Protein AF-I7AR31-F1 (afdb_monomer)

Organism: Encephalitozoon romaleae (strain SJ-2008) (NCBI:txid1178016)

Mean predicted aligned error: 9.47 Å

Radius of gyration: 35.49 Å; Cα contacts (8 Å, |Δi|>4): 368; chains: 1; bounding box: 81×47×101 Å

Solvent-accessible surface area (backbone atoms only — not comparable to full-atom values): 23481 Å² total; per-residue (Å²): 132,86,80,76,82,47,57,69,54,58,48,51,55,59,75,46,66,86,68,77,58,74,67,53,52,61,53,50,51,56,58,43,71,70,64,47,68,69,57,38,45,53,48,47,68,73,40,46,90,73,43,74,87,61,82,64,59,64,34,51,51,57,49,62,72,38,61,56,48,46,52,52,50,47,29,70,72,65,31,78,90,62,81,72,78,81,76,85,68,83,70,91,68,69,79,84,78,65,58,49,66,39,42,47,51,37,49,54,50,53,58,60,48,30,79,80,38,88,54,58,58,75,58,42,50,72,60,52,51,52,45,55,70,58,45,55,70,69,56,53,42,63,71,46,71,85,52,79,88,40,72,52,49,52,55,55,55,72,75,46,63,71,87,73,45,61,69,70,60,32,44,51,50,61,56,56,54,34,76,82,44,54,73,67,58,23,42,50,49,49,58,74,67,63,54,55,62,68,59,51,48,49,52,17,70,67,39,92,44,70,78,49,32,57,47,40,63,58,50,41,72,68,40,41,36,51,79,51,70,42,92,64,86,59,94,63,44,66,58,28,66,76,36,67,83,64,59,59,102,40,52,79,51,46,65,15,42,55,58,22,32,50,52,49,50,25,70,75,35,69,89,47,53,78,51,76,57,56,57,56,50,56,52,49,54,53,48,51,58,42,62,76,63,74,60,54,64,63,46,38,43,63,28,51,26,47,52,32,72,79,38,60,68,50,45,58,51,48,67,73,70,54,72,68,64,91,43,40,58,58,47,54,74,36,16,78,69,50,66,74,38,44,68,61,34,46,56,51,25,72,75,40,55,85,40,66,60,36,51,53,42,40,50,44,43,42,74,74,51,73,41,71,70,53,46,52,58,49,59,77,49,49,89,64,51,54,68,72,60,50,66,77,46,37,78,62,58,66,73,76,109

Secondary structure (DSSP, 8-state):
------HHHHHHHHHTTTS--THHHHHHHHHHHT--HHHHHHHHHH-GGG-TTSPPPHHHHHHTT-HHHHHHHHHHHT-TT--PPPP-S-----GGG--HHHHHHHHHHHHHHHHH-TTGGGT-HHHHHHHHHTS-HHHHHHHHTTSPP-HHHHHHHHTS-GGG--THHHHHHHHHHGGGS-HHHHHHHHHHTT--HHHHHHHHHH-S-HHHHTHHHHHHHH-HHHHTT-SS--TTHHHHHHSTT---S-HHHHHHHHHHHHHHHHHH-GGGTT-THHHHHHHHHHHHHHHTT---HHHIIIIIHHHHHH-THHHHHHHHH---GGGHHHHHHH-GGGGGGHHHHHHHHHHSTT-HHHHHHHHHHHHH---HHHHHHHHHHGGGS-HHHHHHHHHHHTT--

Sequence (401 aa):
MTYKVDKKAIRRLYLMKNSGNPDICSSLSRLVEIGNPYLTFILQAMFQNMLSETSCPAPFAILMRSSKIVNYIVRRIIGKDIILEARDGPRKCDDSKWDENDYVEVMKFLLNLEKANRRISYIDNPFILYVVSKISEVEKARLIRFLEISPLCILIMKTMNTNSLSGIHLEVINFLKVKDMTYEEGFMYIHESCADFKALKREFLKSRFPQIQRYFHVLMDFYPEMMFGARKPYANRMKIFGDPLSIPIKPRLLCVYISACVYFIRRKYEALGQEKNLDVLMKAIYIERILSTCPKRRLLKEVIHQLILDTPILVKVIVMRRFPCNLVRKMVECVPSFHLAYELSLKILCKNPNDSFYEALVEELLKKYPTESNVRKFGACAHLFGKPLLERLRYLTDACS

pLDDT: mean 87.16, std 11.7, range [29.05, 97.56]

Nearest PDB structures (foldseek):
  7rqf-assembly1_A  TM=1.774E-01  e=1.618E-01  Pseudomonas aeruginosa PAO1
  6xte-assembly1_A  TM=1.628E-01  e=5.514E-01  Homo sapiens
  3pz1-assembly1_A  TM=1.891E-01  e=3.538E+00  Rattus norvegicus
  5lmg-assembly1_A  TM=1.896E-01  e=2.683E+00  Saccharomyces cerevisiae

Structure (mmCIF, N/CA/C/O backbone):
data_AF-I7AR31-F1
#
_entry.id   AF-I7AR31-F1
#
loop_
_atom_site.group_PDB
_atom_site.id
_atom_site.type_symbol
_atom_site.label_atom_id
_atom_site.label_alt_id
_atom_site.label_comp_id
_atom_site.label_asym_id
_atom_site.label_entity_id
_atom_site.label_seq_id
_atom_site.pdbx_PDB_ins_code
_atom_site.Cartn_x
_atom_site.Cartn_y
_atom_site.Cartn_z
_atom_site.occupancy
_atom_site.B_iso_or_equiv
_atom_site.auth_seq_id
_atom_site.auth_comp_id
_atom_site.auth_asym_id
_atom_site.auth_atom_id
_atom_site.pdbx_PDB_model_num
ATOM 1 N N . MET A 1 1 ? -3.478 -9.954 57.335 1.00 29.05 1 MET A N 1
ATOM 2 C CA . MET A 1 1 ? -3.347 -10.995 56.291 1.00 29.05 1 MET A CA 1
ATOM 3 C C . MET A 1 1 ? -4.110 -10.548 55.056 1.00 29.05 1 MET A C 1
ATOM 5 O O . MET A 1 1 ? -5.333 -10.525 55.077 1.00 29.05 1 MET A O 1
ATOM 9 N N . THR A 1 2 ? -3.410 -10.130 54.007 1.00 30.98 2 THR A N 1
ATOM 10 C CA . THR A 1 2 ? -4.008 -9.804 52.709 1.00 30.98 2 THR A CA 1
ATOM 11 C C . THR A 1 2 ? -4.503 -11.099 52.065 1.00 30.98 2 THR A C 1
ATOM 13 O O . THR A 1 2 ? -3.711 -11.890 51.556 1.00 30.98 2 THR A O 1
ATOM 16 N N . TYR A 1 3 ? -5.813 -11.350 52.135 1.00 40.50 3 TYR A N 1
ATOM 17 C CA . TYR A 1 3 ? -6.458 -12.459 51.433 1.00 40.50 3 TYR A CA 1
ATOM 18 C C . TYR A 1 3 ? -6.221 -12.286 49.927 1.00 40.50 3 TYR A C 1
ATOM 20 O O . TYR A 1 3 ? -6.918 -11.534 49.250 1.00 40.50 3 TYR A O 1
ATOM 28 N N . LYS A 1 4 ? -5.209 -12.969 49.381 1.00 46.72 4 LYS A N 1
ATOM 29 C CA . LYS A 1 4 ? -5.095 -13.167 47.935 1.00 46.72 4 LYS A CA 1
ATOM 30 C C . LYS A 1 4 ? -6.229 -14.100 47.534 1.00 46.72 4 LYS A C 1
ATOM 32 O O . LYS A 1 4 ? -6.139 -15.311 47.706 1.00 46.72 4 LYS A O 1
ATOM 37 N N . VAL A 1 5 ? -7.311 -13.519 47.035 1.00 61.53 5 VAL A N 1
ATOM 38 C CA . VAL A 1 5 ? -8.433 -14.278 46.491 1.00 61.53 5 VAL A CA 1
ATOM 39 C C . VAL A 1 5 ? -7.946 -15.026 45.246 1.00 61.53 5 VAL A C 1
ATOM 41 O O . VAL A 1 5 ? -7.666 -14.423 44.211 1.00 61.53 5 VAL A O 1
ATOM 44 N N . ASP A 1 6 ? -7.784 -16.345 45.365 1.00 71.69 6 ASP A N 1
ATOM 45 C CA . ASP A 1 6 ? -7.336 -17.217 44.277 1.00 71.69 6 ASP A CA 1
ATOM 46 C C . ASP A 1 6 ? -8.526 -17.601 43.382 1.00 71.69 6 ASP A C 1
ATOM 48 O O . ASP A 1 6 ? -9.544 -18.124 43.843 1.00 71.69 6 ASP A O 1
ATOM 52 N N . LYS A 1 7 ? -8.370 -17.410 42.069 1.00 78.19 7 LYS A N 1
ATOM 53 C CA . LYS A 1 7 ? -9.278 -17.895 41.020 1.00 78.19 7 LYS A CA 1
ATOM 54 C C . LYS A 1 7 ? -9.698 -19.356 41.234 1.00 78.19 7 LYS A C 1
ATOM 56 O O . LYS A 1 7 ? -10.853 -19.702 40.982 1.00 78.19 7 LYS A O 1
ATOM 61 N N . LYS A 1 8 ? -8.785 -20.224 41.696 1.00 80.12 8 LYS A N 1
ATOM 62 C CA . LYS A 1 8 ? -9.091 -21.638 41.984 1.00 80.12 8 LYS A CA 1
ATOM 63 C C . LYS A 1 8 ? -10.057 -21.808 43.156 1.00 80.12 8 LYS A C 1
ATOM 65 O O . LYS A 1 8 ? -10.800 -22.786 43.169 1.00 80.12 8 LYS A O 1
ATOM 70 N N . ALA A 1 9 ? -10.036 -20.907 44.137 1.00 78.12 9 ALA A N 1
ATOM 71 C CA . ALA A 1 9 ? -10.954 -20.934 45.272 1.00 78.12 9 ALA A CA 1
ATOM 72 C C . ALA A 1 9 ? -12.366 -20.517 44.836 1.00 78.12 9 ALA A C 1
ATOM 74 O O . ALA A 1 9 ? -13.312 -21.261 45.073 1.00 78.12 9 ALA A O 1
ATOM 75 N N . ILE A 1 10 ? -12.493 -19.417 44.079 1.00 79.00 10 ILE A N 1
ATOM 76 C CA . ILE A 1 10 ? -13.784 -18.976 43.511 1.00 79.00 10 ILE A CA 1
ATOM 77 C C . ILE A 1 10 ? -14.386 -20.067 42.617 1.00 79.00 10 ILE A C 1
ATOM 79 O O . ILE A 1 10 ? -15.573 -20.373 42.699 1.00 79.00 10 ILE A O 1
ATOM 83 N N . ARG A 1 11 ? -13.561 -20.703 41.777 1.00 79.81 11 ARG A N 1
ATOM 84 C CA . ARG A 1 11 ? -14.012 -21.799 40.913 1.00 79.81 11 ARG A CA 1
ATOM 85 C C . ARG A 1 11 ? -14.501 -23.011 41.712 1.00 79.81 11 ARG A C 1
ATOM 87 O O . ARG A 1 11 ? -15.498 -23.609 41.326 1.00 79.81 11 ARG A O 1
ATOM 94 N N . ARG A 1 12 ? -13.819 -23.376 42.804 1.00 79.75 12 ARG A N 1
ATOM 95 C CA . ARG A 1 12 ? -14.250 -24.470 43.692 1.00 79.75 12 ARG A CA 1
ATOM 96 C C . ARG A 1 12 ? -15.592 -24.160 44.352 1.00 79.75 12 ARG A C 1
ATOM 98 O O . ARG A 1 12 ? -16.486 -24.992 44.273 1.00 79.75 12 ARG A O 1
ATOM 105 N N . LEU A 1 13 ? -15.752 -22.948 44.889 1.00 79.88 13 LEU A N 1
ATOM 106 C CA . LEU A 1 13 ? -17.028 -22.480 45.443 1.00 79.88 13 LEU A CA 1
ATOM 107 C C . LEU A 1 13 ? -18.155 -22.568 44.408 1.00 79.88 13 LEU A C 1
ATOM 109 O O . LEU A 1 13 ? -19.251 -23.021 44.718 1.00 79.88 13 LEU A O 1
ATOM 113 N N . TYR A 1 14 ? -17.874 -22.207 43.155 1.00 79.50 14 TYR A N 1
ATOM 114 C CA . TYR A 1 14 ? -18.873 -22.250 42.091 1.00 79.50 14 TYR A CA 1
ATOM 115 C C . TYR A 1 14 ? -19.321 -23.667 41.743 1.00 79.50 14 TYR A C 1
ATOM 117 O O . TYR A 1 14 ? -20.508 -23.908 41.554 1.00 79.50 14 TYR A O 1
ATOM 125 N N . LEU A 1 15 ? -18.388 -24.618 41.688 1.00 78.88 15 LEU A N 1
ATOM 126 C CA . LEU A 1 15 ? -18.709 -26.027 41.443 1.00 78.88 15 LEU A CA 1
ATOM 127 C C . LEU A 1 15 ? -19.511 -26.653 42.596 1.00 78.88 15 LEU A C 1
ATOM 129 O O . LEU A 1 15 ? -20.252 -27.603 42.373 1.00 78.88 15 LEU A O 1
ATOM 133 N N . MET A 1 16 ? -19.398 -26.099 43.804 1.00 79.25 16 MET A N 1
ATOM 134 C CA . MET A 1 16 ? -20.140 -26.530 44.991 1.00 79.25 16 MET A CA 1
ATOM 135 C C . MET A 1 16 ? -21.499 -25.827 45.152 1.00 79.25 16 MET A C 1
ATOM 137 O O . MET A 1 16 ? -22.238 -26.164 46.068 1.00 79.25 16 MET A O 1
ATOM 141 N N . LYS A 1 17 ? -21.887 -24.891 44.268 1.00 75.12 17 LYS A N 1
ATOM 142 C CA . LYS A 1 17 ? -23.105 -24.072 44.456 1.00 75.12 17 LYS A CA 1
ATOM 143 C C . LYS A 1 17 ? -24.394 -24.894 44.631 1.00 75.12 17 LYS A C 1
ATOM 145 O O . LYS A 1 17 ? -25.302 -24.473 45.330 1.00 75.12 17 LYS A O 1
ATOM 150 N N . ASN A 1 18 ? -24.471 -26.080 44.029 1.00 70.88 18 ASN A N 1
ATOM 151 C CA . ASN A 1 18 ? -25.659 -26.936 44.097 1.00 70.88 18 ASN A CA 1
ATOM 152 C C . ASN A 1 18 ? -25.560 -28.025 45.180 1.00 70.88 18 ASN A C 1
ATOM 154 O O . ASN A 1 18 ? -26.455 -28.857 45.277 1.00 70.88 18 ASN A O 1
ATOM 158 N N . SER A 1 19 ? -24.492 -28.054 45.986 1.00 69.44 19 SER A N 1
ATOM 159 C CA . SER A 1 19 ? -24.293 -29.094 47.003 1.00 69.44 19 SER A CA 1
ATOM 160 C C . SER A 1 19 ? -25.004 -28.807 48.332 1.00 69.44 19 SER A C 1
ATOM 162 O O . SER A 1 19 ? -24.791 -29.544 49.288 1.00 69.44 19 SER A O 1
ATOM 164 N N . GLY A 1 20 ? -25.781 -27.719 48.433 1.00 62.25 20 GLY A N 1
ATOM 165 C CA . GLY A 1 20 ? -26.553 -27.367 49.635 1.00 62.25 20 GLY A CA 1
ATOM 166 C C . GLY A 1 20 ? -25.720 -26.974 50.863 1.00 62.25 20 GLY A C 1
ATOM 167 O O . GLY A 1 20 ? -26.246 -26.979 51.969 1.00 62.25 20 GLY A O 1
ATOM 168 N N . ASN A 1 21 ? -24.429 -26.658 50.698 1.00 68.88 21 ASN A N 1
ATOM 169 C CA . ASN A 1 21 ? -23.540 -26.352 51.820 1.00 68.88 21 ASN A CA 1
ATOM 170 C C . ASN A 1 21 ? -23.779 -24.912 52.350 1.00 68.88 21 ASN A C 1
ATOM 172 O O . ASN A 1 21 ? -23.538 -23.958 51.602 1.00 68.88 21 ASN A O 1
ATOM 176 N N . PRO A 1 22 ? -24.208 -24.731 53.618 1.00 64.88 22 PRO A N 1
ATOM 177 C CA . PRO A 1 22 ? -24.503 -23.415 54.198 1.00 64.88 22 PRO A CA 1
ATOM 178 C C . PRO A 1 22 ? -23.270 -22.502 54.338 1.00 64.88 22 PRO A C 1
ATOM 180 O O . PRO A 1 22 ? -23.413 -21.278 54.322 1.00 64.88 22 PRO A O 1
ATOM 183 N N . ASP A 1 23 ? -22.054 -23.060 54.371 1.00 71.44 23 ASP A N 1
ATOM 184 C CA . ASP A 1 23 ? -20.803 -22.290 54.482 1.00 71.44 23 ASP A CA 1
ATOM 185 C C . ASP A 1 23 ? -20.451 -21.504 53.206 1.00 71.44 23 ASP A C 1
ATOM 187 O O . ASP A 1 23 ? -19.550 -20.656 53.200 1.00 71.44 23 ASP A O 1
ATOM 191 N N . ILE A 1 24 ? -21.154 -21.766 52.098 1.00 75.38 24 ILE A N 1
ATOM 192 C CA . ILE A 1 24 ? -20.944 -21.059 50.830 1.00 75.38 24 ILE A CA 1
ATOM 193 C C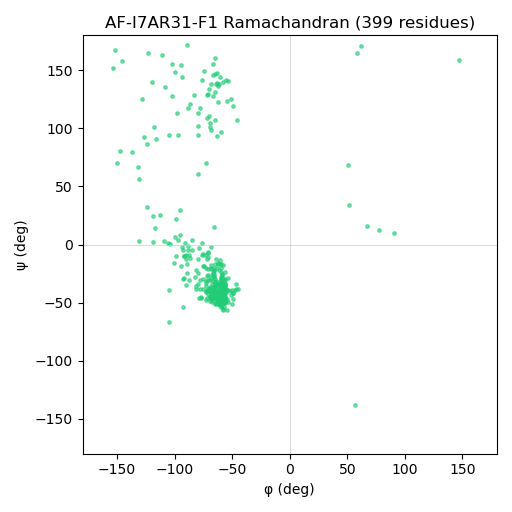 . ILE A 1 24 ? -21.399 -19.603 50.959 1.00 75.38 24 ILE A C 1
ATOM 195 O O . ILE A 1 24 ? -20.653 -18.706 50.571 1.00 75.38 24 ILE A O 1
ATOM 199 N N . CYS A 1 25 ? -22.577 -19.348 51.536 1.00 72.25 25 CYS A N 1
ATOM 200 C CA . CYS A 1 25 ? -23.107 -17.989 51.673 1.00 72.25 25 CYS A CA 1
ATOM 201 C C . CYS A 1 25 ? -22.233 -17.129 52.596 1.00 72.25 25 CYS A C 1
ATOM 203 O O . CYS A 1 25 ? -21.886 -16.009 52.228 1.00 72.25 25 CYS A O 1
ATOM 205 N N . SER A 1 26 ? -21.790 -17.666 53.740 1.00 75.00 26 SER A N 1
ATOM 206 C CA . SER A 1 26 ? -20.891 -16.951 54.662 1.00 75.00 26 SER A CA 1
ATOM 207 C C . SER A 1 26 ? -19.532 -16.644 54.018 1.00 75.00 26 SER A C 1
ATOM 209 O O . SER A 1 26 ? -19.005 -15.536 54.154 1.00 75.00 26 SER A O 1
ATOM 211 N N . SER A 1 27 ? -18.991 -17.585 53.237 1.00 77.94 27 SER A N 1
ATOM 212 C CA . SER A 1 27 ? -17.757 -17.388 52.469 1.00 77.94 27 SER A CA 1
ATOM 213 C C . SER A 1 27 ? -17.908 -16.331 51.372 1.00 77.94 27 SER A C 1
ATOM 215 O O . SER A 1 27 ? -16.995 -15.532 51.162 1.00 77.94 27 SER A O 1
ATOM 217 N N . LEU A 1 28 ? -19.048 -16.304 50.673 1.00 76.50 28 LEU A N 1
ATOM 218 C CA . LEU A 1 28 ? -19.339 -15.322 49.628 1.00 76.50 28 LEU A CA 1
ATOM 219 C C . LEU A 1 28 ? -19.521 -13.914 50.206 1.00 76.50 28 LEU A C 1
ATOM 221 O O . LEU A 1 28 ? -18.888 -12.989 49.698 1.00 76.50 28 LEU A O 1
ATOM 225 N N . SER A 1 29 ? -20.303 -13.752 51.279 1.00 74.75 29 SER A N 1
ATOM 226 C CA . SER A 1 29 ? -20.493 -12.457 51.950 1.00 74.75 29 SER A CA 1
ATOM 227 C C . SER A 1 29 ? -19.162 -11.882 52.426 1.00 74.75 29 SER A C 1
ATOM 229 O O . SER A 1 29 ? -18.829 -10.743 52.105 1.00 74.75 29 SER A O 1
ATOM 231 N N . ARG A 1 30 ? -18.319 -12.713 53.050 1.00 77.50 30 ARG A N 1
ATOM 232 C CA . ARG A 1 30 ? -16.979 -12.312 53.489 1.00 77.50 30 ARG A CA 1
ATOM 233 C C . ARG A 1 30 ? -16.061 -11.904 52.332 1.00 77.50 30 ARG A C 1
ATOM 235 O O . ARG A 1 30 ? -15.221 -11.027 52.500 1.00 77.50 30 ARG A O 1
ATOM 242 N N . LEU A 1 31 ? -16.188 -12.526 51.156 1.00 76.19 31 LEU A N 1
ATOM 243 C CA . LEU A 1 31 ? -15.428 -12.129 49.962 1.00 76.19 31 LEU A CA 1
ATOM 244 C C . LEU A 1 31 ? -15.932 -10.812 49.353 1.00 76.19 31 LEU A C 1
ATOM 246 O O . LEU A 1 31 ? -15.125 -10.056 48.813 1.00 76.19 31 LEU A O 1
ATOM 250 N N . VAL A 1 32 ? -17.235 -10.534 49.438 1.00 73.62 32 VAL A N 1
ATOM 251 C CA . VAL A 1 32 ? -17.832 -9.255 49.017 1.00 73.62 32 VAL A CA 1
ATOM 252 C C . VAL A 1 32 ? -17.415 -8.121 49.964 1.00 73.62 32 VAL A C 1
ATOM 254 O O . VAL A 1 32 ? -17.052 -7.043 49.494 1.00 73.62 32 VAL A O 1
ATOM 257 N N . GLU A 1 33 ? -17.359 -8.379 51.273 1.00 75.06 33 GLU A N 1
ATOM 258 C CA . GLU A 1 33 ? -16.918 -7.427 52.310 1.00 75.06 33 GLU A CA 1
ATOM 259 C C . GLU A 1 33 ? -15.461 -6.962 52.158 1.00 75.06 33 GLU A C 1
ATOM 261 O O . GLU A 1 33 ? -15.113 -5.876 52.615 1.00 75.06 33 GLU A O 1
ATOM 266 N N . ILE A 1 34 ? -14.606 -7.720 51.453 1.00 72.94 34 ILE A N 1
ATOM 267 C CA . ILE A 1 34 ? -13.236 -7.289 51.100 1.00 72.94 34 ILE A CA 1
ATOM 268 C C . ILE A 1 34 ? -13.255 -5.997 50.251 1.00 72.94 34 ILE A C 1
ATOM 270 O O . ILE A 1 34 ? -12.236 -5.316 50.134 1.00 72.94 34 ILE A O 1
ATOM 274 N N . GLY A 1 35 ? -14.403 -5.636 49.664 1.00 63.81 35 GLY A N 1
ATOM 275 C CA . GLY A 1 35 ? -14.638 -4.316 49.077 1.00 63.81 35 GLY A CA 1
ATOM 276 C C . GLY A 1 35 ? -13.986 -4.103 47.712 1.00 63.81 35 GLY A C 1
ATOM 277 O O . GLY A 1 35 ? -13.927 -2.976 47.230 1.00 63.81 35 GLY A O 1
ATOM 278 N N . ASN A 1 36 ? -13.492 -5.163 47.059 1.00 78.19 36 ASN A N 1
ATOM 279 C CA . ASN A 1 36 ? -12.978 -5.054 45.696 1.00 78.19 36 ASN A CA 1
ATOM 280 C C . ASN A 1 36 ? -14.150 -5.055 44.692 1.00 78.19 36 ASN A C 1
ATOM 282 O O . ASN A 1 36 ? -14.777 -6.101 44.508 1.00 78.19 36 ASN A O 1
ATOM 286 N N . PRO A 1 37 ? -14.408 -3.949 43.969 1.00 74.06 37 PRO A N 1
ATOM 287 C CA . PRO A 1 37 ? -15.595 -3.824 43.125 1.00 74.06 37 PRO A CA 1
ATOM 288 C C . PRO A 1 37 ? -15.636 -4.856 41.980 1.00 74.06 37 PRO A C 1
ATOM 290 O O . PRO A 1 37 ? -16.695 -5.383 41.643 1.00 74.06 37 PRO A O 1
ATOM 293 N N . TYR A 1 38 ? -14.476 -5.219 41.422 1.00 76.94 38 TYR A N 1
ATOM 294 C CA . TYR A 1 38 ? -14.369 -6.223 40.357 1.00 76.94 38 TYR A CA 1
ATOM 295 C C . TYR A 1 38 ? -14.604 -7.646 40.860 1.00 76.94 38 TYR A C 1
ATOM 297 O O . TYR A 1 38 ? -15.177 -8.469 40.145 1.00 76.94 38 TYR A O 1
ATOM 305 N N . LEU A 1 39 ? -14.160 -7.943 42.084 1.00 78.44 39 LEU A N 1
ATOM 306 C CA . LEU A 1 39 ? -14.446 -9.222 42.725 1.00 78.44 39 LEU A CA 1
ATOM 307 C C . LEU A 1 39 ? -15.943 -9.338 43.012 1.00 78.44 39 LEU A C 1
ATOM 309 O O . LEU A 1 39 ? -16.539 -10.351 42.655 1.00 78.44 39 LEU A O 1
ATOM 313 N N . THR A 1 40 ? -16.555 -8.288 43.563 1.00 78.38 40 THR A N 1
ATOM 314 C CA . THR A 1 40 ? -18.002 -8.228 43.802 1.00 78.38 40 THR A CA 1
ATOM 315 C C . THR A 1 40 ? -18.787 -8.442 42.511 1.00 78.38 40 THR A C 1
ATOM 317 O O . THR A 1 40 ? -19.707 -9.255 42.492 1.00 78.38 40 THR A O 1
ATOM 320 N N . PHE A 1 41 ? -18.380 -7.815 41.403 1.00 81.69 41 PHE A N 1
ATOM 321 C CA . PHE A 1 41 ? -18.968 -8.069 40.086 1.00 81.69 41 PHE A CA 1
ATOM 322 C C . PHE A 1 41 ? -18.894 -9.545 39.673 1.00 81.69 41 PHE A C 1
ATOM 324 O O . PHE A 1 41 ? -19.907 -10.123 39.286 1.00 81.69 41 PHE A O 1
ATOM 331 N N . ILE A 1 42 ? -17.715 -10.170 39.762 1.00 82.25 42 ILE A N 1
ATOM 332 C CA . ILE A 1 42 ? -17.532 -11.579 39.379 1.00 82.25 42 ILE A CA 1
ATOM 333 C C . ILE A 1 42 ? -18.386 -12.497 40.258 1.00 82.25 42 ILE A C 1
ATOM 335 O O . ILE A 1 42 ? -19.036 -13.406 39.744 1.00 82.25 42 ILE A O 1
ATOM 339 N N . LEU A 1 43 ? -18.398 -12.261 41.571 1.00 81.81 43 LEU A N 1
ATOM 340 C CA . LEU A 1 43 ? -19.172 -13.061 42.515 1.00 81.81 43 LEU A CA 1
ATOM 341 C C . LEU A 1 43 ? -20.670 -12.904 42.267 1.00 81.81 43 LEU A C 1
ATOM 343 O O . LEU A 1 43 ? -21.367 -13.906 42.174 1.00 81.81 43 LEU A O 1
ATOM 347 N N . GLN A 1 44 ? -21.167 -11.687 42.055 1.00 79.69 44 GLN A N 1
ATOM 348 C CA . GLN A 1 44 ? -22.576 -11.483 41.725 1.00 79.69 44 GLN A CA 1
ATOM 349 C C . GLN A 1 44 ? -22.957 -12.042 40.353 1.00 79.69 44 GLN A C 1
ATOM 351 O O . GLN A 1 44 ? -24.062 -12.552 40.195 1.00 79.69 44 GLN A O 1
ATOM 356 N N . ALA A 1 45 ? -22.058 -11.998 39.368 1.00 81.19 45 ALA A N 1
ATOM 357 C CA . ALA A 1 45 ? -22.277 -12.640 38.074 1.00 81.19 45 ALA A CA 1
ATOM 358 C C . ALA A 1 45 ? -22.410 -14.161 38.199 1.00 81.19 45 ALA A C 1
ATOM 360 O O . ALA A 1 45 ? -23.188 -14.771 37.473 1.00 81.19 45 ALA A O 1
ATOM 361 N N . MET A 1 46 ? -21.658 -14.772 39.116 1.00 80.81 46 MET A N 1
ATOM 362 C CA . MET A 1 46 ? -21.606 -16.221 39.300 1.00 80.81 46 MET A CA 1
ATOM 363 C C . MET A 1 46 ? -22.646 -16.761 40.295 1.00 80.81 46 MET A C 1
ATOM 365 O O . MET A 1 46 ? -23.165 -17.855 40.091 1.00 80.81 46 MET A O 1
ATOM 369 N N . PHE A 1 47 ? -22.967 -16.014 41.350 1.00 79.69 47 PHE A N 1
ATOM 370 C CA . PHE A 1 47 ? -23.757 -16.466 42.503 1.00 79.69 47 PHE A CA 1
ATOM 371 C C . PHE A 1 47 ? -24.987 -15.585 42.756 1.00 79.69 47 PHE A C 1
ATOM 373 O O . PHE A 1 47 ? -25.401 -15.407 43.897 1.00 79.69 47 PHE A O 1
ATOM 380 N N . GLN A 1 48 ? -25.581 -15.021 41.701 1.00 74.06 48 GLN A N 1
ATOM 381 C CA . GLN A 1 48 ? -26.672 -14.045 41.802 1.00 74.06 48 GLN A CA 1
ATOM 382 C C . GLN A 1 48 ? -27.820 -14.487 42.732 1.00 74.06 48 GLN A C 1
ATOM 384 O O . GLN A 1 48 ? -28.303 -13.682 43.523 1.00 74.06 48 GLN A O 1
ATOM 389 N N . ASN A 1 49 ? -28.219 -15.763 42.676 1.00 70.50 49 ASN A N 1
ATOM 390 C CA . ASN A 1 49 ? -29.324 -16.310 43.476 1.00 70.50 49 ASN A CA 1
ATOM 391 C C . ASN A 1 49 ? -28.990 -16.425 44.975 1.00 70.50 49 ASN A C 1
ATOM 393 O O . ASN A 1 49 ? -29.894 -16.483 45.795 1.00 70.50 49 ASN A O 1
ATOM 397 N N . MET A 1 50 ? -27.702 -16.461 45.328 1.00 72.44 50 MET A N 1
ATOM 398 C CA . MET A 1 50 ? -27.214 -16.598 46.707 1.00 72.44 50 MET A CA 1
ATOM 399 C C . MET A 1 50 ? -26.801 -15.258 47.330 1.00 72.44 50 MET A C 1
ATOM 401 O O . MET A 1 50 ? -26.517 -15.196 48.519 1.00 72.44 50 MET A O 1
ATOM 405 N N . LEU A 1 51 ? -26.737 -14.193 46.526 1.00 72.62 51 LEU A N 1
ATOM 406 C CA . LEU A 1 51 ? -26.265 -12.862 46.917 1.00 72.62 51 LEU A CA 1
ATOM 407 C C . LEU A 1 51 ? -27.358 -11.788 46.773 1.00 72.62 51 LEU A C 1
ATOM 409 O O . LEU A 1 51 ? -27.044 -10.608 46.611 1.00 72.62 51 LEU A O 1
ATOM 413 N N . SER A 1 52 ? -28.636 -12.182 46.831 1.00 63.03 52 SER A N 1
ATOM 414 C CA . SER A 1 52 ? -29.804 -11.325 46.561 1.00 63.03 52 SER A CA 1
ATOM 415 C C . SER A 1 52 ? -29.892 -10.061 47.423 1.00 63.03 52 SER A C 1
ATOM 417 O O . SER A 1 52 ? -30.507 -9.088 46.995 1.00 63.03 52 SER A O 1
ATOM 419 N N . GLU A 1 53 ? -29.269 -10.059 48.602 1.00 63.75 53 GLU A N 1
ATOM 420 C CA . GLU A 1 53 ? -29.276 -8.936 49.550 1.00 63.75 53 GLU A CA 1
ATOM 421 C C . GLU A 1 53 ? -28.127 -7.937 49.330 1.00 63.75 53 GLU A C 1
ATOM 423 O O . GLU A 1 53 ? -28.194 -6.800 49.792 1.00 63.75 53 GLU A O 1
ATOM 428 N N . THR A 1 54 ? -27.079 -8.314 48.587 1.00 64.75 54 THR A N 1
ATOM 429 C CA . THR A 1 54 ? -25.955 -7.405 48.303 1.00 64.75 54 THR A CA 1
ATOM 430 C C . THR A 1 54 ? -26.236 -6.557 47.066 1.00 64.75 54 THR A C 1
ATOM 432 O O . THR A 1 54 ? -26.429 -7.072 45.962 1.00 64.75 54 THR A O 1
ATOM 435 N N . SER A 1 55 ? -26.232 -5.232 47.215 1.00 64.50 55 SER A N 1
ATOM 436 C CA . SER A 1 55 ? -26.400 -4.328 46.077 1.00 64.50 55 SER A CA 1
ATOM 437 C C . SER A 1 55 ? -25.154 -4.347 45.183 1.00 64.50 55 SER A C 1
ATOM 439 O O . SER A 1 55 ? -24.015 -4.237 45.635 1.00 64.50 55 SER A O 1
ATOM 441 N N . CYS A 1 56 ? -25.365 -4.532 43.879 1.00 67.94 56 CYS A N 1
ATOM 442 C CA . CYS A 1 56 ? -24.302 -4.380 42.890 1.00 67.94 56 CYS A CA 1
ATOM 443 C C . CYS A 1 56 ? -23.934 -2.894 42.781 1.00 67.94 56 CYS A C 1
ATOM 445 O O . CYS A 1 56 ? -24.856 -2.083 42.626 1.00 67.94 56 CYS A O 1
ATOM 447 N N . PRO A 1 57 ? -22.644 -2.510 42.779 1.00 72.69 57 PRO A N 1
ATOM 448 C CA . PRO A 1 57 ? -22.261 -1.150 42.413 1.00 72.69 57 PRO A CA 1
ATOM 449 C C . PRO A 1 57 ? -22.843 -0.782 41.041 1.00 72.69 57 PRO A C 1
ATOM 451 O O . PRO A 1 57 ? -22.870 -1.620 40.133 1.00 72.69 57 PRO A O 1
ATOM 454 N N . ALA A 1 58 ? -23.307 0.459 40.882 1.00 75.38 58 ALA A N 1
ATOM 455 C CA . ALA A 1 58 ? -24.079 0.889 39.714 1.00 75.38 58 ALA A CA 1
ATOM 456 C C . ALA A 1 58 ? -23.430 0.553 38.348 1.00 75.38 58 ALA A C 1
ATOM 458 O O . ALA A 1 58 ? -24.127 -0.042 37.517 1.00 75.38 58 ALA A O 1
ATOM 459 N N . PRO A 1 59 ? -22.110 0.748 38.124 1.00 77.62 59 PRO A N 1
ATOM 460 C CA . PRO A 1 59 ? -21.463 0.361 36.865 1.00 77.62 59 PRO A CA 1
ATOM 461 C C . PRO A 1 59 ? -21.596 -1.137 36.550 1.00 77.62 59 PRO A C 1
ATOM 463 O O . PRO A 1 59 ? -21.826 -1.555 35.415 1.00 77.62 59 PRO A O 1
ATOM 466 N N . PHE A 1 60 ? -21.511 -1.993 37.564 1.00 81.44 60 PHE A N 1
ATOM 467 C CA . PHE A 1 60 ? -21.649 -3.431 37.368 1.00 81.44 60 PHE A CA 1
ATOM 468 C C . PHE A 1 60 ? -23.106 -3.848 37.206 1.00 81.44 60 PHE A C 1
ATOM 470 O O . PHE A 1 60 ? -23.379 -4.759 36.428 1.00 81.44 60 PHE A O 1
ATOM 477 N N . ALA A 1 61 ? -24.054 -3.145 37.831 1.00 81.06 61 ALA A N 1
ATOM 478 C CA . ALA A 1 61 ? -25.476 -3.352 37.576 1.00 81.06 61 ALA A CA 1
ATOM 479 C C . ALA A 1 61 ? -25.833 -3.078 36.101 1.00 81.06 61 ALA A C 1
ATOM 481 O O . ALA A 1 61 ? -26.554 -3.873 35.490 1.00 81.06 61 ALA A O 1
ATOM 482 N N . ILE A 1 62 ? -25.269 -2.014 35.509 1.00 87.06 62 ILE A N 1
ATOM 483 C CA . ILE A 1 62 ? -25.400 -1.706 34.076 1.00 87.06 62 ILE A CA 1
ATOM 484 C C . ILE A 1 62 ? -24.792 -2.832 33.235 1.00 87.06 62 ILE A C 1
ATOM 486 O O . ILE A 1 62 ? -25.459 -3.369 32.349 1.00 87.06 62 ILE A O 1
ATOM 490 N N . LEU A 1 63 ? -23.550 -3.233 33.530 1.00 87.12 63 LEU A N 1
ATOM 491 C CA . LEU A 1 63 ? -22.845 -4.290 32.796 1.00 87.12 63 LEU A CA 1
ATOM 492 C C . LEU A 1 63 ? -23.598 -5.626 32.823 1.00 87.12 63 LEU A C 1
ATOM 494 O O . LEU A 1 63 ? -23.650 -6.346 31.825 1.00 87.12 63 LEU A O 1
ATOM 498 N N . MET A 1 64 ? -24.237 -5.925 33.952 1.00 83.75 64 MET A N 1
ATOM 499 C CA . MET A 1 64 ? -25.028 -7.132 34.161 1.00 83.75 64 MET A CA 1
ATOM 500 C C . MET A 1 64 ? -26.270 -7.219 33.256 1.00 83.75 64 MET A C 1
ATOM 502 O O . MET A 1 64 ? -26.854 -8.297 33.128 1.00 83.75 64 MET A O 1
ATOM 506 N N . ARG A 1 65 ? -26.664 -6.136 32.568 1.00 84.38 65 ARG A N 1
ATOM 507 C CA . ARG A 1 65 ? -27.698 -6.180 31.515 1.00 84.38 65 ARG A CA 1
ATOM 508 C C . ARG A 1 65 ? -27.247 -6.964 30.277 1.00 84.38 65 ARG A C 1
ATOM 510 O O . ARG A 1 65 ? -28.098 -7.511 29.582 1.00 84.38 65 ARG A O 1
ATOM 517 N N . SER A 1 66 ? -25.942 -7.060 30.008 1.00 89.00 66 SER A N 1
ATOM 518 C CA . SER A 1 66 ? -25.411 -7.879 28.914 1.00 89.00 66 SER A CA 1
ATOM 519 C C . SER A 1 66 ? -24.945 -9.237 29.427 1.00 89.00 66 SER A C 1
ATOM 521 O O . SER A 1 66 ? -23.792 -9.418 29.827 1.00 89.00 66 SER A O 1
ATOM 523 N N . SER A 1 67 ? -25.823 -10.239 29.345 1.00 86.56 67 SER A N 1
ATOM 524 C CA . SER A 1 67 ? -25.454 -11.628 29.654 1.00 86.56 67 SER A CA 1
ATOM 525 C C . SER A 1 67 ? -24.278 -12.106 28.795 1.00 86.56 67 SER A C 1
ATOM 527 O O . SER A 1 67 ? -23.409 -12.825 29.278 1.00 86.56 67 SER A O 1
ATOM 529 N N . LYS A 1 68 ? -24.182 -11.651 27.540 1.00 90.25 68 LYS A N 1
ATOM 530 C CA . LYS A 1 68 ? -23.085 -11.995 26.624 1.00 90.25 68 LYS A CA 1
ATOM 531 C C . LYS A 1 68 ? -21.734 -11.485 27.120 1.00 90.25 68 LYS A C 1
ATOM 533 O O . LYS A 1 68 ? -20.783 -12.269 27.184 1.00 90.25 68 LYS A O 1
ATOM 538 N N . ILE A 1 69 ? -21.634 -10.200 27.478 1.00 89.31 69 ILE A N 1
ATOM 539 C CA . ILE A 1 69 ? -20.379 -9.624 27.977 1.00 89.31 69 ILE A CA 1
ATOM 540 C C . ILE A 1 69 ? -20.022 -10.240 29.323 1.00 89.31 69 ILE A C 1
ATOM 542 O O . ILE A 1 69 ? -18.892 -10.692 29.486 1.00 89.31 69 ILE A O 1
ATOM 546 N N . VAL A 1 70 ? -20.971 -10.349 30.253 1.00 88.69 70 VAL A N 1
ATOM 547 C CA . VAL A 1 70 ? -20.732 -10.976 31.562 1.00 88.69 70 VAL A CA 1
ATOM 548 C C . VAL A 1 70 ? -20.206 -12.403 31.401 1.00 88.69 70 VAL A C 1
ATOM 550 O O . VAL A 1 70 ? -19.144 -12.728 31.935 1.00 88.69 70 VAL A O 1
ATOM 553 N N . ASN A 1 71 ? -20.872 -13.226 30.584 1.00 87.75 71 ASN A N 1
ATOM 554 C CA . ASN A 1 71 ? -20.442 -14.593 30.286 1.00 87.75 71 ASN A CA 1
ATOM 555 C C . ASN A 1 71 ? -19.030 -14.629 29.708 1.00 87.75 71 ASN A C 1
ATOM 557 O O . ASN A 1 71 ? -18.215 -15.467 30.101 1.00 87.75 71 ASN A O 1
ATOM 561 N N . TYR A 1 72 ? -18.715 -13.717 28.789 1.00 88.31 72 TYR A N 1
ATOM 562 C CA . TYR A 1 72 ? -17.382 -13.622 28.211 1.00 88.31 72 TYR A CA 1
ATOM 563 C C . TYR A 1 72 ? -16.321 -13.277 29.265 1.00 88.31 72 TYR A C 1
ATOM 565 O O . TYR A 1 72 ? -15.286 -13.945 29.329 1.00 88.31 72 TYR A O 1
ATOM 573 N N . ILE A 1 73 ? -16.579 -12.279 30.114 1.00 86.88 73 ILE A N 1
ATOM 574 C CA . ILE A 1 73 ? -15.646 -11.833 31.154 1.00 86.88 73 ILE A CA 1
ATOM 575 C C . ILE A 1 73 ? -15.418 -12.941 32.182 1.00 86.88 73 ILE A C 1
ATOM 577 O O . ILE A 1 73 ? -14.271 -13.308 32.442 1.00 86.88 73 ILE A O 1
ATOM 581 N N . VAL A 1 74 ? -16.487 -13.536 32.712 1.00 86.19 74 VAL A N 1
ATOM 582 C CA . VAL A 1 74 ? -16.396 -14.604 33.717 1.00 86.19 74 VAL A CA 1
ATOM 583 C C . VAL A 1 74 ? -15.667 -15.823 33.155 1.00 86.19 74 VAL A C 1
ATOM 585 O O . VAL A 1 74 ? -14.757 -16.346 33.801 1.00 86.19 74 VAL A O 1
ATOM 588 N N . ARG A 1 75 ? -15.960 -16.242 31.916 1.00 86.19 75 ARG A N 1
ATOM 589 C CA . ARG A 1 75 ? -15.256 -17.374 31.287 1.00 86.19 75 ARG A CA 1
ATOM 590 C C . ARG A 1 75 ? -13.772 -17.103 31.062 1.00 86.19 75 ARG A C 1
ATOM 592 O O . ARG A 1 75 ? -12.960 -18.025 31.157 1.00 86.19 75 ARG A O 1
ATOM 599 N N . ARG A 1 76 ? -13.401 -15.855 30.764 1.00 84.12 76 ARG A N 1
ATOM 600 C CA . ARG A 1 76 ? -11.999 -15.442 30.610 1.00 84.12 76 ARG A CA 1
ATOM 601 C C . ARG A 1 76 ? -11.267 -15.400 31.945 1.00 84.12 76 ARG A C 1
ATOM 603 O O . ARG A 1 76 ? -10.156 -15.922 32.039 1.00 84.12 76 ARG A O 1
ATOM 610 N N . ILE A 1 77 ? -11.884 -14.812 32.965 1.00 80.56 77 ILE A N 1
ATOM 611 C CA . ILE A 1 77 ? -11.246 -14.616 34.266 1.00 80.56 77 ILE A CA 1
ATOM 612 C C . ILE A 1 77 ? -11.229 -15.916 35.065 1.00 80.56 77 ILE A C 1
ATOM 614 O O . ILE A 1 77 ? -10.171 -16.275 35.569 1.00 80.56 77 ILE A O 1
ATOM 618 N N . ILE A 1 78 ? -12.332 -16.665 35.131 1.00 81.81 78 ILE A N 1
ATOM 619 C CA . ILE A 1 78 ? -12.487 -17.817 36.034 1.00 81.81 78 ILE A CA 1
ATOM 620 C C . ILE A 1 78 ? -12.394 -19.171 35.306 1.00 81.81 78 ILE A C 1
ATOM 622 O O . ILE A 1 78 ? -11.721 -20.083 35.791 1.00 81.81 78 ILE A O 1
ATOM 626 N N . GLY A 1 79 ? -12.948 -19.300 34.101 1.00 79.88 79 GLY A N 1
ATOM 627 C CA . GLY A 1 79 ? -12.765 -20.496 33.267 1.00 79.88 79 GLY A CA 1
ATOM 628 C C . GLY A 1 79 ? -13.974 -20.847 32.405 1.00 79.88 79 GLY A C 1
ATOM 629 O O . GLY A 1 79 ? -15.095 -20.444 32.694 1.00 79.88 79 GLY A O 1
ATOM 630 N N . LYS A 1 80 ? -13.739 -21.619 31.337 1.00 74.56 80 LYS A N 1
ATOM 631 C CA . LYS A 1 80 ? -14.770 -21.989 30.349 1.00 74.56 80 LYS A CA 1
ATOM 632 C C . LYS A 1 80 ? -15.877 -22.879 30.916 1.00 74.56 80 LYS A C 1
ATOM 634 O O . LYS A 1 80 ? -16.988 -22.827 30.405 1.00 74.56 80 LYS A O 1
ATOM 639 N N . ASP A 1 81 ? -15.572 -23.625 31.970 1.00 72.44 81 ASP A N 1
ATOM 640 C CA . ASP A 1 81 ? -16.468 -24.615 32.582 1.00 72.44 81 ASP A CA 1
ATOM 641 C C . ASP A 1 81 ? -17.573 -23.977 33.443 1.00 72.44 81 ASP A C 1
ATOM 643 O O . ASP A 1 81 ? -18.379 -24.670 34.052 1.00 72.44 81 ASP A O 1
ATOM 647 N N . ILE A 1 82 ? -17.613 -22.644 33.507 1.00 74.75 82 ILE A N 1
ATOM 648 C CA . ILE A 1 82 ? -18.650 -21.892 34.211 1.00 74.75 82 ILE A CA 1
ATOM 649 C C . ILE A 1 82 ? -19.820 -21.636 33.261 1.00 74.75 82 ILE A C 1
ATOM 651 O O . ILE A 1 82 ? -19.688 -20.947 32.239 1.00 74.75 82 ILE A O 1
ATOM 655 N N . ILE A 1 83 ? -20.973 -22.194 33.627 1.00 72.94 83 ILE A N 1
ATOM 656 C CA . ILE A 1 83 ? -22.240 -22.059 32.911 1.00 72.94 83 ILE A CA 1
ATOM 657 C C . ILE A 1 83 ? -23.124 -21.097 33.698 1.00 72.94 83 ILE A C 1
ATOM 659 O O . ILE A 1 83 ? -23.817 -21.484 34.633 1.00 72.94 83 ILE A O 1
ATOM 663 N N . LEU A 1 84 ? -23.083 -19.823 33.323 1.00 73.31 84 LEU A N 1
ATOM 664 C CA . LEU A 1 84 ? -23.997 -18.837 33.884 1.00 73.31 84 LEU A CA 1
ATOM 665 C C . LEU A 1 84 ? -25.405 -19.083 33.335 1.00 73.31 84 LEU A C 1
ATOM 667 O O . LEU A 1 84 ? -25.585 -19.216 32.122 1.00 73.31 84 LEU A O 1
ATOM 671 N N . GLU A 1 85 ? -26.376 -19.173 34.239 1.00 64.56 85 GLU A N 1
ATOM 672 C CA . GLU A 1 85 ? -27.789 -19.324 33.897 1.00 64.56 85 GLU A CA 1
ATOM 673 C C . GLU A 1 85 ? -28.268 -18.089 33.122 1.00 64.56 85 GLU A C 1
ATOM 675 O O . GLU A 1 85 ? -27.872 -16.953 33.406 1.00 64.56 85 GLU A O 1
ATOM 680 N N . ALA A 1 86 ? -29.083 -18.316 32.090 1.00 54.62 86 ALA A N 1
ATOM 681 C CA . ALA A 1 86 ? -29.676 -17.231 31.327 1.00 54.62 86 ALA A CA 1
ATOM 682 C C . ALA A 1 86 ? -30.656 -16.477 32.232 1.00 54.62 86 ALA A C 1
ATOM 684 O O . ALA A 1 86 ? -31.523 -17.081 32.852 1.00 54.62 86 ALA A O 1
ATOM 685 N N . ARG A 1 87 ? -30.511 -15.152 32.319 1.00 60.28 87 ARG A N 1
ATOM 686 C CA . ARG A 1 87 ? -31.486 -14.317 33.024 1.00 60.28 87 ARG A CA 1
ATOM 687 C C . ARG A 1 87 ? -32.823 -14.372 32.288 1.00 60.28 87 ARG A C 1
ATOM 689 O O . ARG A 1 87 ? -32.853 -14.117 31.083 1.00 60.28 87 ARG A O 1
ATOM 696 N N . ASP A 1 88 ? -33.902 -14.617 33.025 1.00 43.69 88 ASP A N 1
ATOM 697 C CA . ASP A 1 88 ? -35.273 -14.456 32.542 1.00 43.69 88 ASP A CA 1
ATOM 698 C C . ASP A 1 88 ? -35.546 -12.989 32.201 1.00 43.69 88 ASP A C 1
ATOM 700 O O . ASP A 1 88 ? -35.909 -12.198 33.068 1.00 43.69 88 ASP A O 1
ATOM 704 N N . GLY A 1 89 ? -35.338 -12.637 30.929 1.00 42.88 89 GLY A N 1
ATOM 705 C CA . GLY A 1 89 ? -35.780 -11.396 30.291 1.00 42.88 89 GLY A CA 1
ATOM 706 C C . GLY A 1 89 ? -35.278 -10.078 30.909 1.00 42.88 89 GLY A C 1
ATOM 707 O O . GLY A 1 89 ? -34.763 -10.011 32.026 1.00 42.88 89 GLY A O 1
ATOM 708 N N . PRO A 1 90 ? -35.406 -8.955 30.188 1.00 40.75 90 PRO A N 1
ATOM 709 C CA . PRO A 1 90 ? -35.174 -7.657 30.794 1.00 40.75 90 PRO A CA 1
ATOM 710 C C . PRO A 1 90 ? -36.316 -7.391 31.784 1.00 40.75 90 PRO A C 1
ATOM 712 O O . PRO A 1 90 ? -37.421 -7.035 31.376 1.00 40.75 90 PRO A O 1
ATOM 715 N N . ARG A 1 91 ? -36.064 -7.523 33.096 1.00 45.00 91 ARG A N 1
ATOM 716 C CA . ARG A 1 91 ? -36.873 -6.798 34.091 1.00 45.00 91 ARG A CA 1
ATOM 717 C C . ARG A 1 91 ? -36.909 -5.345 33.616 1.00 45.00 91 ARG A C 1
ATOM 719 O O . ARG A 1 91 ? -35.833 -4.771 33.442 1.00 45.00 91 ARG A O 1
ATOM 726 N N . LYS A 1 92 ? -38.102 -4.798 33.329 1.00 41.44 92 LYS A N 1
ATOM 727 C CA . LYS A 1 92 ? -38.292 -3.389 32.938 1.00 41.44 92 LYS A CA 1
ATOM 728 C C . LYS A 1 92 ? -37.473 -2.541 33.909 1.00 41.44 92 LYS A C 1
ATOM 730 O O . LYS A 1 92 ? -37.771 -2.501 35.098 1.00 41.44 92 LYS A O 1
ATOM 735 N N . CYS A 1 93 ? -36.368 -2.002 33.415 1.00 52.00 93 CYS A N 1
ATOM 736 C CA . CYS A 1 93 ? -35.400 -1.287 34.222 1.00 52.00 93 CYS A CA 1
ATOM 737 C C . CYS A 1 93 ? -35.643 0.186 33.958 1.00 52.00 93 CYS A C 1
ATOM 739 O O . CYS A 1 93 ? -35.739 0.590 32.800 1.00 52.00 93 CYS A O 1
ATOM 741 N N . ASP A 1 94 ? -35.810 0.942 35.032 1.00 56.72 94 ASP A N 1
ATOM 742 C CA . ASP A 1 94 ? -36.070 2.366 34.962 1.00 56.72 94 ASP A CA 1
ATOM 743 C C . ASP A 1 94 ? -34.779 3.069 34.517 1.00 56.72 94 ASP A C 1
ATOM 745 O O . ASP A 1 94 ? -33.788 3.098 35.251 1.00 56.72 94 ASP A O 1
ATOM 749 N N . ASP A 1 95 ? -34.760 3.574 33.281 1.00 57.78 95 ASP A N 1
ATOM 750 C CA . ASP A 1 95 ? -33.603 4.257 32.681 1.00 57.78 95 ASP A CA 1
ATOM 751 C C . ASP A 1 95 ? -33.196 5.517 33.482 1.00 57.78 95 ASP A C 1
ATOM 753 O O . ASP A 1 95 ? -32.094 6.029 33.298 1.00 57.78 95 ASP A O 1
ATOM 757 N N . SER A 1 96 ? -34.058 5.978 34.397 1.00 62.62 96 SER A N 1
ATOM 758 C CA . SER A 1 96 ? -33.852 7.096 35.326 1.00 62.62 96 SER A CA 1
ATOM 759 C C . SER A 1 96 ? -32.895 6.803 36.493 1.00 62.62 96 SER A C 1
ATOM 761 O O . SER A 1 96 ? -32.535 7.720 37.228 1.00 62.62 96 SER A O 1
ATOM 763 N N . LYS A 1 97 ? -32.472 5.545 36.690 1.00 80.50 97 LYS A N 1
ATOM 764 C CA . LYS A 1 97 ? -31.714 5.132 37.884 1.00 80.50 97 LYS A CA 1
ATOM 765 C C . LYS A 1 97 ? -30.217 5.477 37.866 1.00 80.50 97 LYS A C 1
ATOM 767 O O . LYS A 1 97 ? -29.613 5.535 38.934 1.00 80.50 97 LYS A O 1
ATOM 772 N N . TRP A 1 98 ? -29.609 5.636 36.692 1.00 86.69 98 TRP A N 1
ATOM 773 C CA . TRP A 1 98 ? -28.153 5.771 36.548 1.00 86.69 98 TRP A CA 1
ATOM 774 C C . TRP A 1 98 ? -27.773 7.100 35.916 1.00 86.69 98 TRP A C 1
ATOM 776 O O . TRP A 1 98 ? -28.418 7.535 34.960 1.00 86.69 98 TRP A O 1
ATOM 786 N N . ASP A 1 99 ? -26.701 7.703 36.422 1.00 90.88 99 ASP A N 1
ATOM 787 C CA . ASP A 1 99 ? -26.154 8.936 35.869 1.00 90.88 99 ASP A CA 1
ATOM 788 C C . ASP A 1 99 ? -25.118 8.659 34.763 1.00 90.88 99 ASP A C 1
ATOM 790 O O . ASP A 1 99 ? -24.730 7.519 34.503 1.00 90.88 99 ASP A O 1
ATOM 794 N N . GLU A 1 100 ? -24.674 9.710 34.071 1.00 93.75 100 GLU A N 1
ATOM 795 C CA . GLU A 1 100 ? -23.648 9.606 33.026 1.00 93.75 100 GLU A CA 1
ATOM 796 C C . GLU A 1 100 ? -22.336 8.997 33.552 1.00 93.75 100 GLU A C 1
ATOM 798 O O . GLU A 1 100 ? -21.687 8.217 32.849 1.00 93.75 100 GLU A O 1
ATOM 803 N N . ASN A 1 101 ? -21.949 9.325 34.788 1.00 93.12 101 ASN A N 1
ATOM 804 C CA . ASN A 1 101 ? -20.696 8.877 35.382 1.00 93.12 101 ASN A CA 1
ATOM 805 C C . ASN A 1 101 ? -20.679 7.352 35.570 1.00 93.12 101 ASN A C 1
ATOM 807 O O . ASN A 1 101 ? -19.655 6.715 35.312 1.00 93.12 101 ASN A O 1
ATOM 811 N N . ASP A 1 102 ? -21.817 6.741 35.901 1.00 92.19 102 ASP A N 1
ATOM 812 C CA . ASP A 1 102 ? -21.954 5.285 35.943 1.00 92.19 102 ASP A CA 1
ATOM 813 C C . ASP A 1 102 ? -21.651 4.641 34.576 1.00 92.19 102 ASP A C 1
ATOM 815 O O . ASP A 1 102 ? -20.905 3.658 34.494 1.00 92.19 102 ASP A O 1
ATOM 819 N N . TYR A 1 103 ? -22.171 5.208 33.479 1.00 93.69 103 TYR A N 1
ATOM 820 C CA . TYR A 1 103 ? -21.887 4.728 32.117 1.00 93.69 103 TYR A CA 1
ATOM 821 C C . TYR A 1 103 ? -20.422 4.959 31.715 1.00 93.69 103 TYR A C 1
ATOM 823 O O . TYR A 1 103 ? -19.810 4.101 31.067 1.00 93.69 103 TYR A O 1
ATOM 831 N N . VAL A 1 104 ? -19.831 6.082 32.130 1.00 94.56 104 VAL A N 1
ATOM 832 C CA . VAL A 1 104 ? -18.404 6.377 31.939 1.00 94.56 104 VAL A CA 1
ATOM 833 C C . VAL A 1 104 ? -17.534 5.323 32.632 1.00 94.56 104 VAL A C 1
ATOM 835 O O . VAL A 1 104 ? -16.607 4.799 32.009 1.00 94.56 104 VAL A O 1
ATOM 838 N N . GLU A 1 105 ? -17.843 4.946 33.874 1.00 91.88 105 GLU A N 1
ATOM 839 C CA . GLU A 1 105 ? -17.112 3.906 34.611 1.00 91.88 105 GLU A CA 1
ATOM 840 C C . GLU A 1 105 ? -17.250 2.517 33.966 1.00 91.88 105 GLU A C 1
ATOM 842 O O . GLU A 1 105 ? -16.258 1.786 33.853 1.00 91.88 105 GLU A O 1
ATOM 847 N N . VAL A 1 106 ? -18.433 2.172 33.435 1.00 92.50 106 VAL A N 1
ATOM 848 C CA . VAL A 1 106 ? -18.614 0.955 32.616 1.00 92.50 106 VAL A CA 1
ATOM 849 C C . VAL A 1 106 ? -17.650 0.964 31.432 1.00 92.50 106 VAL A C 1
ATOM 851 O O . VAL A 1 106 ? -16.942 -0.019 31.195 1.00 92.50 106 VAL A O 1
ATOM 854 N N . MET A 1 107 ? -17.584 2.071 30.689 1.00 94.12 107 MET A N 1
ATOM 855 C CA . MET A 1 107 ? -16.713 2.159 29.517 1.00 94.12 107 MET A CA 1
ATOM 856 C C . MET A 1 107 ? -15.230 2.150 29.878 1.00 94.12 107 MET A C 1
ATOM 858 O O . MET A 1 107 ? -14.463 1.459 29.203 1.00 94.12 107 MET A O 1
ATOM 862 N N . LYS A 1 108 ? -14.811 2.826 30.958 1.00 92.12 108 LYS A N 1
ATOM 863 C CA . LYS A 1 108 ? -13.433 2.733 31.478 1.00 92.12 108 LYS A CA 1
ATOM 864 C C . LYS A 1 108 ? -13.063 1.288 31.788 1.00 92.12 108 LYS A C 1
ATOM 866 O O . LYS A 1 108 ? -11.981 0.831 31.406 1.00 92.12 108 LYS A O 1
ATOM 871 N N . PHE A 1 109 ? -13.962 0.552 32.441 1.00 89.75 109 PHE A N 1
ATOM 872 C CA . PHE A 1 109 ? -13.748 -0.858 32.738 1.00 89.75 109 PHE A CA 1
ATOM 873 C C . PHE A 1 109 ? -13.599 -1.695 31.463 1.00 89.75 109 PHE A C 1
ATOM 875 O O . PHE A 1 109 ? -12.620 -2.434 31.328 1.00 89.75 109 PHE A O 1
ATOM 882 N N . LEU A 1 110 ? -14.512 -1.548 30.498 1.00 92.12 110 LEU A N 1
ATOM 883 C CA . LEU A 1 110 ? -14.468 -2.292 29.235 1.00 92.12 110 LEU A CA 1
ATOM 884 C C . LEU A 1 110 ? -13.201 -1.986 28.418 1.00 92.12 110 LEU A C 1
ATOM 886 O O . LEU A 1 110 ? -12.567 -2.914 27.910 1.00 92.12 110 LEU A O 1
ATOM 890 N N . LEU A 1 111 ? -12.788 -0.717 28.342 1.00 92.00 111 LEU A N 1
ATOM 891 C CA . LEU A 1 111 ? -11.559 -0.284 27.663 1.00 92.00 111 LEU A CA 1
ATOM 892 C C . LEU A 1 111 ? -10.306 -0.881 28.315 1.00 92.00 111 LEU A C 1
ATOM 894 O O . LEU A 1 111 ? -9.416 -1.384 27.626 1.00 92.00 111 LEU A O 1
ATOM 898 N N . ASN A 1 112 ? -10.238 -0.879 29.648 1.00 88.75 112 ASN A N 1
ATOM 899 C CA . ASN A 1 112 ? -9.129 -1.502 30.368 1.00 88.75 112 ASN A CA 1
ATOM 900 C C . ASN A 1 112 ? -9.100 -3.017 30.171 1.00 88.75 112 ASN A C 1
ATOM 902 O O . ASN A 1 112 ? -8.029 -3.597 29.976 1.00 88.75 112 ASN A O 1
ATOM 906 N N . LEU A 1 113 ? -10.265 -3.660 30.162 1.00 87.56 113 LEU A N 1
ATOM 907 C CA . LEU A 1 113 ? -10.357 -5.096 29.964 1.00 87.56 113 LEU A CA 1
ATOM 908 C C . LEU A 1 113 ? -9.986 -5.510 28.531 1.00 87.56 113 LEU A C 1
ATOM 910 O O . LEU A 1 113 ? -9.422 -6.592 28.343 1.00 87.56 113 LEU A O 1
ATOM 914 N N . GLU A 1 114 ? -10.236 -4.664 27.523 1.00 90.31 114 GLU A N 1
ATOM 915 C CA . GLU A 1 114 ? -9.917 -4.960 26.118 1.00 90.31 114 GLU A CA 1
ATOM 916 C C . GLU A 1 114 ? -8.404 -5.074 25.877 1.00 90.31 114 GLU A C 1
ATOM 918 O O . GLU A 1 114 ? -7.977 -5.890 25.055 1.00 90.31 114 GLU A O 1
ATOM 923 N N . LYS A 1 115 ? -7.582 -4.375 26.677 1.00 86.69 115 LYS A N 1
ATOM 924 C CA . LYS A 1 115 ? -6.112 -4.506 26.660 1.00 86.69 115 LYS A CA 1
ATOM 925 C C . LYS A 1 115 ? -5.656 -5.953 26.894 1.00 86.69 115 LYS A C 1
ATOM 927 O O . LYS A 1 115 ? -4.696 -6.405 26.271 1.00 86.69 115 LYS A O 1
ATOM 932 N N . ALA A 1 116 ? -6.360 -6.691 27.755 1.00 84.06 116 ALA A N 1
ATOM 933 C CA . ALA A 1 116 ? -6.113 -8.112 28.011 1.00 84.06 116 ALA A CA 1
ATOM 934 C C . ALA A 1 116 ? -6.971 -9.034 27.123 1.00 84.06 116 ALA A C 1
ATOM 936 O O . ALA A 1 116 ? -6.560 -10.142 26.775 1.00 84.06 116 ALA A O 1
ATOM 937 N N . ASN A 1 117 ? -8.164 -8.583 26.727 1.00 84.12 117 ASN A N 1
ATOM 938 C CA . ASN A 1 117 ? -9.159 -9.368 26.005 1.00 84.12 117 ASN A CA 1
ATOM 939 C C . ASN A 1 117 ? -9.561 -8.685 24.691 1.00 84.12 117 ASN A C 1
ATOM 941 O O . ASN A 1 117 ? -10.591 -8.024 24.604 1.00 84.12 117 ASN A O 1
ATOM 945 N N . ARG A 1 118 ? -8.800 -8.946 23.625 1.00 83.38 118 ARG A N 1
ATOM 946 C CA . ARG A 1 118 ? -8.862 -8.260 22.313 1.00 83.38 118 ARG A CA 1
ATOM 947 C C . ARG A 1 118 ? -10.152 -8.430 21.482 1.00 83.38 118 ARG A C 1
ATOM 949 O O . ARG A 1 118 ? -10.120 -8.241 20.267 1.00 83.38 118 ARG A O 1
ATOM 956 N N . ARG A 1 119 ? -11.253 -8.902 22.072 1.00 86.00 119 ARG A N 1
ATOM 957 C CA . ARG A 1 119 ? -12.519 -9.187 21.370 1.00 86.00 119 ARG A CA 1
ATOM 958 C C . ARG A 1 119 ? -13.762 -8.594 22.036 1.00 86.00 119 ARG A C 1
ATOM 960 O O . ARG A 1 119 ? -14.843 -8.860 21.532 1.00 86.00 119 ARG A O 1
ATOM 967 N N . ILE A 1 120 ? -13.630 -7.835 23.130 1.00 88.19 120 ILE A N 1
ATOM 968 C CA . ILE A 1 120 ? -14.781 -7.330 23.910 1.00 88.19 120 ILE A CA 1
ATOM 969 C C . ILE A 1 120 ? -15.767 -6.561 23.038 1.00 88.19 120 ILE A C 1
ATOM 971 O O . ILE A 1 120 ? -16.959 -6.852 23.081 1.00 88.19 120 ILE A O 1
ATOM 975 N N . SER A 1 121 ? -15.254 -5.652 22.211 1.00 87.19 121 SER A N 1
ATOM 976 C CA . SER A 1 121 ? -16.025 -4.905 21.210 1.00 87.19 121 SER A CA 1
ATOM 977 C C . SER A 1 121 ? -16.966 -5.778 20.378 1.00 87.19 121 SER A C 1
ATOM 979 O O . SER A 1 121 ? -18.056 -5.344 20.061 1.00 87.19 121 SER A O 1
ATOM 981 N N . TYR A 1 122 ? -16.612 -7.026 20.068 1.00 88.12 122 TYR A N 1
ATOM 982 C CA . TYR A 1 122 ? -17.412 -7.900 19.204 1.00 88.12 122 TYR A CA 1
ATOM 983 C C . TYR A 1 122 ? -18.394 -8.812 19.953 1.00 88.12 122 TYR A C 1
ATOM 985 O O . TYR A 1 122 ? -19.095 -9.592 19.313 1.00 88.12 122 TYR A O 1
ATOM 993 N N . ILE A 1 123 ? -18.428 -8.777 21.289 1.00 91.31 123 ILE A N 1
ATOM 994 C CA . ILE A 1 123 ? -19.246 -9.709 22.081 1.00 91.31 123 ILE A CA 1
ATOM 995 C C . ILE A 1 123 ? -20.719 -9.296 22.100 1.00 91.31 123 ILE A C 1
ATOM 997 O O . ILE A 1 123 ? -21.594 -10.141 21.909 1.00 91.31 123 ILE A O 1
ATOM 1001 N N . ASP A 1 124 ? -20.995 -8.010 22.332 1.00 92.31 124 ASP A N 1
ATOM 1002 C CA . ASP A 1 124 ? -22.360 -7.479 22.388 1.00 92.31 124 ASP A CA 1
ATOM 1003 C C . ASP A 1 124 ? -22.414 -6.014 21.935 1.00 92.31 124 ASP A C 1
ATOM 1005 O O . ASP A 1 124 ? -22.598 -5.089 22.726 1.00 92.31 124 ASP A O 1
ATOM 1009 N N . ASN A 1 125 ? -22.213 -5.808 20.630 1.00 91.00 125 ASN A N 1
ATOM 1010 C CA . ASN A 1 125 ? -22.233 -4.485 19.999 1.00 91.00 125 ASN A CA 1
ATOM 1011 C C . ASN A 1 125 ? -23.465 -3.634 20.374 1.00 91.00 125 ASN A C 1
ATOM 1013 O O . ASN A 1 125 ? -23.261 -2.474 20.731 1.00 91.00 125 ASN A O 1
ATOM 1017 N N . PRO A 1 126 ? -24.714 -4.153 20.343 1.00 93.75 126 PRO A N 1
ATOM 1018 C CA . PRO A 1 126 ? -25.893 -3.361 20.699 1.00 93.75 126 PRO A CA 1
ATOM 1019 C C . PRO A 1 126 ? -25.834 -2.799 22.122 1.00 93.75 126 PRO A C 1
ATOM 1021 O O . PRO A 1 126 ? -26.135 -1.627 22.334 1.00 93.75 126 PRO A O 1
ATOM 1024 N N . PHE A 1 127 ? -25.393 -3.606 23.091 1.00 94.06 127 PHE A N 1
ATOM 1025 C CA . PHE A 1 127 ? -25.241 -3.148 24.469 1.00 94.06 127 PHE A CA 1
ATOM 1026 C C . PHE A 1 127 ? -24.142 -2.089 24.603 1.00 94.06 127 PHE A C 1
ATOM 1028 O O . PHE A 1 127 ? -24.344 -1.075 25.264 1.00 94.06 127 PHE A O 1
ATOM 1035 N N . ILE A 1 128 ? -22.988 -2.298 23.964 1.00 94.69 128 ILE A N 1
ATOM 1036 C CA . ILE A 1 128 ? -21.879 -1.337 24.028 1.00 94.69 128 ILE A CA 1
ATOM 1037 C C . ILE A 1 128 ? -22.309 0.001 23.418 1.00 94.69 128 ILE A C 1
ATOM 1039 O O . ILE A 1 128 ? -22.067 1.045 24.014 1.00 94.69 128 ILE A O 1
ATOM 1043 N N . LEU A 1 129 ? -22.991 -0.019 22.269 1.00 94.38 129 LEU A N 1
ATOM 1044 C CA . LEU A 1 129 ? -23.527 1.191 21.641 1.00 94.38 129 LEU A CA 1
ATOM 1045 C C . LEU A 1 129 ? -24.559 1.889 22.530 1.00 94.38 129 LEU A C 1
ATOM 1047 O O . LEU A 1 129 ? -24.525 3.111 22.635 1.00 94.38 129 LEU A O 1
ATOM 1051 N N . TYR A 1 130 ? -25.421 1.130 23.212 1.00 93.88 130 TYR A N 1
ATOM 1052 C CA . TYR A 1 130 ? -26.338 1.684 24.205 1.00 93.88 130 TYR A CA 1
ATOM 1053 C C . TYR A 1 130 ? -25.580 2.412 25.326 1.00 93.88 130 TYR A C 1
ATOM 1055 O O . TYR A 1 130 ? -25.876 3.573 25.593 1.00 93.88 130 TYR A O 1
ATOM 1063 N N . VAL A 1 131 ? -24.561 1.790 25.929 1.00 94.50 131 VAL A N 1
ATOM 1064 C CA . VAL A 1 131 ? -23.745 2.434 26.976 1.00 94.50 131 VAL A CA 1
ATOM 1065 C C . VAL A 1 131 ? -23.077 3.705 26.446 1.00 94.50 131 VAL A C 1
ATOM 1067 O O . VAL A 1 131 ? -23.170 4.752 27.076 1.00 94.50 131 VAL A O 1
ATOM 1070 N N . VAL A 1 132 ? -22.457 3.644 25.264 1.00 95.62 132 VAL A N 1
ATOM 1071 C CA . VAL A 1 132 ? -21.804 4.805 24.635 1.00 95.62 132 VAL A CA 1
ATOM 1072 C C . VAL A 1 132 ? -22.804 5.927 24.336 1.00 95.62 132 VAL A C 1
ATOM 1074 O O . VAL A 1 132 ? -22.453 7.096 24.467 1.00 95.62 132 VAL A O 1
ATOM 1077 N N . SER A 1 133 ? -24.049 5.602 23.970 1.00 94.94 133 SER A N 1
ATOM 1078 C CA . SER A 1 133 ? -25.092 6.597 23.675 1.00 94.94 133 SER A CA 1
ATOM 1079 C C . SER A 1 133 ? -25.527 7.426 24.888 1.00 94.94 133 SER A C 1
ATOM 1081 O O . SER A 1 133 ? -26.074 8.510 24.713 1.00 94.94 133 SER A O 1
ATOM 1083 N N . LYS A 1 134 ? -25.270 6.935 26.108 1.00 95.25 134 LYS A N 1
ATOM 1084 C CA . LYS A 1 134 ? -25.590 7.616 27.373 1.00 95.25 134 LYS A CA 1
ATOM 1085 C C . LYS A 1 134 ? -24.445 8.504 27.887 1.00 95.25 134 LYS A C 1
ATOM 1087 O O . LYS A 1 134 ? -24.585 9.104 28.945 1.00 95.25 134 LYS A O 1
ATOM 1092 N N . ILE A 1 135 ? -23.329 8.583 27.156 1.00 96.38 135 ILE A N 1
ATOM 1093 C CA . ILE A 1 135 ? -22.145 9.381 27.503 1.00 96.38 135 ILE A CA 1
ATOM 1094 C C . ILE A 1 135 ? -22.064 10.586 26.562 1.00 96.38 135 ILE A C 1
ATOM 1096 O O . ILE A 1 135 ? -22.229 10.445 25.348 1.00 96.38 135 ILE A O 1
ATOM 1100 N N . SER A 1 136 ? -21.785 11.769 27.100 1.00 95.38 136 SER A N 1
ATOM 1101 C CA . SER A 1 136 ? -21.591 12.997 26.333 1.00 95.38 136 SER A CA 1
ATOM 1102 C C . SER A 1 136 ? -20.337 12.937 25.453 1.00 95.38 136 SER A C 1
ATOM 1104 O O . SER A 1 136 ? -19.364 12.236 25.734 1.00 95.38 136 SER A O 1
ATOM 1106 N N . GLU A 1 137 ? -20.320 13.721 24.375 1.00 93.69 137 GLU A N 1
ATOM 1107 C CA . GLU A 1 137 ? -19.164 13.818 23.469 1.00 93.69 137 GLU A CA 1
ATOM 1108 C C . GLU A 1 137 ? -17.870 14.227 24.187 1.00 93.69 137 GLU A C 1
ATOM 1110 O O . GLU A 1 137 ? -16.794 13.710 23.878 1.00 93.69 137 GLU A O 1
ATOM 1115 N N . VAL A 1 138 ? -17.975 15.127 25.171 1.00 94.00 138 VAL A N 1
ATOM 1116 C CA . VAL A 1 138 ? -16.831 15.614 25.954 1.00 94.00 138 VAL A CA 1
ATOM 1117 C C . VAL A 1 138 ? -16.209 14.474 26.757 1.00 94.00 138 VAL A C 1
ATOM 1119 O O . VAL A 1 138 ? -14.988 14.298 26.734 1.00 94.00 138 VAL A O 1
ATOM 1122 N N . GLU A 1 139 ? -17.032 13.662 27.420 1.00 95.56 139 GLU A N 1
ATOM 1123 C CA . GLU A 1 139 ? -16.548 12.515 28.186 1.00 95.56 139 GLU A CA 1
ATOM 1124 C C . GLU A 1 139 ? -16.032 11.391 27.284 1.00 95.56 139 GLU A C 1
ATOM 1126 O O . GLU A 1 139 ? -14.971 10.827 27.560 1.00 95.56 139 GLU A O 1
ATOM 1131 N N . LYS A 1 140 ? -16.673 11.123 26.138 1.00 95.81 140 LYS A N 1
ATOM 1132 C CA . LYS A 1 140 ? -16.125 10.189 25.136 1.00 95.81 140 LYS A CA 1
ATOM 1133 C C . LYS A 1 140 ? -14.722 10.603 24.686 1.00 95.81 140 LYS A C 1
ATOM 1135 O O . LYS A 1 140 ? -13.824 9.761 24.646 1.00 95.81 140 LYS A O 1
ATOM 1140 N N . ALA A 1 141 ? -14.508 11.890 24.398 1.00 92.81 141 ALA A N 1
ATOM 1141 C CA . ALA A 1 141 ? -13.199 12.415 24.014 1.00 92.81 141 ALA A CA 1
ATOM 1142 C C . ALA A 1 141 ? -12.162 12.239 25.136 1.00 92.81 141 ALA A C 1
ATOM 1144 O O . ALA A 1 141 ? -11.030 11.823 24.875 1.00 92.81 141 ALA A O 1
ATOM 1145 N N . ARG A 1 142 ? -12.548 12.503 26.394 1.00 93.12 142 ARG A N 1
ATOM 1146 C CA . ARG A 1 142 ? -11.691 12.293 27.575 1.00 93.12 142 ARG A CA 1
ATOM 1147 C C . ARG A 1 142 ? -11.310 10.826 27.758 1.00 93.12 142 ARG A C 1
ATOM 1149 O O . ARG A 1 142 ? -10.140 10.547 28.018 1.00 93.12 142 ARG A O 1
ATOM 1156 N N . LEU A 1 143 ? -12.256 9.903 27.572 1.00 93.81 143 LEU A N 1
ATOM 1157 C CA . LEU A 1 143 ? -12.041 8.459 27.704 1.00 93.81 143 LEU A CA 1
ATOM 1158 C C . LEU A 1 143 ? -10.955 7.934 26.760 1.00 93.81 143 LEU A C 1
ATOM 1160 O O . LEU A 1 143 ? -10.145 7.104 27.169 1.00 93.81 143 LEU A O 1
ATOM 1164 N N . ILE A 1 144 ? -10.926 8.411 25.513 1.00 93.19 144 ILE A N 1
ATOM 1165 C CA . ILE A 1 144 ? -10.021 7.878 24.482 1.00 93.19 144 ILE A CA 1
ATOM 1166 C C . ILE A 1 144 ? -8.699 8.643 24.351 1.00 93.19 144 ILE A C 1
ATOM 1168 O O . ILE A 1 144 ? -7.737 8.085 23.836 1.00 93.19 144 ILE A O 1
ATOM 1172 N N . ARG A 1 145 ? -8.609 9.888 24.846 1.00 84.50 145 ARG A N 1
ATOM 1173 C CA . ARG A 1 145 ? -7.502 10.832 24.576 1.00 84.50 145 ARG A CA 1
ATOM 1174 C C . ARG A 1 145 ? -6.088 10.253 24.717 1.00 84.50 145 ARG A C 1
ATOM 1176 O O . ARG A 1 145 ? -5.210 10.630 23.946 1.00 84.50 145 ARG A O 1
ATOM 1183 N N . PHE A 1 146 ? -5.864 9.383 25.699 1.00 82.31 146 PHE A N 1
ATOM 1184 C CA . PHE A 1 146 ? -4.544 8.821 26.022 1.00 82.31 146 PHE A CA 1
ATOM 1185 C C . PHE A 1 146 ? -4.463 7.303 25.833 1.00 82.31 146 PHE A C 1
ATOM 1187 O O . PHE A 1 146 ? -3.546 6.657 26.344 1.00 82.31 146 PHE A O 1
ATOM 1194 N N . LEU A 1 147 ? -5.437 6.715 25.140 1.00 84.31 147 LEU A N 1
ATOM 1195 C CA . LEU A 1 147 ? -5.467 5.285 24.880 1.00 84.31 147 LEU A CA 1
ATOM 1196 C C . LEU A 1 147 ? -4.820 4.968 23.530 1.00 84.31 147 LEU A C 1
ATOM 1198 O O . LEU A 1 147 ? -4.965 5.707 22.562 1.00 84.31 147 LEU A O 1
ATOM 1202 N N . GLU A 1 148 ? -4.122 3.832 23.469 1.00 89.69 148 GLU A N 1
ATOM 1203 C CA . GLU A 1 148 ? -3.803 3.182 22.193 1.00 89.69 148 GLU A CA 1
ATOM 1204 C C . GLU A 1 148 ? -5.114 2.931 21.438 1.00 89.69 148 GLU A C 1
ATOM 1206 O O . GLU A 1 148 ? -6.120 2.559 22.059 1.00 89.69 148 GLU A O 1
ATOM 1211 N N . ILE A 1 149 ? -5.113 3.098 20.113 1.00 93.38 149 ILE A N 1
ATOM 1212 C CA . ILE A 1 149 ? -6.310 2.812 19.332 1.00 93.38 149 ILE A CA 1
ATOM 1213 C C . ILE A 1 149 ? -6.633 1.326 19.490 1.00 93.38 149 ILE A C 1
ATOM 1215 O O . ILE A 1 149 ? -5.825 0.442 19.201 1.00 93.38 149 ILE A O 1
ATOM 1219 N N . SER A 1 150 ? -7.844 1.061 19.969 1.00 93.44 150 SER A N 1
ATOM 1220 C CA . SER A 1 150 ? -8.410 -0.269 20.155 1.00 93.44 150 SER A CA 1
ATOM 1221 C C . SER A 1 150 ? -9.733 -0.401 19.391 1.00 93.44 150 SER A C 1
ATOM 1223 O O . SER A 1 150 ? -10.320 0.604 18.977 1.00 93.44 150 SER A O 1
ATOM 1225 N N . PRO A 1 151 ? -10.244 -1.623 19.182 1.00 93.88 151 PRO A N 1
ATOM 1226 C CA . PRO A 1 151 ? -11.553 -1.806 18.569 1.00 93.88 151 PRO A CA 1
ATOM 1227 C C . PRO A 1 151 ? -12.705 -1.097 19.313 1.00 93.88 151 PRO A C 1
ATOM 1229 O O . PRO A 1 151 ? -13.563 -0.516 18.651 1.00 93.88 151 PRO A O 1
ATOM 1232 N N . LEU A 1 152 ? -12.718 -1.073 20.656 1.00 94.31 152 LEU A N 1
ATOM 1233 C CA . LEU A 1 152 ? -13.681 -0.262 21.419 1.00 94.31 152 LEU A CA 1
ATOM 1234 C C . LEU A 1 152 ? -13.456 1.236 21.224 1.00 94.31 152 LEU A C 1
ATOM 1236 O O . LEU A 1 152 ? -14.433 1.960 21.062 1.00 94.31 152 LEU A O 1
ATOM 1240 N N . CYS A 1 153 ? -12.203 1.703 21.201 1.00 94.44 153 CYS A N 1
ATOM 1241 C CA . CYS A 1 153 ? -11.895 3.105 20.906 1.00 94.44 153 CYS A CA 1
ATOM 1242 C C . CYS A 1 153 ? -12.491 3.513 19.549 1.00 94.44 153 CYS A C 1
ATOM 1244 O O . CYS A 1 153 ? -13.197 4.510 19.459 1.00 94.44 153 CYS A O 1
ATOM 1246 N N . ILE A 1 154 ? -12.314 2.683 18.514 1.00 94.62 154 ILE A N 1
ATOM 1247 C CA . ILE A 1 154 ? -12.919 2.898 17.192 1.00 94.62 154 ILE A CA 1
ATOM 1248 C C . ILE A 1 154 ? -14.447 2.941 17.265 1.00 94.62 154 ILE A C 1
ATOM 1250 O O . ILE A 1 154 ? -15.057 3.788 16.619 1.00 94.62 154 ILE A O 1
ATOM 1254 N N . LEU A 1 155 ? -15.071 2.052 18.039 1.00 94.00 155 LEU A N 1
ATOM 1255 C CA . LEU A 1 155 ? -16.524 2.040 18.202 1.00 94.00 155 LEU A CA 1
ATOM 1256 C C . LEU A 1 155 ? -17.029 3.321 18.881 1.00 94.00 155 LEU A C 1
ATOM 1258 O O . LEU A 1 155 ? -17.993 3.900 18.394 1.00 94.00 155 LEU A O 1
ATOM 1262 N N . ILE A 1 156 ? -16.348 3.804 19.926 1.00 95.44 156 ILE A N 1
ATOM 1263 C CA . ILE A 1 156 ? -16.654 5.091 20.572 1.00 95.44 156 ILE A CA 1
ATOM 1264 C C . ILE A 1 156 ? -16.513 6.227 19.558 1.00 95.44 156 ILE A C 1
ATOM 1266 O O . ILE A 1 156 ? -17.471 6.964 19.334 1.00 95.44 156 ILE A O 1
ATOM 1270 N N . MET A 1 157 ? -15.357 6.320 18.896 1.00 95.25 157 MET A N 1
ATOM 1271 C CA . MET A 1 157 ? -15.053 7.369 17.923 1.00 95.25 157 MET A CA 1
ATOM 1272 C C . MET A 1 157 ? -16.066 7.426 16.767 1.00 95.25 157 MET A C 1
ATOM 1274 O O . MET A 1 157 ? -16.390 8.509 16.294 1.00 95.25 157 MET A O 1
ATOM 1278 N N . LYS A 1 158 ? -16.609 6.283 16.326 1.00 93.56 158 LYS A N 1
ATOM 1279 C CA . LYS A 1 158 ? -17.656 6.228 15.288 1.00 93.56 158 LYS A CA 1
ATOM 1280 C C . LYS A 1 158 ? -18.985 6.858 15.710 1.00 93.56 158 LYS A C 1
ATOM 1282 O O . LYS A 1 158 ? -19.764 7.231 14.842 1.00 93.56 158 LYS A O 1
ATOM 1287 N N . THR A 1 159 ? -19.255 6.953 17.010 1.00 93.81 159 THR A N 1
ATOM 1288 C CA . THR A 1 159 ? -20.455 7.628 17.536 1.00 93.81 159 THR A CA 1
ATOM 1289 C C . THR A 1 159 ? -20.247 9.121 17.770 1.00 93.81 159 THR A C 1
ATOM 1291 O O . THR A 1 159 ? -21.190 9.794 18.177 1.00 93.81 159 THR A O 1
ATOM 1294 N N . MET A 1 160 ? -19.021 9.615 17.572 1.00 94.25 160 MET A N 1
ATOM 1295 C CA . MET A 1 160 ? -18.641 10.992 17.860 1.00 94.25 160 MET A CA 1
ATOM 1296 C C . MET A 1 160 ? -18.748 11.889 16.635 1.00 94.25 160 MET A C 1
ATOM 1298 O O . MET A 1 160 ? -18.590 11.444 15.495 1.00 94.25 160 MET A O 1
ATOM 1302 N N . ASN A 1 161 ? -18.948 13.186 16.873 1.00 91.44 161 ASN A N 1
ATOM 1303 C CA . ASN A 1 161 ? -18.765 14.169 15.812 1.00 91.44 161 ASN A CA 1
ATOM 1304 C C . ASN A 1 161 ? -17.272 14.246 15.450 1.00 91.44 161 ASN A C 1
ATOM 1306 O O . ASN A 1 161 ? -16.403 14.263 16.320 1.00 91.44 161 ASN A O 1
ATOM 1310 N N . THR A 1 162 ? -16.969 14.332 14.154 1.00 88.06 162 THR A N 1
ATOM 1311 C CA . THR A 1 162 ? -15.591 14.443 13.646 1.00 88.06 162 THR A CA 1
ATOM 1312 C C . THR A 1 162 ? -14.863 15.651 14.255 1.00 88.06 162 THR A C 1
ATOM 1314 O O . THR A 1 162 ? -13.678 15.552 14.559 1.00 88.06 162 THR A O 1
ATOM 1317 N N . ASN A 1 163 ? -15.580 16.751 14.519 1.00 87.88 163 ASN A N 1
ATOM 1318 C CA . ASN A 1 163 ? -15.028 17.964 15.136 1.00 87.88 163 ASN A CA 1
ATOM 1319 C C . ASN A 1 163 ? -14.609 17.770 16.606 1.00 87.88 163 ASN A C 1
ATOM 1321 O O . ASN A 1 163 ? -13.813 18.549 17.122 1.00 87.88 163 ASN A O 1
ATOM 1325 N N . SER A 1 164 ? -15.126 16.738 17.280 1.00 89.19 164 SER A N 1
ATOM 1326 C CA . SER A 1 164 ? -14.747 16.372 18.652 1.00 89.19 164 SER A CA 1
ATOM 1327 C C . SER A 1 164 ? -13.422 15.595 18.707 1.00 89.19 164 SER A C 1
ATOM 1329 O O . SER A 1 164 ? -12.871 15.379 19.787 1.00 89.19 164 SER A O 1
ATOM 1331 N N . LEU A 1 165 ? -12.920 15.124 17.559 1.00 90.94 165 LEU A N 1
ATOM 1332 C CA . LEU A 1 165 ? -11.719 14.301 17.454 1.00 90.94 165 LEU A CA 1
ATOM 1333 C C . LEU A 1 165 ? -10.511 15.148 17.052 1.00 90.94 165 LEU A C 1
ATOM 1335 O O . LEU A 1 165 ? -10.611 16.114 16.303 1.00 90.94 165 LEU A O 1
ATOM 1339 N N . SER A 1 166 ? -9.331 14.757 17.529 1.00 89.31 166 SER A N 1
ATOM 1340 C CA . SER A 1 166 ? -8.074 15.439 17.211 1.00 89.31 166 SER A CA 1
ATOM 1341 C C . SER A 1 166 ? -6.906 14.462 17.121 1.00 89.31 166 SER A C 1
ATOM 1343 O O . SER A 1 166 ? -6.951 13.352 17.667 1.00 89.31 166 SER A O 1
ATOM 1345 N N . GLY A 1 167 ? -5.849 14.877 16.416 1.00 90.31 167 GLY A N 1
ATOM 1346 C CA . GLY A 1 167 ? -4.641 14.076 16.227 1.00 90.31 167 GLY A CA 1
ATOM 1347 C C . GLY A 1 167 ? -4.947 12.712 15.606 1.00 90.31 167 GLY A C 1
ATOM 1348 O O . GLY A 1 167 ? -5.787 12.601 14.718 1.00 90.31 167 GLY A O 1
ATOM 1349 N N . ILE A 1 168 ? -4.302 11.655 16.110 1.00 92.75 168 ILE A N 1
ATOM 1350 C CA . ILE A 1 168 ? -4.414 10.300 15.546 1.00 92.75 168 ILE A CA 1
ATOM 1351 C C . ILE A 1 168 ? -5.852 9.750 15.527 1.00 92.75 168 ILE A C 1
ATOM 1353 O O . ILE A 1 168 ? -6.194 8.986 14.631 1.00 92.75 168 ILE A O 1
ATOM 1357 N N . HIS A 1 169 ? -6.717 10.157 16.461 1.00 92.75 169 HIS A N 1
ATOM 1358 C CA . HIS A 1 169 ? -8.120 9.725 16.487 1.00 92.75 169 HIS A CA 1
ATOM 1359 C C . HIS A 1 169 ? -8.890 10.214 15.254 1.00 92.75 169 HIS A C 1
ATOM 1361 O O . HIS A 1 169 ? -9.621 9.446 14.625 1.00 92.75 169 HIS A O 1
ATOM 1367 N N . LEU A 1 170 ? -8.680 11.482 14.888 1.00 91.69 170 LEU A N 1
ATOM 1368 C CA . LEU A 1 170 ? -9.275 12.086 13.700 1.00 91.69 170 LEU A CA 1
ATOM 1369 C C . LEU A 1 170 ? -8.748 11.414 12.428 1.00 91.69 170 LEU A C 1
ATOM 1371 O O . LEU A 1 170 ? -9.538 11.030 11.568 1.00 91.69 170 LEU A O 1
ATOM 1375 N N . GLU A 1 171 ? -7.432 11.202 12.352 1.00 93.19 171 GLU A N 1
ATOM 1376 C CA . GLU A 1 171 ? -6.780 10.503 11.238 1.00 93.19 171 GLU A CA 1
ATOM 1377 C C . GLU A 1 171 ? -7.377 9.108 11.021 1.00 93.19 171 GLU A C 1
ATOM 1379 O O . GLU A 1 171 ? -7.743 8.742 9.904 1.00 93.19 171 GLU A O 1
ATOM 1384 N N . VAL A 1 172 ? -7.516 8.324 12.097 1.00 94.69 172 VAL A N 1
ATOM 1385 C CA . VAL A 1 172 ? -8.064 6.965 12.029 1.00 94.69 172 VAL A CA 1
ATOM 1386 C C . VAL A 1 172 ? -9.526 6.983 11.600 1.00 94.69 172 VAL A C 1
ATOM 1388 O O . VAL A 1 172 ? -9.910 6.161 10.774 1.00 94.69 172 VAL A O 1
ATOM 1391 N N . ILE A 1 173 ? -10.354 7.895 12.114 1.00 92.88 173 ILE A N 1
ATOM 1392 C CA . ILE A 1 173 ? -11.764 7.959 11.711 1.00 92.88 173 ILE A CA 1
ATOM 1393 C C . ILE A 1 173 ? -11.933 8.418 10.271 1.00 92.88 173 ILE A C 1
ATOM 1395 O O . ILE A 1 173 ? -12.703 7.793 9.542 1.00 92.88 173 ILE A O 1
ATOM 1399 N N . ASN A 1 174 ? -11.200 9.441 9.834 1.00 91.62 174 ASN A N 1
ATOM 1400 C CA . ASN A 1 174 ? -11.210 9.852 8.432 1.00 91.62 174 ASN A CA 1
ATOM 1401 C C . ASN A 1 174 ? -10.760 8.700 7.532 1.00 91.62 174 ASN A C 1
ATOM 1403 O O . ASN A 1 174 ? -11.408 8.416 6.528 1.00 91.62 174 ASN A O 1
ATOM 1407 N N . PHE A 1 175 ? -9.736 7.953 7.948 1.00 94.38 175 PHE A N 1
ATOM 1408 C CA . PHE A 1 175 ? -9.333 6.750 7.240 1.00 94.38 175 PHE A CA 1
ATOM 1409 C C . PHE A 1 175 ? -10.418 5.669 7.225 1.00 94.38 175 PHE A C 1
ATOM 1411 O O . PHE A 1 175 ? -10.645 5.043 6.202 1.00 94.38 175 PHE A O 1
ATOM 1418 N N . LEU A 1 176 ? -11.121 5.422 8.329 1.00 92.38 176 LEU A N 1
ATOM 1419 C CA . LEU A 1 176 ? -12.134 4.367 8.372 1.00 92.38 176 LEU A CA 1
ATOM 1420 C C . LEU A 1 176 ? -13.388 4.693 7.558 1.00 92.38 176 LEU A C 1
ATOM 1422 O O . LEU A 1 176 ? -14.026 3.750 7.094 1.00 92.38 176 LEU A O 1
ATOM 1426 N N . LYS A 1 177 ? -13.714 5.976 7.353 1.00 91.38 177 LYS A N 1
ATOM 1427 C CA . LYS A 1 177 ? -14.836 6.405 6.496 1.00 91.38 177 LYS A CA 1
ATOM 1428 C C . LYS A 1 177 ? -14.687 5.918 5.057 1.00 91.38 177 LYS A C 1
ATOM 1430 O O . LYS A 1 177 ? -15.679 5.582 4.423 1.00 91.38 177 LYS A O 1
ATOM 1435 N N . VAL A 1 178 ? -13.459 5.805 4.551 1.00 91.50 178 VAL A N 1
ATOM 1436 C CA . VAL A 1 178 ? -13.238 5.428 3.142 1.00 91.50 178 VAL A CA 1
ATOM 1437 C C . VAL A 1 178 ? -13.546 3.968 2.850 1.00 91.50 178 VAL A C 1
ATOM 1439 O O . VAL A 1 178 ? -13.647 3.578 1.694 1.00 91.50 178 VAL A O 1
ATOM 1442 N N . LYS A 1 179 ? -13.715 3.147 3.893 1.00 86.38 179 LYS A N 1
ATOM 1443 C CA . LYS A 1 179 ? -14.147 1.753 3.748 1.00 86.38 179 LYS A CA 1
ATOM 1444 C C . LYS A 1 179 ? -15.592 1.628 3.278 1.00 86.38 179 LYS A C 1
ATOM 1446 O O . LYS A 1 179 ? -15.952 0.567 2.780 1.00 86.38 179 LYS A O 1
ATOM 1451 N N . ASP A 1 180 ? -16.379 2.680 3.469 1.00 88.94 180 ASP A N 1
ATOM 1452 C CA . ASP A 1 180 ? -17.786 2.740 3.087 1.00 88.94 180 ASP A CA 1
ATOM 1453 C C . ASP A 1 180 ? -17.971 3.494 1.747 1.00 88.94 180 ASP A C 1
ATOM 1455 O O . ASP A 1 180 ? -19.098 3.741 1.330 1.00 88.94 180 ASP A O 1
ATOM 1459 N N . MET A 1 181 ? -16.871 3.857 1.068 1.00 93.44 181 MET A N 1
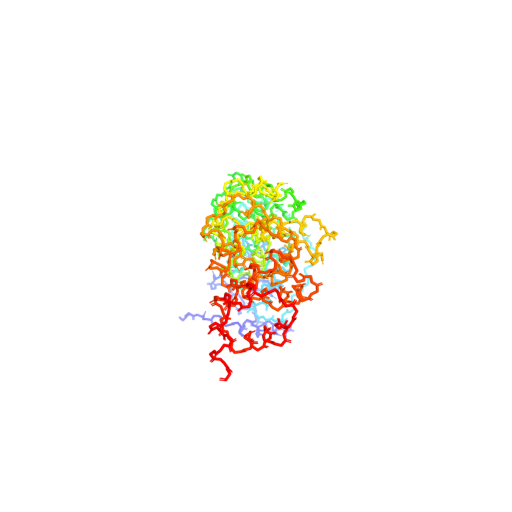ATOM 1460 C CA . MET A 1 181 ? -16.841 4.591 -0.207 1.00 93.44 181 MET A CA 1
ATOM 1461 C C . MET A 1 181 ? -16.354 3.698 -1.357 1.00 93.44 181 MET A C 1
ATOM 1463 O O . MET A 1 181 ? -15.701 2.674 -1.132 1.00 93.44 181 MET A O 1
ATOM 1467 N N . THR A 1 182 ? -16.603 4.108 -2.606 1.00 91.81 182 THR A N 1
ATOM 1468 C CA . THR A 1 182 ? -15.917 3.497 -3.757 1.00 91.81 182 THR A CA 1
ATOM 1469 C C . THR A 1 182 ? -14.410 3.783 -3.703 1.00 91.81 182 THR A C 1
ATOM 1471 O O . THR A 1 182 ? -13.964 4.714 -3.029 1.00 91.81 182 THR A O 1
ATOM 1474 N N . TYR A 1 183 ? -13.588 2.994 -4.412 1.00 91.19 183 TYR A N 1
ATOM 1475 C CA . TYR A 1 183 ? -12.128 3.177 -4.370 1.00 91.19 183 TYR A CA 1
ATOM 1476 C C . TYR A 1 183 ? -11.702 4.587 -4.802 1.00 91.19 183 TYR A C 1
ATOM 1478 O O . TYR A 1 183 ? -10.840 5.184 -4.164 1.00 91.19 183 TYR A O 1
ATOM 1486 N N . GLU A 1 184 ? -12.322 5.135 -5.849 1.00 90.75 184 GLU A N 1
ATOM 1487 C CA . GLU A 1 184 ? -12.000 6.471 -6.356 1.00 90.75 184 GLU A CA 1
ATOM 1488 C C . GLU A 1 184 ? -12.382 7.575 -5.372 1.00 90.75 184 GLU A C 1
ATOM 1490 O O . GLU A 1 184 ? -11.550 8.423 -5.049 1.00 90.75 184 GLU A O 1
ATOM 1495 N N . GLU A 1 185 ? -13.611 7.536 -4.856 1.00 93.06 185 GLU A N 1
ATOM 1496 C CA . GLU A 1 185 ? -14.093 8.494 -3.858 1.00 93.06 185 GLU A CA 1
ATOM 1497 C C . GLU A 1 185 ? -13.244 8.437 -2.591 1.00 93.06 185 GLU A C 1
ATOM 1499 O O . GLU A 1 185 ? -12.785 9.468 -2.106 1.00 93.06 185 GLU A O 1
ATOM 1504 N N . GLY A 1 186 ? -12.954 7.231 -2.097 1.00 94.00 186 GLY A N 1
ATOM 1505 C CA . GLY A 1 186 ? -12.091 7.035 -0.938 1.00 94.00 186 GLY A CA 1
ATOM 1506 C C . GLY A 1 186 ? -10.674 7.561 -1.173 1.00 94.00 186 GLY A C 1
ATOM 1507 O O . GLY A 1 186 ? -10.082 8.178 -0.287 1.00 94.00 186 GLY A O 1
ATOM 1508 N N . PHE A 1 187 ? -10.131 7.372 -2.377 1.00 93.12 187 PHE A N 1
ATOM 1509 C CA . PHE A 1 187 ? -8.808 7.870 -2.744 1.00 93.12 187 PHE A CA 1
ATOM 1510 C C . PHE A 1 187 ? -8.745 9.399 -2.769 1.00 93.12 187 PHE A C 1
ATOM 1512 O O . PHE A 1 187 ? -7.790 9.975 -2.238 1.00 93.12 187 PHE A O 1
ATOM 1519 N N . MET A 1 188 ? -9.767 10.053 -3.327 1.00 92.81 188 MET A N 1
ATOM 1520 C CA . MET A 1 188 ? -9.903 11.512 -3.287 1.00 92.81 188 MET A CA 1
ATOM 1521 C C . MET A 1 188 ? -10.063 12.010 -1.848 1.00 92.81 188 MET A C 1
ATOM 1523 O O . MET A 1 188 ? -9.304 12.876 -1.416 1.00 92.81 188 MET A O 1
ATOM 1527 N N . TYR A 1 189 ? -10.957 11.392 -1.075 1.00 93.81 189 TYR A N 1
ATOM 1528 C CA . TYR A 1 189 ? -11.249 11.790 0.299 1.00 93.81 189 TYR A CA 1
ATOM 1529 C C . TYR A 1 189 ? -10.010 11.755 1.202 1.00 93.81 189 TYR A C 1
ATOM 1531 O O . TYR A 1 189 ? -9.729 12.728 1.895 1.00 93.81 189 TYR A O 1
ATOM 1539 N N . ILE A 1 190 ? -9.223 10.669 1.168 1.00 92.00 190 ILE A N 1
ATOM 1540 C CA . ILE A 1 190 ? -7.971 10.560 1.942 1.00 92.00 190 ILE A CA 1
ATOM 1541 C C . ILE A 1 190 ? -6.971 11.660 1.573 1.00 92.00 190 ILE A C 1
ATOM 1543 O O . ILE A 1 190 ? -6.231 12.159 2.427 1.00 92.00 190 ILE A O 1
ATOM 1547 N N . HIS A 1 191 ? -6.892 11.999 0.286 1.00 90.12 191 HIS A N 1
ATOM 1548 C CA . HIS A 1 191 ? -5.991 13.044 -0.172 1.00 90.12 191 HIS A CA 1
ATOM 1549 C C . HIS A 1 191 ? -6.428 14.420 0.338 1.00 90.12 191 HIS A C 1
ATOM 1551 O O . HIS A 1 191 ? -5.601 15.150 0.884 1.00 90.12 191 HIS A O 1
ATOM 1557 N N . GLU A 1 192 ? -7.711 14.745 0.194 1.00 90.38 192 GLU A N 1
ATOM 1558 C CA . GLU A 1 192 ? -8.299 16.019 0.616 1.00 90.38 192 GLU A CA 1
ATOM 1559 C C . GLU A 1 192 ? -8.288 16.186 2.135 1.00 90.38 192 GLU A C 1
ATOM 1561 O O . GLU A 1 192 ? -7.985 17.268 2.638 1.00 90.38 192 GLU A O 1
ATOM 1566 N N . SER A 1 193 ? -8.504 15.099 2.883 1.00 86.94 193 SER A N 1
ATOM 1567 C CA . SER A 1 193 ? -8.429 15.104 4.345 1.00 86.94 193 SER A CA 1
ATOM 1568 C C . SER A 1 193 ? -7.007 15.313 4.879 1.00 86.94 193 SER A C 1
ATOM 1570 O O . SER A 1 193 ? -6.823 15.328 6.092 1.00 86.94 193 SER A O 1
ATOM 1572 N N . CYS A 1 194 ? -6.001 15.427 4.000 1.00 83.31 194 CYS A N 1
ATOM 1573 C CA . CYS A 1 194 ? -4.587 15.591 4.338 1.00 83.31 194 CYS A CA 1
ATOM 1574 C C . CYS A 1 194 ? -4.070 14.549 5.341 1.00 83.31 194 CYS A C 1
ATOM 1576 O O . CYS A 1 194 ? -3.205 14.864 6.160 1.00 83.31 194 CYS A O 1
ATOM 1578 N N . ALA A 1 195 ? -4.582 13.314 5.272 1.00 85.88 195 ALA A N 1
ATOM 1579 C CA . ALA A 1 195 ? -4.324 12.344 6.325 1.00 85.88 195 ALA A CA 1
ATOM 1580 C C . ALA A 1 195 ? -2.824 12.008 6.454 1.00 85.88 195 ALA A C 1
ATOM 1582 O O . ALA A 1 195 ? -2.121 11.788 5.454 1.00 85.88 195 ALA A O 1
ATOM 1583 N N . ASP A 1 196 ? -2.314 11.948 7.688 1.00 89.25 196 ASP A N 1
ATOM 1584 C CA . ASP A 1 196 ? -0.900 11.663 7.945 1.00 89.25 196 ASP A CA 1
ATOM 1585 C C . ASP A 1 196 ? -0.624 10.160 7.837 1.00 89.25 196 ASP A C 1
ATOM 1587 O O . ASP A 1 196 ? -0.697 9.389 8.802 1.00 89.25 196 ASP A O 1
ATOM 1591 N N . PHE A 1 197 ? -0.198 9.754 6.640 1.00 90.06 197 PHE A N 1
ATOM 1592 C CA . PHE A 1 197 ? 0.234 8.390 6.357 1.00 90.06 197 PHE A CA 1
ATOM 1593 C C . PHE A 1 197 ? 1.254 7.851 7.372 1.00 90.06 197 PHE A C 1
ATOM 1595 O O . PHE A 1 197 ? 1.193 6.676 7.727 1.00 90.06 197 PHE A O 1
ATOM 1602 N N . LYS A 1 198 ? 2.220 8.654 7.845 1.00 91.06 198 LYS A N 1
ATOM 1603 C CA . LYS A 1 198 ? 3.251 8.162 8.777 1.00 91.06 198 LYS A CA 1
ATOM 1604 C C . LYS A 1 198 ? 2.668 7.892 10.156 1.00 91.06 198 LYS A C 1
ATOM 1606 O O . LYS A 1 198 ? 3.078 6.913 10.788 1.00 91.06 198 LYS A O 1
ATOM 1611 N N . ALA A 1 199 ? 1.756 8.746 10.612 1.00 92.12 199 ALA A N 1
ATOM 1612 C CA . ALA A 1 199 ? 1.047 8.558 11.868 1.00 92.12 199 ALA A CA 1
ATOM 1613 C C . ALA A 1 199 ? 0.167 7.300 11.800 1.00 92.12 199 ALA A C 1
ATOM 1615 O O . ALA A 1 199 ? 0.353 6.389 12.606 1.00 92.12 199 ALA A O 1
ATOM 1616 N N . LEU A 1 200 ? -0.668 7.180 10.761 1.00 94.31 200 LEU A N 1
ATOM 1617 C CA . LEU A 1 200 ? -1.523 6.011 10.522 1.00 94.31 200 LEU A CA 1
ATOM 1618 C C . LEU A 1 200 ? -0.718 4.716 10.376 1.00 94.31 200 LEU A C 1
ATOM 1620 O O . LEU A 1 200 ? -1.018 3.712 11.019 1.00 94.31 200 LEU A O 1
ATOM 1624 N N . LYS A 1 201 ? 0.366 4.736 9.591 1.00 93.81 201 LYS A N 1
ATOM 1625 C CA . LYS A 1 201 ? 1.266 3.587 9.427 1.00 93.81 201 LYS A CA 1
ATOM 1626 C C . LYS A 1 201 ? 1.844 3.137 10.764 1.00 93.81 201 LYS A C 1
ATOM 1628 O O . LYS A 1 201 ? 1.926 1.937 11.015 1.00 93.81 201 LYS A O 1
ATOM 1633 N N . ARG A 1 202 ? 2.287 4.079 11.604 1.00 93.31 202 ARG A N 1
ATOM 1634 C CA . ARG A 1 202 ? 2.838 3.765 12.928 1.00 93.31 202 ARG A CA 1
ATOM 1635 C C . ARG A 1 202 ? 1.776 3.123 13.811 1.00 93.31 202 ARG A C 1
ATOM 1637 O O . ARG A 1 202 ? 2.081 2.101 14.419 1.00 93.31 202 ARG A O 1
ATOM 1644 N N . GLU A 1 203 ? 0.583 3.704 13.851 1.00 94.94 203 GLU A N 1
ATOM 1645 C CA . GLU A 1 203 ? -0.526 3.217 14.667 1.00 94.94 203 GLU A CA 1
ATOM 1646 C C . GLU A 1 203 ? -0.940 1.805 14.244 1.00 94.94 203 GLU A C 1
ATOM 1648 O O . GLU A 1 203 ? -0.942 0.881 15.054 1.00 94.94 203 GLU A O 1
ATOM 1653 N N . PHE A 1 204 ? -1.177 1.589 12.948 1.00 95.56 204 PHE A N 1
ATOM 1654 C CA . PHE A 1 204 ? -1.625 0.293 12.444 1.00 95.56 204 PHE A CA 1
ATOM 1655 C C . PHE A 1 204 ? -0.555 -0.790 12.579 1.00 95.56 204 PHE A C 1
ATOM 1657 O O . PHE A 1 204 ? -0.865 -1.880 13.047 1.00 95.56 204 PHE A O 1
ATOM 1664 N N . LEU A 1 205 ? 0.709 -0.511 12.239 1.00 92.75 205 LEU A N 1
ATOM 1665 C CA . LEU A 1 205 ? 1.770 -1.522 12.331 1.00 92.75 205 LEU A CA 1
ATOM 1666 C C . LEU A 1 205 ? 2.133 -1.889 13.772 1.00 92.75 205 LEU A C 1
ATOM 1668 O O . LEU A 1 205 ? 2.457 -3.044 14.037 1.00 92.75 205 LEU A O 1
ATOM 1672 N N . LYS A 1 206 ? 2.132 -0.918 14.694 1.00 92.12 206 LYS A N 1
ATOM 1673 C CA . LYS A 1 206 ? 2.553 -1.148 16.086 1.00 92.12 206 LYS A CA 1
ATOM 1674 C C . LYS A 1 206 ? 1.413 -1.577 17.006 1.00 92.12 206 LYS A C 1
ATOM 1676 O O . LYS A 1 206 ? 1.697 -1.960 18.140 1.00 92.12 206 LYS A O 1
ATOM 1681 N N . SER A 1 207 ? 0.166 -1.532 16.535 1.00 92.81 207 SER A N 1
A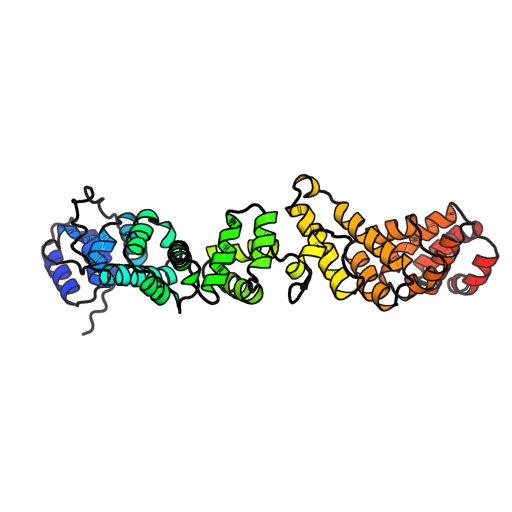TOM 1682 C CA . SER A 1 207 ? -0.993 -1.897 17.344 1.00 92.81 207 SER A CA 1
ATOM 1683 C C . SER A 1 207 ? -0.885 -3.327 17.864 1.00 92.81 207 SER A C 1
ATOM 1685 O O . SER A 1 207 ? -0.511 -4.254 17.141 1.00 92.81 207 SER A O 1
ATOM 1687 N N . ARG A 1 208 ? -1.283 -3.531 19.119 1.00 90.50 208 ARG A N 1
ATOM 1688 C CA . ARG A 1 208 ? -1.399 -4.863 19.732 1.00 90.50 208 ARG A CA 1
ATOM 1689 C C . ARG A 1 208 ? -2.649 -5.618 19.272 1.00 90.50 208 ARG A C 1
ATOM 1691 O O . ARG A 1 208 ? -2.793 -6.806 19.580 1.00 90.50 208 ARG A O 1
ATOM 1698 N N . PHE A 1 209 ? -3.554 -4.958 18.551 1.00 91.62 209 PHE A N 1
ATOM 1699 C CA . PHE A 1 209 ? -4.813 -5.521 18.075 1.00 91.62 209 PHE A CA 1
ATOM 1700 C C . PHE A 1 209 ? -4.685 -5.978 16.615 1.00 91.62 209 PHE A C 1
ATOM 1702 O O . PHE A 1 209 ? -4.586 -5.139 15.718 1.00 91.62 209 PHE A O 1
ATOM 1709 N N . PRO A 1 210 ? -4.759 -7.295 16.328 1.00 90.19 210 PRO A N 1
ATOM 1710 C CA . PRO A 1 210 ? -4.668 -7.801 14.956 1.00 90.19 210 PRO A CA 1
ATOM 1711 C C . PRO A 1 210 ? -5.716 -7.198 14.013 1.00 90.19 210 PRO A C 1
ATOM 1713 O O . PRO A 1 210 ? -5.476 -7.049 12.821 1.00 90.19 210 PRO A O 1
ATOM 1716 N N . GLN A 1 211 ? -6.886 -6.833 14.542 1.00 89.50 211 GLN A N 1
ATOM 1717 C CA . GLN A 1 211 ? -7.951 -6.184 13.779 1.00 89.50 211 GLN A CA 1
ATOM 1718 C C . GLN A 1 211 ? -7.533 -4.805 13.257 1.00 89.50 211 GLN A C 1
ATOM 1720 O O . GLN A 1 211 ? -7.932 -4.434 12.160 1.00 89.50 211 GLN A O 1
ATOM 1725 N N . ILE A 1 212 ? -6.712 -4.079 14.017 1.00 93.44 212 ILE A N 1
ATOM 1726 C CA . ILE A 1 212 ? -6.205 -2.756 13.644 1.00 93.44 212 ILE A CA 1
ATOM 1727 C C . ILE A 1 212 ? -5.010 -2.890 12.706 1.00 93.44 212 ILE A C 1
ATOM 1729 O O . ILE A 1 212 ? -4.932 -2.171 11.716 1.00 93.44 212 ILE A O 1
ATOM 1733 N N . GLN A 1 213 ? -4.137 -3.876 12.935 1.00 92.88 213 GLN A N 1
ATOM 1734 C CA . GLN A 1 213 ? -3.028 -4.175 12.023 1.00 92.88 213 GLN A CA 1
ATOM 1735 C C . GLN A 1 213 ? -3.499 -4.448 10.590 1.00 92.88 213 GLN A C 1
ATOM 1737 O O . GLN A 1 213 ? -2.847 -4.032 9.636 1.00 92.88 213 GLN A O 1
ATOM 1742 N N . ARG A 1 214 ? -4.671 -5.077 10.418 1.00 91.56 214 ARG A N 1
ATOM 1743 C CA . ARG A 1 214 ? -5.271 -5.314 9.092 1.00 91.56 214 ARG A CA 1
ATOM 1744 C C . ARG A 1 214 ? -5.531 -4.028 8.303 1.00 91.56 214 ARG A C 1
ATOM 1746 O O . ARG A 1 214 ? -5.508 -4.073 7.076 1.00 91.56 214 ARG A O 1
ATOM 1753 N N . TYR A 1 215 ? -5.727 -2.889 8.970 1.00 93.69 215 TYR A N 1
ATOM 1754 C CA . TYR A 1 215 ? -5.899 -1.601 8.296 1.00 93.69 215 TYR A CA 1
ATOM 1755 C C . TYR A 1 215 ? -4.627 -1.104 7.612 1.00 93.69 215 TYR A C 1
ATOM 1757 O O . TYR A 1 215 ? -4.724 -0.287 6.704 1.00 93.69 215 TYR A O 1
ATOM 1765 N N . PHE A 1 216 ? -3.449 -1.634 7.958 1.00 92.56 216 PHE A N 1
ATOM 1766 C CA . PHE A 1 216 ? -2.212 -1.288 7.263 1.00 92.56 216 PHE A CA 1
ATOM 1767 C C . PHE A 1 216 ? -2.265 -1.640 5.771 1.00 92.56 216 PHE A C 1
ATOM 1769 O O . PHE A 1 216 ? -1.868 -0.825 4.945 1.00 92.56 216 PHE A O 1
ATOM 1776 N N . HIS A 1 217 ? -2.793 -2.812 5.407 1.00 87.75 217 HIS A N 1
ATOM 1777 C CA . HIS A 1 217 ? -2.904 -3.204 3.997 1.00 87.75 217 HIS A CA 1
ATOM 1778 C C . HIS A 1 217 ? -3.833 -2.266 3.224 1.00 87.75 217 HIS A C 1
ATOM 1780 O O . HIS A 1 217 ? -3.484 -1.811 2.142 1.00 87.75 217 HIS A O 1
ATOM 1786 N N . VAL A 1 218 ? -4.963 -1.902 3.835 1.00 91.06 218 VAL A N 1
ATOM 1787 C CA . VAL A 1 218 ? -5.911 -0.941 3.259 1.00 91.06 218 VAL A CA 1
ATOM 1788 C C . VAL A 1 218 ? -5.272 0.448 3.140 1.00 91.06 218 VAL A C 1
ATOM 1790 O O . VAL A 1 218 ? -5.468 1.132 2.146 1.00 91.06 218 VAL A O 1
ATOM 1793 N N . LEU A 1 219 ? -4.450 0.866 4.107 1.00 92.62 219 LEU A N 1
ATOM 1794 C CA . LEU A 1 219 ? -3.738 2.144 4.042 1.00 92.62 219 LEU A CA 1
ATOM 1795 C C . LEU A 1 219 ? -2.790 2.205 2.840 1.00 92.62 219 LEU A C 1
ATOM 1797 O O . LEU A 1 219 ? -2.716 3.234 2.171 1.00 92.62 219 LEU A O 1
ATOM 1801 N N . MET A 1 220 ? -2.081 1.113 2.545 1.00 89.56 220 MET A N 1
ATOM 1802 C CA . MET A 1 220 ? -1.187 1.061 1.386 1.00 89.56 220 MET A CA 1
ATOM 1803 C C . MET A 1 220 ? -1.949 1.184 0.057 1.00 89.56 220 MET A C 1
ATOM 1805 O O . MET A 1 220 ? -1.409 1.777 -0.872 1.00 89.56 220 MET A O 1
ATOM 1809 N N . ASP A 1 221 ? -3.206 0.731 -0.016 1.00 90.94 221 ASP A N 1
ATOM 1810 C CA . ASP A 1 221 ? -4.044 0.874 -1.219 1.00 90.94 221 ASP A CA 1
ATOM 1811 C C . ASP A 1 221 ? -4.357 2.334 -1.571 1.00 90.94 221 ASP A C 1
ATOM 1813 O O . ASP A 1 221 ? -4.479 2.672 -2.750 1.00 90.94 221 ASP A O 1
ATOM 1817 N N . PHE A 1 222 ? -4.461 3.206 -0.564 1.00 93.12 222 PHE A N 1
ATOM 1818 C CA . PHE A 1 222 ? -4.713 4.642 -0.740 1.00 93.12 222 PHE A CA 1
ATOM 1819 C C . PHE A 1 222 ? -3.426 5.480 -0.831 1.00 93.12 222 PHE A C 1
ATOM 1821 O O . PHE A 1 222 ? -3.453 6.655 -1.212 1.00 93.12 222 PHE A O 1
ATOM 1828 N N . TYR A 1 223 ? -2.274 4.868 -0.549 1.00 93.44 223 TYR A N 1
ATOM 1829 C CA . TYR A 1 223 ? -0.942 5.458 -0.698 1.00 93.44 223 TYR A CA 1
ATOM 1830 C C . TYR A 1 223 ? 0.018 4.522 -1.452 1.00 93.44 223 TYR A C 1
ATOM 1832 O O . TYR A 1 223 ? 1.091 4.193 -0.928 1.00 93.44 223 TYR A O 1
ATOM 1840 N N . PRO A 1 224 ? -0.325 4.093 -2.683 1.00 93.69 224 PRO A N 1
ATOM 1841 C CA . PRO A 1 224 ? 0.430 3.066 -3.395 1.00 93.69 224 PRO A CA 1
ATOM 1842 C C . PRO A 1 224 ? 1.882 3.477 -3.652 1.00 93.69 224 PRO A C 1
ATOM 1844 O O . PRO A 1 224 ? 2.782 2.645 -3.589 1.00 93.69 224 PRO A O 1
ATOM 1847 N N . GLU A 1 225 ? 2.173 4.768 -3.831 1.00 94.75 225 GLU A N 1
ATOM 1848 C CA . GLU A 1 225 ? 3.546 5.256 -3.999 1.00 94.75 225 GLU A CA 1
ATOM 1849 C C . GLU A 1 225 ? 4.462 4.948 -2.797 1.00 94.75 225 GLU A C 1
ATOM 1851 O O . GLU A 1 225 ? 5.682 4.858 -2.950 1.00 94.75 225 GLU A O 1
ATOM 1856 N N . MET A 1 226 ? 3.901 4.748 -1.599 1.00 92.56 226 MET A N 1
ATOM 1857 C CA . MET A 1 226 ? 4.667 4.385 -0.404 1.00 92.56 226 MET A CA 1
ATOM 1858 C C . MET A 1 226 ? 5.177 2.947 -0.473 1.00 92.56 226 MET A C 1
ATOM 1860 O O . MET A 1 226 ? 6.210 2.648 0.125 1.00 92.56 2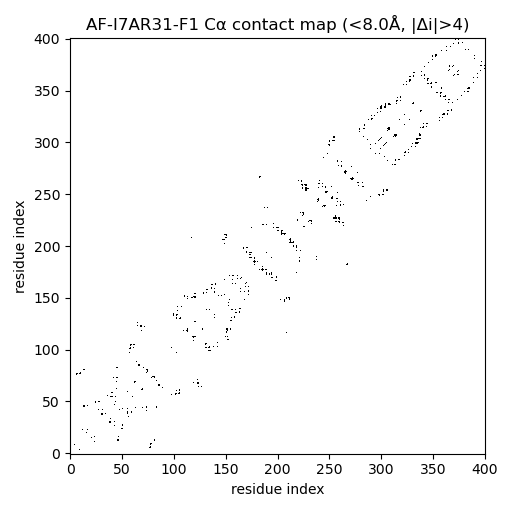26 MET A O 1
ATOM 1864 N N . MET A 1 227 ? 4.488 2.068 -1.213 1.00 90.44 227 MET A N 1
ATOM 1865 C CA . MET A 1 227 ? 4.951 0.700 -1.486 1.00 90.44 227 MET A CA 1
ATOM 1866 C C . MET A 1 227 ? 6.231 0.717 -2.323 1.00 90.44 227 MET A C 1
ATOM 1868 O O . MET A 1 227 ? 7.105 -0.122 -2.137 1.00 90.44 227 MET A O 1
ATOM 1872 N N . PHE A 1 228 ? 6.362 1.716 -3.197 1.00 90.12 228 PHE A N 1
ATOM 1873 C CA . PHE A 1 228 ? 7.457 1.850 -4.157 1.00 90.12 228 PHE A CA 1
ATOM 1874 C C . PHE A 1 228 ? 8.554 2.818 -3.688 1.00 90.12 228 PHE A C 1
ATOM 1876 O O . PHE A 1 228 ? 9.316 3.347 -4.490 1.00 90.12 228 PHE A O 1
ATOM 1883 N N . GLY A 1 229 ? 8.659 3.058 -2.376 1.00 86.56 229 GLY A N 1
ATOM 1884 C CA . GLY A 1 229 ? 9.789 3.777 -1.779 1.00 86.56 229 GLY A CA 1
ATOM 1885 C C . GLY A 1 229 ? 9.627 5.296 -1.667 1.00 86.56 229 GLY A C 1
ATOM 1886 O O . GLY A 1 229 ? 10.584 5.986 -1.293 1.00 86.56 229 GLY A O 1
ATOM 1887 N N . ALA A 1 230 ? 8.435 5.849 -1.924 1.00 90.31 230 ALA A N 1
ATOM 1888 C CA . ALA A 1 230 ? 8.160 7.233 -1.549 1.00 90.31 230 ALA A CA 1
ATOM 1889 C C . ALA A 1 230 ? 8.264 7.413 -0.024 1.00 90.31 230 ALA A C 1
ATOM 1891 O O . ALA A 1 230 ? 7.783 6.598 0.758 1.00 90.31 230 ALA A O 1
ATOM 1892 N N . ARG A 1 231 ? 8.876 8.517 0.422 1.00 86.75 231 ARG A N 1
ATOM 1893 C CA . ARG A 1 231 ? 8.907 8.891 1.854 1.00 86.75 231 ARG A CA 1
ATOM 1894 C C . ARG A 1 231 ? 7.714 9.746 2.279 1.00 86.75 231 ARG A C 1
ATOM 1896 O O . ARG A 1 231 ? 7.425 9.845 3.471 1.00 86.75 231 ARG A O 1
ATOM 1903 N N . LYS A 1 232 ? 7.122 10.451 1.317 1.00 87.81 232 LYS A N 1
ATOM 1904 C CA . LYS A 1 232 ? 5.948 11.309 1.469 1.00 87.81 232 LYS A CA 1
ATOM 1905 C C . LYS A 1 232 ? 5.210 11.399 0.132 1.00 87.81 232 LYS A C 1
ATOM 1907 O O . LYS A 1 232 ? 5.881 11.274 -0.902 1.00 87.81 232 LYS A O 1
ATOM 1912 N N . PRO A 1 233 ? 3.886 11.618 0.139 1.00 89.62 233 PRO A N 1
ATOM 1913 C CA . PRO A 1 233 ? 3.136 11.764 -1.096 1.00 89.62 233 PRO A CA 1
ATOM 1914 C C . PRO A 1 233 ? 3.628 12.999 -1.848 1.00 89.62 233 PRO A C 1
ATOM 1916 O O . PRO A 1 233 ? 4.087 13.978 -1.249 1.00 89.62 233 PRO A O 1
ATOM 1919 N N . TYR A 1 234 ? 3.581 12.948 -3.173 1.00 91.62 234 TYR A N 1
ATOM 1920 C CA . TYR A 1 234 ? 3.853 14.121 -3.989 1.00 91.62 234 TYR A CA 1
ATOM 1921 C C . TYR A 1 234 ? 2.637 15.048 -3.937 1.00 91.62 234 TYR A C 1
ATOM 1923 O O . TYR A 1 234 ? 1.507 14.571 -3.952 1.00 91.62 234 TYR A O 1
ATOM 1931 N N . ALA A 1 235 ? 2.862 16.364 -3.897 1.00 90.06 235 ALA A N 1
ATOM 1932 C CA . ALA A 1 235 ? 1.775 17.338 -3.773 1.00 90.06 235 ALA A CA 1
ATOM 1933 C C . ALA A 1 235 ? 0.721 17.168 -4.883 1.00 90.06 235 ALA A C 1
ATOM 1935 O O . ALA A 1 235 ? -0.467 17.126 -4.604 1.00 90.06 235 ALA A O 1
ATOM 1936 N N . ASN A 1 236 ? 1.165 16.936 -6.123 1.00 91.50 236 ASN A N 1
ATOM 1937 C CA . ASN A 1 236 ? 0.278 16.762 -7.276 1.00 91.50 236 ASN A CA 1
ATOM 1938 C C . ASN A 1 236 ? -0.017 15.285 -7.579 1.00 91.50 236 ASN A C 1
ATOM 1940 O O . ASN A 1 236 ? -0.191 14.925 -8.744 1.00 91.50 236 ASN A O 1
ATOM 1944 N N . ARG A 1 237 ? -0.024 14.407 -6.564 1.00 93.56 237 ARG A N 1
ATOM 1945 C CA . ARG A 1 237 ? -0.283 12.972 -6.769 1.00 93.56 237 ARG A CA 1
ATOM 1946 C C . ARG A 1 237 ? -1.608 12.730 -7.493 1.00 93.56 237 ARG A C 1
ATOM 1948 O O . ARG A 1 237 ? -1.639 11.904 -8.392 1.00 93.56 237 ARG A O 1
ATOM 1955 N N . MET A 1 238 ? -2.656 13.497 -7.184 1.00 94.25 238 MET A N 1
ATOM 1956 C CA . MET A 1 238 ? -3.969 13.340 -7.823 1.00 94.25 238 MET A CA 1
ATOM 1957 C C . MET A 1 238 ? -3.910 13.574 -9.328 1.00 94.25 238 MET A C 1
ATOM 1959 O O . MET A 1 238 ? -4.475 12.796 -10.086 1.00 94.25 238 MET A O 1
ATOM 1963 N N . LYS A 1 239 ? -3.146 14.578 -9.776 1.00 94.56 239 LYS A N 1
ATOM 1964 C CA . LYS A 1 239 ? -2.919 14.820 -11.205 1.00 94.56 239 LYS A CA 1
ATOM 1965 C C . LYS A 1 239 ? -2.210 13.638 -11.869 1.00 94.56 239 LYS A C 1
ATOM 1967 O O . LYS A 1 239 ? -2.576 13.254 -12.970 1.00 94.56 239 LYS A O 1
ATOM 1972 N N . ILE A 1 240 ? -1.231 13.049 -11.182 1.00 95.94 240 ILE A N 1
ATOM 1973 C CA . ILE A 1 240 ? -0.505 11.868 -11.666 1.00 95.94 240 ILE A CA 1
ATOM 1974 C C . ILE A 1 240 ? -1.415 10.634 -11.741 1.00 95.94 240 ILE A C 1
ATOM 1976 O O . ILE A 1 240 ? -1.328 9.877 -12.697 1.00 95.94 240 ILE A O 1
ATOM 1980 N N . PHE A 1 241 ? -2.281 10.402 -10.757 1.00 95.69 241 PHE A N 1
ATOM 1981 C CA . PHE A 1 241 ? -3.190 9.251 -10.789 1.00 95.69 241 PHE A CA 1
ATOM 1982 C C . PHE A 1 241 ? -4.365 9.448 -11.757 1.00 95.69 241 PHE A C 1
ATOM 1984 O O . PHE A 1 241 ? -4.833 8.469 -12.334 1.00 95.69 241 PHE A O 1
ATOM 1991 N N . GLY A 1 242 ? -4.804 10.692 -11.974 1.00 93.62 242 GLY A N 1
ATOM 1992 C CA . GLY A 1 242 ? -5.810 11.044 -12.980 1.00 93.62 242 GLY A CA 1
ATOM 1993 C C . GLY A 1 242 ? -5.281 10.965 -14.414 1.00 93.62 242 GLY A C 1
ATOM 1994 O O . GLY A 1 242 ? -5.971 10.458 -15.291 1.00 93.62 242 GLY A O 1
ATOM 1995 N N . ASP A 1 243 ? -4.040 11.400 -14.640 1.00 95.56 243 ASP A N 1
ATOM 1996 C CA . ASP A 1 243 ? -3.309 11.214 -15.894 1.00 95.56 243 ASP A CA 1
ATOM 1997 C C . ASP A 1 243 ? -1.941 10.567 -15.607 1.00 95.56 243 ASP A C 1
ATOM 1999 O O . ASP A 1 243 ? -0.955 11.275 -15.352 1.00 95.56 243 ASP A O 1
ATOM 2003 N N . PRO A 1 244 ? -1.855 9.224 -15.669 1.00 94.56 244 PRO A N 1
ATOM 2004 C CA . PRO A 1 244 ? -0.625 8.466 -15.462 1.00 94.56 244 PRO A CA 1
ATOM 2005 C C . PRO A 1 244 ? 0.518 8.821 -16.401 1.00 94.56 244 PRO A C 1
ATOM 2007 O O . PRO A 1 244 ? 1.650 8.478 -16.080 1.00 94.56 244 PRO A O 1
ATOM 2010 N N . LEU A 1 245 ? 0.257 9.482 -17.535 1.00 94.12 245 LEU A N 1
ATOM 2011 C CA . LEU A 1 245 ? 1.288 9.954 -18.460 1.00 94.12 245 LEU A CA 1
ATOM 2012 C C . LEU A 1 245 ? 1.800 11.350 -18.082 1.00 94.12 245 LEU A C 1
ATOM 2014 O O . LEU A 1 245 ? 2.832 11.796 -18.587 1.00 94.12 245 LEU A O 1
ATOM 2018 N N . SER A 1 246 ? 1.172 12.030 -17.125 1.00 94.50 246 SER A N 1
ATOM 2019 C CA . SER A 1 246 ? 1.590 13.355 -16.659 1.00 94.50 246 SER A CA 1
ATOM 2020 C C . SER A 1 246 ? 2.780 13.349 -15.688 1.00 94.50 246 SER A C 1
ATOM 2022 O O . SER A 1 246 ? 3.250 14.430 -15.317 1.00 94.50 246 SER A O 1
ATOM 2024 N N . ILE A 1 247 ? 3.319 12.179 -15.289 1.00 95.81 247 ILE A N 1
ATOM 2025 C CA . ILE A 1 247 ? 4.460 12.109 -14.350 1.00 95.81 247 ILE A CA 1
ATOM 2026 C C . ILE A 1 247 ? 5.625 12.956 -14.894 1.00 95.81 247 ILE A C 1
ATOM 2028 O O . ILE A 1 247 ? 6.093 12.715 -16.014 1.00 95.81 247 ILE A O 1
ATOM 2032 N N . PRO A 1 248 ? 6.133 13.936 -14.120 1.00 94.12 248 PRO A N 1
ATOM 2033 C CA . PRO A 1 248 ? 7.272 14.741 -14.538 1.00 94.12 248 PRO A CA 1
ATOM 2034 C C . PRO A 1 248 ? 8.515 13.879 -14.765 1.00 94.12 248 PRO A C 1
ATOM 2036 O O . PRO A 1 248 ? 8.780 12.960 -13.987 1.00 94.12 248 PRO A O 1
ATOM 2039 N N . ILE A 1 249 ? 9.338 14.233 -15.760 1.00 93.06 249 ILE A N 1
ATOM 2040 C CA . ILE A 1 249 ? 10.594 13.530 -16.076 1.00 93.06 249 ILE A CA 1
ATOM 2041 C C . ILE A 1 249 ? 11.664 13.840 -15.009 1.00 93.06 249 ILE A C 1
ATOM 2043 O O . ILE A 1 249 ? 12.627 14.577 -15.220 1.00 93.06 249 ILE A O 1
ATOM 2047 N N . LYS A 1 250 ? 11.462 13.303 -13.804 1.00 92.88 250 LYS A N 1
ATOM 2048 C CA . LYS A 1 250 ? 12.343 13.406 -12.638 1.00 92.88 250 LYS A CA 1
ATOM 2049 C C . LYS A 1 250 ? 12.593 11.990 -12.113 1.00 92.88 250 LYS A C 1
ATOM 2051 O O . LYS A 1 250 ? 11.614 11.326 -11.778 1.00 92.88 250 LYS A O 1
ATOM 2056 N N . PRO A 1 251 ? 13.855 11.538 -11.958 1.00 92.75 251 PRO A N 1
ATOM 2057 C CA . PRO A 1 251 ? 14.158 10.142 -11.635 1.00 92.75 251 PRO A CA 1
ATOM 2058 C C . PRO A 1 251 ? 13.378 9.585 -10.442 1.00 92.75 251 PRO A C 1
ATOM 2060 O O . PRO A 1 251 ? 12.674 8.591 -10.570 1.00 92.75 251 PRO A O 1
ATOM 2063 N N . ARG A 1 252 ? 13.400 10.301 -9.310 1.00 91.94 252 ARG A N 1
ATOM 2064 C CA . ARG A 1 252 ? 12.682 9.897 -8.089 1.00 91.94 252 ARG A CA 1
ATOM 2065 C C . ARG A 1 252 ? 11.173 9.753 -8.279 1.00 91.94 252 ARG A C 1
ATOM 2067 O O . ARG A 1 252 ? 10.576 8.933 -7.600 1.00 91.94 252 ARG A O 1
ATOM 2074 N N . LEU A 1 253 ? 10.557 10.575 -9.131 1.00 94.94 253 LEU A N 1
ATOM 2075 C CA . LEU A 1 253 ? 9.120 10.474 -9.382 1.00 94.94 253 LEU A CA 1
ATOM 2076 C C . LEU A 1 253 ? 8.830 9.302 -10.311 1.00 94.94 253 LEU A C 1
ATOM 2078 O O . LEU A 1 253 ? 7.957 8.511 -9.998 1.00 94.94 253 LEU A O 1
ATOM 2082 N N . LEU A 1 254 ? 9.594 9.144 -11.392 1.00 95.38 254 LEU A N 1
ATOM 2083 C CA . LEU A 1 254 ? 9.396 8.064 -12.359 1.00 95.38 254 LEU A CA 1
ATOM 2084 C C . LEU A 1 254 ? 9.550 6.675 -11.722 1.00 95.38 254 LEU A C 1
ATOM 2086 O O . LEU A 1 254 ? 8.652 5.853 -11.862 1.00 95.38 254 LEU A O 1
ATOM 2090 N N . CYS A 1 255 ? 10.625 6.431 -10.961 1.00 92.62 255 CYS A N 1
ATOM 2091 C CA . CYS A 1 255 ? 10.866 5.129 -10.318 1.00 92.62 255 CYS A CA 1
ATOM 2092 C C . CYS A 1 255 ? 9.745 4.708 -9.354 1.00 92.62 255 CYS A C 1
ATOM 2094 O O . CYS A 1 255 ? 9.521 3.524 -9.146 1.00 92.62 255 CYS A O 1
ATOM 2096 N N . VAL A 1 256 ? 9.058 5.678 -8.751 1.00 95.00 256 VAL A N 1
ATOM 2097 C CA . VAL A 1 256 ? 8.004 5.435 -7.763 1.00 95.00 256 VAL A CA 1
ATOM 2098 C C . VAL A 1 256 ? 6.634 5.377 -8.438 1.00 95.00 256 VAL A C 1
ATOM 2100 O O . VAL A 1 256 ? 5.867 4.435 -8.249 1.00 95.00 256 VAL A O 1
ATOM 2103 N N . TYR A 1 257 ? 6.301 6.421 -9.197 1.00 96.94 257 TYR A N 1
ATOM 2104 C CA . TYR A 1 257 ? 4.938 6.670 -9.647 1.00 96.94 257 TYR A CA 1
ATOM 2105 C C . TYR A 1 257 ? 4.550 5.860 -10.875 1.00 96.94 257 TYR A C 1
ATOM 2107 O O . TYR A 1 257 ? 3.363 5.625 -11.039 1.00 96.94 257 TYR A O 1
ATOM 2115 N N . ILE A 1 258 ? 5.490 5.371 -11.693 1.00 96.12 258 ILE A N 1
ATOM 2116 C CA . ILE A 1 258 ? 5.130 4.472 -12.803 1.00 96.12 258 ILE A CA 1
ATOM 2117 C C . ILE A 1 258 ? 4.444 3.219 -12.241 1.00 96.12 258 ILE A C 1
ATOM 2119 O O . ILE A 1 258 ? 3.306 2.920 -12.599 1.00 96.12 258 ILE A O 1
ATOM 2123 N N . SER A 1 259 ? 5.089 2.546 -11.285 1.00 94.56 259 SER A N 1
ATOM 2124 C CA . SER A 1 259 ? 4.539 1.354 -10.632 1.00 94.56 259 SER A CA 1
ATOM 2125 C C . SER A 1 259 ? 3.311 1.675 -9.775 1.00 94.56 259 SER A C 1
ATOM 2127 O O . SER A 1 259 ? 2.340 0.919 -9.785 1.00 94.56 259 SER A O 1
ATOM 2129 N N .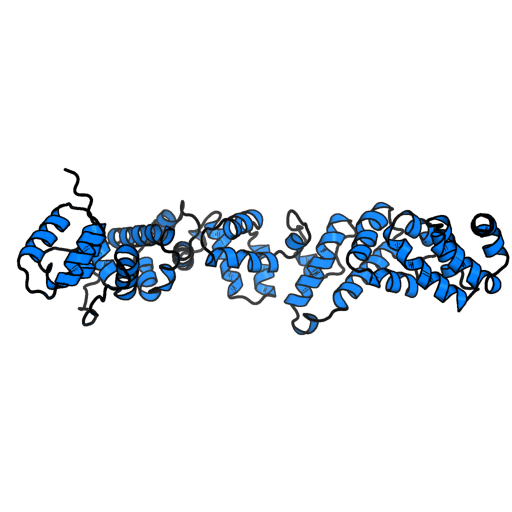 ALA A 1 260 ? 3.306 2.820 -9.080 1.00 95.94 260 ALA A N 1
ATOM 2130 C CA . ALA A 1 260 ? 2.144 3.251 -8.302 1.00 95.94 260 ALA A CA 1
ATOM 2131 C C . ALA A 1 260 ? 0.909 3.492 -9.184 1.00 95.94 260 ALA A C 1
ATOM 2133 O O . ALA A 1 260 ? -0.189 3.088 -8.812 1.00 95.94 260 ALA A O 1
ATOM 2134 N N . CYS A 1 261 ? 1.074 4.112 -10.355 1.00 96.25 261 CYS A N 1
ATOM 2135 C CA . CYS A 1 261 ? -0.007 4.319 -11.314 1.00 96.25 261 CYS A CA 1
ATOM 2136 C C . CYS A 1 261 ? -0.530 2.991 -11.858 1.00 96.25 261 CYS A C 1
ATOM 2138 O O . CYS A 1 261 ? -1.740 2.802 -11.900 1.00 96.25 261 CYS A O 1
ATOM 2140 N N . VAL A 1 262 ? 0.348 2.048 -12.219 1.00 95.06 262 VAL A N 1
ATOM 2141 C CA . VAL A 1 262 ? -0.077 0.703 -12.649 1.00 95.06 262 VAL A CA 1
ATOM 2142 C C . VAL A 1 262 ? -0.899 0.020 -11.552 1.00 95.06 262 VAL A C 1
ATOM 2144 O O . VAL A 1 262 ? -1.958 -0.538 -11.838 1.00 95.06 262 VAL A O 1
ATOM 2147 N N . TYR A 1 263 ? -0.453 0.102 -10.294 1.00 94.12 263 TYR A N 1
ATOM 2148 C CA . TYR A 1 263 ? -1.201 -0.418 -9.149 1.00 94.12 263 TYR A CA 1
ATOM 2149 C C . TYR A 1 263 ? -2.584 0.232 -9.027 1.00 94.12 263 TYR A C 1
ATOM 2151 O O . TYR A 1 263 ? -3.593 -0.468 -8.955 1.00 94.12 263 TYR A O 1
ATOM 2159 N N . PHE A 1 264 ? -2.634 1.564 -9.058 1.00 94.06 264 PHE A N 1
ATOM 2160 C CA . PHE A 1 264 ? -3.871 2.334 -8.972 1.00 94.06 264 PHE A CA 1
ATOM 2161 C C . PHE A 1 264 ? -4.855 1.970 -10.092 1.00 94.06 264 PHE A C 1
ATOM 2163 O O . PHE A 1 264 ? -6.012 1.679 -9.809 1.00 94.06 264 PHE A O 1
ATOM 2170 N N . ILE A 1 265 ? -4.395 1.901 -11.347 1.00 93.50 265 ILE A N 1
ATOM 2171 C CA . ILE A 1 265 ? -5.220 1.527 -12.508 1.00 93.50 265 ILE A CA 1
ATOM 2172 C C . ILE A 1 265 ? -5.816 0.129 -12.319 1.00 93.50 265 ILE A C 1
ATOM 2174 O O . ILE A 1 265 ? -7.007 -0.055 -12.548 1.00 93.50 265 ILE A O 1
ATOM 2178 N N . ARG A 1 266 ? -5.022 -0.847 -11.859 1.00 92.88 266 ARG A N 1
ATOM 2179 C CA . ARG A 1 266 ? -5.494 -2.220 -11.6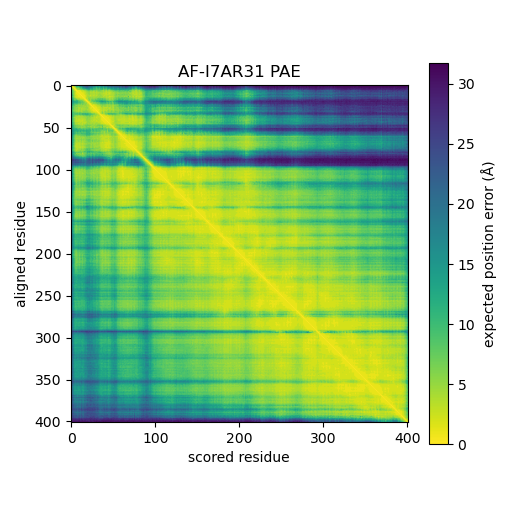04 1.00 92.88 266 ARG A CA 1
ATOM 2180 C C . ARG A 1 266 ? -6.542 -2.305 -10.498 1.00 92.88 266 ARG A C 1
ATOM 2182 O O . ARG A 1 266 ? -7.405 -3.173 -10.555 1.00 92.88 266 ARG A O 1
ATOM 2189 N N . ARG A 1 267 ? -6.446 -1.449 -9.476 1.00 91.31 267 ARG A N 1
ATOM 2190 C CA . ARG A 1 267 ? -7.430 -1.388 -8.382 1.00 91.31 267 ARG A CA 1
ATOM 2191 C C . ARG A 1 267 ? -8.695 -0.645 -8.795 1.00 91.31 267 ARG A C 1
ATOM 2193 O O . ARG A 1 267 ? -9.778 -1.063 -8.411 1.00 91.31 267 ARG A O 1
ATOM 2200 N N . LYS A 1 268 ? -8.549 0.423 -9.580 1.00 90.88 268 LYS A N 1
ATOM 2201 C CA . LYS A 1 268 ? -9.650 1.237 -10.101 1.00 90.88 268 LYS A CA 1
ATOM 2202 C C . LYS A 1 268 ? -10.473 0.493 -11.158 1.00 90.88 268 LYS A C 1
ATOM 2204 O O . LYS A 1 268 ? -11.693 0.580 -11.143 1.00 90.88 268 LYS A O 1
ATOM 2209 N N . TYR A 1 269 ? -9.822 -0.259 -12.045 1.00 90.31 269 TYR A N 1
ATOM 2210 C CA . TYR A 1 269 ? -10.474 -0.970 -13.144 1.00 90.31 269 TYR A CA 1
ATOM 2211 C C . TYR A 1 269 ? -10.282 -2.483 -13.013 1.00 90.31 269 TYR A C 1
ATOM 2213 O O . TYR A 1 269 ? -9.243 -3.019 -13.404 1.00 90.31 269 TYR A O 1
ATOM 2221 N N . GLU A 1 270 ? -11.306 -3.185 -12.519 1.00 86.12 270 GLU A N 1
ATOM 2222 C CA . GLU A 1 270 ? -11.251 -4.637 -12.275 1.00 86.12 270 GLU A CA 1
ATOM 2223 C C . GLU A 1 270 ? -10.849 -5.445 -13.518 1.00 86.12 270 GLU A C 1
ATOM 2225 O O . GLU A 1 270 ? -10.037 -6.365 -13.417 1.00 86.12 270 GLU A O 1
ATOM 2230 N N . ALA A 1 271 ? -11.326 -5.048 -14.706 1.00 88.31 271 ALA A N 1
ATOM 2231 C CA . ALA A 1 271 ? -10.985 -5.689 -15.980 1.00 88.31 271 ALA A CA 1
ATOM 2232 C C . ALA A 1 271 ? -9.473 -5.685 -16.281 1.00 88.31 271 ALA A C 1
ATOM 2234 O O . ALA A 1 271 ? -8.967 -6.588 -16.942 1.00 88.31 271 ALA A O 1
ATOM 2235 N N . LEU A 1 272 ? -8.735 -4.692 -15.773 1.00 89.38 272 LEU A N 1
ATOM 2236 C CA . LEU A 1 272 ? -7.285 -4.576 -15.945 1.00 89.38 272 LEU A CA 1
ATOM 2237 C C . LEU A 1 272 ? -6.494 -5.215 -14.798 1.00 89.38 272 LEU A C 1
ATOM 2239 O O . LEU A 1 272 ? -5.266 -5.290 -14.878 1.00 89.38 272 LEU A O 1
ATOM 2243 N N . GLY A 1 273 ? -7.163 -5.702 -13.747 1.00 85.50 273 GLY A N 1
ATOM 2244 C CA . GLY A 1 273 ? -6.527 -6.230 -12.539 1.00 85.50 273 GLY A CA 1
ATOM 2245 C C . GLY A 1 273 ? -5.530 -7.364 -12.808 1.00 85.50 273 GLY A C 1
ATOM 2246 O O . GLY A 1 273 ? -4.498 -7.443 -12.143 1.00 85.50 273 GLY A O 1
ATOM 2247 N N . GLN A 1 274 ? -5.801 -8.193 -13.823 1.00 85.06 274 GLN A N 1
ATOM 2248 C CA . GLN A 1 274 ? -4.964 -9.332 -14.224 1.00 85.06 274 GLN A CA 1
ATOM 2249 C C . GLN A 1 274 ? -4.137 -9.080 -15.497 1.00 85.06 274 GLN A C 1
ATOM 2251 O O . GLN A 1 274 ? -3.392 -9.965 -15.923 1.00 85.06 274 GLN A O 1
ATOM 2256 N N . GLU A 1 275 ? -4.229 -7.894 -16.112 1.00 90.38 275 GLU A N 1
ATOM 2257 C CA . GLU A 1 275 ? -3.522 -7.618 -17.365 1.00 90.38 275 GLU A CA 1
ATOM 2258 C C . GLU A 1 275 ? -2.013 -7.517 -17.114 1.00 90.38 275 GLU A C 1
ATOM 2260 O O . GLU A 1 275 ? -1.500 -6.578 -16.484 1.00 90.38 275 GLU A O 1
ATOM 2265 N N . LYS A 1 276 ? -1.281 -8.517 -17.611 1.00 83.00 276 LYS A N 1
ATOM 2266 C CA . LYS A 1 276 ? 0.162 -8.660 -17.391 1.00 83.00 276 LYS A CA 1
ATOM 2267 C C . LYS A 1 276 ? 0.956 -7.611 -18.165 1.00 83.00 276 LYS A C 1
ATOM 2269 O O . LYS A 1 276 ? 2.000 -7.175 -17.685 1.00 83.00 276 LYS A O 1
ATOM 2274 N N . ASN A 1 277 ? 0.453 -7.162 -19.315 1.00 91.06 277 ASN A N 1
ATOM 2275 C CA . ASN A 1 277 ? 1.182 -6.255 -20.199 1.00 91.06 277 ASN A CA 1
ATOM 2276 C C . ASN A 1 277 ? 1.010 -4.775 -19.848 1.00 91.06 277 ASN A C 1
ATOM 2278 O O . ASN A 1 277 ? 1.772 -3.958 -20.357 1.00 91.06 277 ASN A O 1
ATOM 2282 N N . LEU A 1 278 ? 0.071 -4.413 -18.968 1.00 93.25 278 LEU A N 1
ATOM 2283 C CA . LEU A 1 278 ? -0.150 -3.016 -18.574 1.00 93.25 278 LEU A CA 1
ATOM 2284 C C . LEU A 1 278 ? 1.122 -2.370 -18.002 1.00 93.25 278 LEU A C 1
ATOM 2286 O O . LEU A 1 278 ? 1.463 -1.242 -18.352 1.00 93.25 278 LEU A O 1
ATOM 2290 N N . ASP A 1 279 ? 1.847 -3.105 -17.157 1.00 92.94 279 ASP A N 1
ATOM 2291 C CA . ASP A 1 279 ? 3.108 -2.642 -16.572 1.00 92.94 279 ASP A CA 1
ATOM 2292 C C . ASP A 1 279 ? 4.187 -2.427 -17.646 1.00 92.94 279 ASP A C 1
ATOM 2294 O O . ASP A 1 279 ? 4.842 -1.384 -17.687 1.00 92.94 279 ASP A O 1
ATOM 2298 N N . VAL A 1 280 ? 4.312 -3.381 -18.576 1.00 95.31 280 VAL A N 1
ATOM 2299 C CA . VAL A 1 280 ? 5.243 -3.299 -19.711 1.00 95.31 280 VAL A CA 1
ATOM 2300 C C . VAL A 1 280 ? 4.910 -2.094 -20.590 1.00 95.31 280 VAL A C 1
ATOM 2302 O O . VAL A 1 280 ? 5.810 -1.337 -20.944 1.00 95.31 280 VAL A O 1
ATOM 2305 N N . LEU A 1 281 ? 3.630 -1.887 -20.910 1.00 95.19 281 LEU A N 1
ATOM 2306 C CA . LEU A 1 281 ? 3.155 -0.773 -21.727 1.00 95.19 281 LEU A CA 1
ATOM 2307 C C . LEU A 1 281 ? 3.482 0.574 -21.074 1.00 95.19 281 LEU A C 1
ATOM 2309 O O . LEU A 1 281 ? 4.112 1.423 -21.703 1.00 95.19 281 LEU A O 1
ATOM 2313 N N . MET A 1 282 ? 3.115 0.753 -19.802 1.00 95.62 282 MET A N 1
ATOM 2314 C CA . MET A 1 282 ? 3.373 1.994 -19.065 1.00 95.62 282 MET A CA 1
ATOM 2315 C C . MET A 1 282 ? 4.868 2.311 -18.990 1.00 95.62 282 MET A C 1
ATOM 2317 O O . MET A 1 282 ? 5.288 3.434 -19.280 1.00 95.62 282 MET A O 1
ATOM 2321 N N . LYS A 1 283 ? 5.696 1.316 -18.654 1.00 96.25 283 LYS A N 1
ATOM 2322 C CA . LYS A 1 283 ? 7.154 1.479 -18.610 1.00 96.25 283 LYS A CA 1
ATOM 2323 C C . LYS A 1 283 ? 7.732 1.783 -19.994 1.00 96.25 283 LYS A C 1
ATOM 2325 O O . LYS A 1 283 ? 8.586 2.661 -20.101 1.00 96.25 283 LYS A O 1
ATOM 2330 N N . ALA A 1 284 ? 7.251 1.125 -21.050 1.00 96.31 284 ALA A N 1
ATOM 2331 C CA . ALA A 1 284 ? 7.695 1.366 -22.422 1.00 96.31 284 ALA A CA 1
ATOM 2332 C C . ALA A 1 284 ? 7.388 2.798 -22.891 1.00 96.31 284 ALA A C 1
ATOM 2334 O O . ALA A 1 284 ? 8.283 3.452 -23.423 1.00 96.31 284 ALA A O 1
ATOM 2335 N N . ILE A 1 285 ? 6.183 3.317 -22.619 1.00 96.06 285 ILE A N 1
ATOM 2336 C CA . ILE A 1 285 ? 5.805 4.705 -22.940 1.00 96.06 285 ILE A CA 1
ATOM 2337 C C . ILE A 1 285 ? 6.765 5.696 -22.270 1.00 96.06 285 ILE A C 1
ATOM 2339 O O . ILE A 1 285 ? 7.246 6.639 -22.901 1.00 96.06 285 ILE A O 1
ATOM 2343 N N . TYR A 1 286 ? 7.088 5.479 -20.992 1.00 96.12 286 TYR A N 1
ATOM 2344 C CA . TYR A 1 286 ? 8.011 6.358 -20.276 1.00 96.12 286 TYR A CA 1
ATOM 2345 C C . TYR A 1 286 ? 9.447 6.265 -20.777 1.00 96.12 286 TYR A C 1
ATOM 2347 O O . TYR A 1 286 ? 10.123 7.290 -20.860 1.00 96.12 286 TYR A O 1
ATOM 2355 N N . ILE A 1 287 ? 9.913 5.070 -21.133 1.00 95.88 287 ILE A N 1
ATOM 2356 C CA . ILE A 1 287 ? 11.230 4.891 -21.745 1.00 95.88 287 ILE A CA 1
ATOM 2357 C C . ILE A 1 287 ? 11.295 5.644 -23.074 1.00 95.88 287 ILE A C 1
ATOM 2359 O O . ILE A 1 287 ? 12.219 6.429 -23.268 1.00 95.88 287 ILE A O 1
ATOM 2363 N N . GLU A 1 288 ? 10.294 5.489 -23.938 1.00 94.25 288 GLU A N 1
ATOM 2364 C CA . GLU A 1 288 ? 10.210 6.203 -25.214 1.00 94.25 288 GLU A CA 1
ATOM 2365 C C . GLU A 1 288 ? 10.229 7.721 -25.006 1.00 94.25 288 GLU A C 1
ATOM 2367 O O . GLU A 1 288 ? 11.070 8.419 -25.568 1.00 94.25 288 GLU A O 1
ATOM 2372 N N . ARG A 1 289 ? 9.406 8.233 -24.087 1.00 93.69 289 ARG A N 1
ATOM 2373 C CA . ARG A 1 289 ? 9.381 9.659 -23.743 1.00 93.69 289 ARG A CA 1
ATOM 2374 C C . ARG A 1 289 ? 10.725 10.181 -23.215 1.00 93.69 289 ARG A C 1
ATOM 2376 O O . ARG A 1 289 ? 11.111 11.309 -23.521 1.00 93.69 289 ARG A O 1
ATOM 2383 N N . ILE A 1 290 ? 11.447 9.390 -22.417 1.00 94.75 290 ILE A N 1
ATOM 2384 C CA . ILE A 1 290 ? 12.793 9.750 -21.942 1.00 94.75 290 ILE A CA 1
ATOM 2385 C C . ILE A 1 290 ? 13.772 9.792 -23.120 1.00 94.75 290 ILE A C 1
ATOM 2387 O O . ILE A 1 290 ? 14.546 10.742 -23.232 1.00 94.75 290 ILE A O 1
ATOM 2391 N N . LEU A 1 291 ? 13.745 8.790 -24.000 1.00 92.94 291 LEU A N 1
ATOM 2392 C CA . LEU A 1 291 ? 14.653 8.701 -25.144 1.00 92.94 291 LEU A CA 1
ATOM 2393 C C . LEU A 1 291 ? 14.406 9.824 -26.166 1.00 92.94 291 LEU A C 1
ATOM 2395 O O . LEU A 1 291 ? 15.371 10.383 -26.682 1.00 92.94 291 LEU A O 1
ATOM 2399 N N . SER A 1 292 ? 13.155 10.247 -26.369 1.00 88.62 292 SER A N 1
ATOM 2400 C CA . SER A 1 292 ? 12.798 11.340 -27.289 1.00 88.62 292 SER A CA 1
ATOM 2401 C C . SER A 1 292 ? 13.215 12.743 -26.819 1.00 88.62 292 SER A C 1
ATOM 2403 O O . SER A 1 292 ? 13.086 13.697 -27.577 1.00 88.62 292 SER A O 1
ATOM 2405 N N . THR A 1 293 ? 13.722 12.910 -25.589 1.00 84.88 293 THR A N 1
ATOM 2406 C CA . THR A 1 293 ? 14.047 14.230 -25.000 1.00 84.8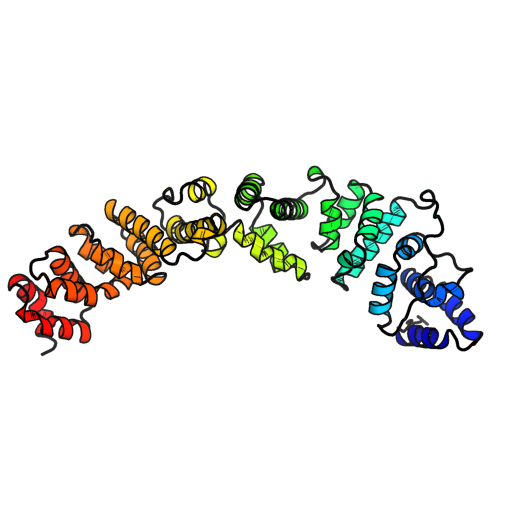8 293 THR A CA 1
ATOM 2407 C C . THR A 1 293 ? 15.548 14.465 -24.786 1.00 84.88 293 THR A C 1
ATOM 2409 O O . THR A 1 293 ? 15.934 15.248 -23.918 1.00 84.88 293 THR A O 1
ATOM 2412 N N . CYS A 1 294 ? 16.419 13.799 -25.558 1.00 76.69 294 CYS A N 1
ATOM 2413 C CA . CYS A 1 294 ? 17.883 13.850 -25.394 1.00 76.69 294 CYS A CA 1
ATOM 2414 C C . CYS A 1 294 ? 18.308 13.576 -23.932 1.00 76.69 294 CYS A C 1
ATOM 2416 O O . CYS A 1 294 ? 18.805 14.458 -23.221 1.00 76.69 294 CYS A O 1
ATOM 2418 N N . PRO A 1 295 ? 18.121 12.339 -23.440 1.00 85.62 295 PRO A N 1
ATOM 2419 C CA . PRO A 1 295 ? 18.106 12.045 -22.013 1.00 85.62 295 PRO A CA 1
ATOM 2420 C C . PRO A 1 295 ? 19.443 12.317 -21.328 1.00 85.62 295 PRO A C 1
ATOM 2422 O O . PRO A 1 295 ? 20.517 11.941 -21.808 1.00 85.62 295 PRO A O 1
ATOM 2425 N N . LYS A 1 296 ? 19.395 12.912 -20.133 1.00 91.38 296 LYS A N 1
ATOM 2426 C CA . LYS A 1 296 ? 20.567 13.037 -19.252 1.00 91.38 296 LYS A CA 1
ATOM 2427 C C . LYS A 1 296 ? 21.034 11.647 -18.800 1.00 91.38 296 LYS A C 1
ATOM 2429 O O . LYS A 1 296 ? 20.210 10.778 -18.527 1.00 91.38 296 LYS A O 1
ATOM 2434 N N . ARG A 1 297 ? 22.349 11.464 -18.605 1.00 92.06 297 ARG A N 1
ATOM 2435 C CA . ARG A 1 297 ? 22.961 10.210 -18.099 1.00 92.06 297 ARG A CA 1
ATOM 2436 C C . ARG A 1 297 ? 22.249 9.656 -16.861 1.00 92.06 297 ARG A C 1
ATOM 2438 O O . ARG A 1 297 ? 22.048 8.454 -16.743 1.00 92.06 297 ARG A O 1
ATOM 2445 N N . ARG A 1 298 ? 21.831 10.551 -15.963 1.00 92.81 298 ARG A N 1
ATOM 2446 C CA . ARG A 1 298 ? 21.095 10.208 -14.745 1.00 92.81 298 ARG A CA 1
ATOM 2447 C C . ARG A 1 298 ? 19.759 9.510 -15.023 1.00 92.81 298 ARG A C 1
ATOM 2449 O O . ARG A 1 298 ? 19.445 8.561 -14.327 1.00 92.81 298 ARG A O 1
ATOM 2456 N N . LEU A 1 299 ? 18.991 9.943 -16.027 1.00 94.81 299 LEU A N 1
ATOM 2457 C CA . LEU A 1 299 ? 17.706 9.312 -16.371 1.00 94.81 299 LEU A CA 1
ATOM 2458 C C . LEU A 1 299 ? 17.911 7.900 -16.924 1.00 94.81 299 LEU A C 1
ATOM 2460 O O . LEU A 1 299 ? 17.203 6.980 -16.533 1.00 94.81 299 LEU A O 1
ATOM 2464 N N . LEU A 1 300 ? 18.925 7.717 -17.770 1.00 94.75 300 LEU A N 1
ATOM 2465 C CA . LEU A 1 300 ? 19.290 6.400 -18.290 1.00 94.75 300 LEU A CA 1
ATOM 2466 C C . LEU A 1 300 ? 19.685 5.450 -17.145 1.00 94.75 300 LEU A C 1
ATOM 2468 O O . LEU A 1 300 ? 19.115 4.370 -17.001 1.00 94.75 300 LEU A O 1
ATOM 2472 N N . LYS A 1 301 ? 20.608 5.894 -16.282 1.00 94.81 301 LYS A N 1
ATOM 2473 C CA . LYS A 1 301 ? 21.173 5.075 -15.201 1.00 94.81 301 LYS A CA 1
ATOM 2474 C C . LYS A 1 301 ? 20.214 4.829 -14.033 1.00 94.81 301 LYS A C 1
ATOM 2476 O O . LYS A 1 301 ? 20.231 3.746 -13.467 1.00 94.81 301 LYS A O 1
ATOM 2481 N N . GLU A 1 302 ? 19.442 5.827 -13.610 1.00 94.00 302 GLU A N 1
ATOM 2482 C CA . GLU A 1 302 ? 18.575 5.705 -12.427 1.00 94.00 302 GLU A CA 1
ATOM 2483 C C . GLU A 1 302 ? 17.167 5.224 -12.775 1.00 94.00 302 GLU A C 1
ATOM 2485 O O . GLU A 1 302 ? 16.541 4.590 -11.936 1.00 94.00 302 GLU A O 1
ATOM 2490 N N . VAL A 1 303 ? 16.662 5.518 -13.980 1.00 95.69 303 VAL A N 1
ATOM 2491 C CA . VAL A 1 303 ? 15.285 5.171 -14.364 1.00 95.69 303 VAL A CA 1
ATOM 2492 C C . VAL A 1 303 ? 15.275 3.990 -15.314 1.00 95.69 303 VAL A C 1
ATOM 2494 O O . VAL A 1 303 ? 14.823 2.924 -14.925 1.00 95.69 303 VAL A O 1
ATOM 2497 N N . ILE A 1 304 ? 15.794 4.141 -16.537 1.00 96.38 304 ILE A N 1
ATOM 2498 C CA . ILE A 1 304 ? 15.658 3.092 -17.563 1.00 96.38 304 ILE A CA 1
ATOM 2499 C C . ILE A 1 304 ? 16.313 1.786 -17.110 1.00 96.38 304 ILE A C 1
ATOM 2501 O O . ILE A 1 304 ? 15.723 0.718 -17.253 1.00 96.38 304 ILE A O 1
ATOM 2505 N N . HIS A 1 305 ? 17.500 1.873 -16.509 1.00 96.38 305 HIS A N 1
ATOM 2506 C CA . HIS A 1 305 ? 18.162 0.713 -15.925 1.00 96.38 305 HIS A CA 1
ATOM 2507 C C . HIS A 1 305 ? 17.288 -0.003 -14.890 1.00 96.38 305 HIS A C 1
ATOM 2509 O O . HIS A 1 305 ? 17.134 -1.216 -14.990 1.00 96.38 305 HIS A O 1
ATOM 2515 N N . GLN A 1 306 ? 16.686 0.736 -13.950 1.00 94.44 306 GLN A N 1
ATOM 2516 C CA . GLN A 1 306 ? 15.818 0.159 -12.918 1.00 94.44 306 GLN A CA 1
ATOM 2517 C C . GLN A 1 306 ? 14.556 -0.456 -13.519 1.00 94.44 306 GLN A C 1
ATOM 2519 O O . GLN A 1 306 ? 14.226 -1.590 -13.203 1.00 94.44 306 GLN A O 1
ATOM 2524 N N . LEU A 1 307 ? 13.917 0.226 -14.476 1.00 94.94 307 LEU A N 1
ATOM 2525 C CA . LEU A 1 307 ? 12.752 -0.321 -15.173 1.00 94.94 307 L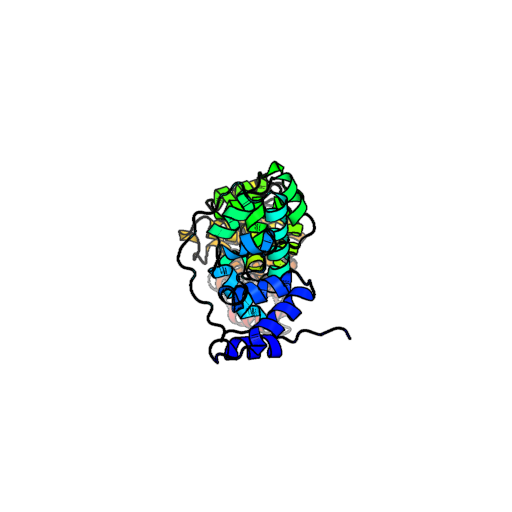EU A CA 1
ATOM 2526 C C . LEU A 1 307 ? 13.078 -1.645 -15.877 1.00 94.94 307 LEU A C 1
ATOM 2528 O O . LEU A 1 307 ? 12.271 -2.568 -15.837 1.00 94.94 307 LEU A O 1
ATOM 2532 N N . ILE A 1 308 ? 14.260 -1.758 -16.491 1.00 96.00 308 ILE A N 1
ATOM 2533 C CA . ILE A 1 308 ? 14.723 -3.008 -17.105 1.00 96.00 308 ILE A CA 1
ATOM 2534 C C . ILE A 1 308 ? 14.987 -4.090 -16.051 1.00 96.00 308 ILE A C 1
ATOM 2536 O O . ILE A 1 308 ? 14.637 -5.240 -16.294 1.00 96.00 308 ILE A O 1
ATOM 2540 N N . LEU A 1 309 ? 15.606 -3.755 -14.914 1.00 94.06 309 LEU A N 1
ATOM 2541 C CA . LEU A 1 309 ? 15.830 -4.729 -13.838 1.00 94.06 309 LEU A CA 1
ATOM 2542 C C . LEU A 1 309 ? 14.502 -5.275 -13.303 1.00 94.06 309 LEU A C 1
ATOM 2544 O O . LEU A 1 309 ? 14.361 -6.485 -13.146 1.00 94.06 309 LEU A O 1
ATOM 2548 N N . ASP A 1 310 ? 13.518 -4.397 -13.112 1.00 90.31 310 ASP A N 1
ATOM 2549 C CA . ASP A 1 310 ? 12.174 -4.770 -12.673 1.00 90.31 310 ASP A CA 1
ATOM 2550 C C . ASP A 1 310 ? 11.408 -5.555 -13.749 1.00 90.31 310 ASP A C 1
ATOM 2552 O O . ASP A 1 310 ? 10.491 -6.320 -13.450 1.00 90.31 310 ASP A O 1
ATOM 2556 N N . THR A 1 311 ? 11.703 -5.324 -15.032 1.00 93.38 311 THR A N 1
ATOM 2557 C CA . THR A 1 311 ? 10.940 -5.885 -16.156 1.00 93.38 311 THR A CA 1
ATOM 2558 C C . THR A 1 311 ? 11.848 -6.155 -17.363 1.00 93.38 311 THR A C 1
ATOM 2560 O O . THR A 1 311 ? 11.852 -5.385 -18.330 1.00 93.38 311 THR A O 1
ATOM 2563 N N . PRO A 1 312 ? 12.594 -7.280 -17.365 1.00 93.81 312 PRO A N 1
ATOM 2564 C CA . PRO A 1 312 ? 13.624 -7.556 -18.374 1.00 93.81 312 PRO A CA 1
ATOM 2565 C C . PRO A 1 312 ? 13.116 -7.600 -19.819 1.00 93.81 312 PRO A C 1
ATOM 2567 O O . PRO A 1 312 ? 13.847 -7.250 -20.747 1.00 93.81 312 PRO A O 1
ATOM 2570 N N . ILE A 1 313 ? 11.842 -7.960 -20.032 1.00 94.88 313 ILE A N 1
ATOM 2571 C CA . ILE A 1 313 ? 11.219 -7.964 -21.366 1.00 94.88 313 ILE A CA 1
ATOM 2572 C C . ILE A 1 313 ? 11.218 -6.575 -22.029 1.00 94.88 313 ILE A C 1
ATOM 2574 O O . ILE A 1 313 ? 11.172 -6.488 -23.257 1.00 94.88 313 ILE A O 1
ATOM 2578 N N . LEU A 1 314 ? 11.355 -5.490 -21.256 1.00 96.25 314 LEU A N 1
ATOM 2579 C CA . LEU A 1 314 ? 11.496 -4.139 -21.801 1.00 96.25 314 LEU A CA 1
ATOM 2580 C C . LEU A 1 314 ? 12.712 -4.000 -22.713 1.00 96.25 314 LEU A C 1
ATOM 2582 O O . LEU A 1 314 ? 12.640 -3.243 -23.672 1.00 96.25 314 LEU A O 1
ATOM 2586 N N . VAL A 1 315 ? 13.792 -4.755 -22.492 1.00 96.62 315 VAL A N 1
ATOM 2587 C CA . VAL A 1 315 ? 14.955 -4.738 -23.395 1.00 96.62 315 VAL A CA 1
ATOM 2588 C C . VAL A 1 315 ? 14.539 -5.155 -24.800 1.00 96.62 315 VAL A C 1
ATOM 2590 O O . VAL A 1 315 ? 14.844 -4.456 -25.763 1.00 96.62 315 VAL A O 1
ATOM 2593 N N . LYS A 1 316 ? 13.766 -6.240 -24.918 1.00 96.38 316 LYS A N 1
ATOM 2594 C CA . LYS A 1 316 ? 13.224 -6.690 -26.203 1.00 96.38 316 LYS A CA 1
ATOM 2595 C C . LYS A 1 316 ? 12.343 -5.615 -26.836 1.00 96.38 316 LYS A C 1
ATOM 2597 O O . LYS A 1 316 ? 12.497 -5.338 -28.021 1.00 96.38 316 LYS A O 1
ATOM 2602 N N . VAL A 1 317 ? 11.459 -4.991 -26.055 1.00 96.06 317 VAL A N 1
ATOM 2603 C CA . VAL A 1 317 ? 10.569 -3.924 -26.544 1.00 96.06 317 VAL A CA 1
ATOM 2604 C C . VAL A 1 317 ? 11.371 -2.731 -27.074 1.00 96.06 317 VAL A C 1
ATOM 2606 O O . VAL A 1 317 ? 11.111 -2.281 -28.186 1.00 96.06 317 VAL A O 1
ATOM 2609 N N . ILE A 1 318 ? 12.375 -2.261 -26.330 1.00 95.81 318 ILE A N 1
ATOM 2610 C CA . ILE A 1 318 ? 13.239 -1.133 -26.718 1.00 95.81 318 ILE A CA 1
ATOM 2611 C C . ILE A 1 318 ? 14.007 -1.453 -28.006 1.00 95.81 318 ILE A C 1
ATOM 2613 O O . ILE A 1 318 ? 14.028 -0.648 -28.932 1.00 95.81 318 ILE A O 1
ATOM 2617 N N . VAL A 1 319 ? 14.617 -2.639 -28.083 1.00 96.06 319 VAL A N 1
ATOM 2618 C CA . VAL A 1 319 ? 15.412 -3.077 -29.244 1.00 96.06 319 VAL A CA 1
ATOM 2619 C C . VAL A 1 319 ? 14.540 -3.250 -30.492 1.00 96.06 319 VAL A C 1
ATOM 2621 O O . VAL A 1 319 ? 14.965 -2.902 -31.592 1.00 96.06 319 VAL A O 1
ATOM 2624 N N . MET A 1 320 ? 13.314 -3.762 -30.342 1.00 94.94 320 MET A N 1
ATOM 2625 C CA . MET A 1 320 ? 12.385 -3.941 -31.463 1.00 94.94 320 MET A CA 1
ATOM 2626 C C . MET A 1 320 ? 11.757 -2.626 -31.937 1.00 94.94 320 MET A C 1
ATOM 2628 O O . MET A 1 320 ? 11.605 -2.441 -33.140 1.00 94.94 320 MET A O 1
ATOM 2632 N N . ARG A 1 321 ? 11.409 -1.706 -31.022 1.00 92.88 321 ARG A N 1
ATOM 2633 C CA . ARG A 1 321 ? 10.879 -0.374 -31.381 1.00 92.88 321 ARG A CA 1
ATOM 2634 C C . ARG A 1 321 ? 11.947 0.555 -31.955 1.00 92.88 321 ARG A C 1
ATOM 2636 O O . ARG A 1 321 ? 11.599 1.501 -32.654 1.00 92.88 321 ARG A O 1
ATOM 2643 N N . ARG A 1 322 ? 13.224 0.253 -31.695 1.00 94.19 322 ARG A N 1
ATOM 2644 C CA . ARG A 1 322 ? 14.379 1.110 -31.985 1.00 94.19 322 ARG A CA 1
ATOM 2645 C C . ARG A 1 322 ? 14.297 2.431 -31.219 1.00 94.19 322 ARG A C 1
ATOM 2647 O O . ARG A 1 322 ? 13.314 2.762 -30.559 1.00 94.19 322 ARG A O 1
ATOM 2654 N N . PHE A 1 323 ? 15.385 3.178 -31.268 1.00 94.12 323 PHE A N 1
ATOM 2655 C CA . PHE A 1 323 ? 15.480 4.525 -30.724 1.00 94.12 323 PHE A CA 1
ATOM 2656 C C . PHE A 1 323 ? 16.532 5.298 -31.531 1.00 94.12 323 PHE A C 1
ATOM 2658 O O . PHE A 1 323 ? 17.253 4.678 -32.318 1.00 94.12 323 PHE A O 1
ATOM 2665 N N . PRO A 1 324 ? 16.630 6.631 -31.390 1.00 93.25 324 PRO A N 1
ATOM 2666 C CA . PRO A 1 324 ? 17.561 7.425 -32.187 1.00 93.25 324 PRO A CA 1
ATOM 2667 C C . PRO A 1 324 ? 18.994 6.868 -32.152 1.00 93.25 324 PRO A C 1
ATOM 2669 O O . PRO A 1 324 ? 19.561 6.681 -31.073 1.00 93.25 324 PRO A O 1
ATOM 2672 N N . CYS A 1 325 ? 19.587 6.604 -33.325 1.00 92.88 325 CYS A N 1
ATOM 2673 C CA . CYS A 1 325 ? 20.894 5.937 -33.440 1.00 92.88 325 CYS A CA 1
ATOM 2674 C C . CYS A 1 325 ? 22.011 6.677 -32.687 1.00 92.88 325 CYS A C 1
ATOM 2676 O O . CYS A 1 325 ? 22.888 6.056 -32.092 1.00 92.88 325 CYS A O 1
ATOM 2678 N N . ASN A 1 326 ? 21.946 8.009 -32.633 1.00 92.81 326 ASN A N 1
ATOM 2679 C CA . ASN A 1 326 ? 22.892 8.844 -31.887 1.00 92.81 326 ASN A CA 1
ATOM 2680 C C . ASN A 1 326 ? 22.894 8.584 -30.364 1.00 92.81 326 ASN A C 1
ATOM 2682 O O . ASN A 1 326 ? 23.834 8.980 -29.676 1.00 92.81 326 ASN A O 1
ATOM 2686 N N . LEU A 1 327 ? 21.868 7.921 -29.819 1.00 95.19 327 LEU A N 1
ATOM 2687 C CA . LEU A 1 327 ? 21.791 7.553 -28.406 1.00 95.19 327 LEU A CA 1
ATOM 2688 C C . LEU A 1 327 ? 22.360 6.162 -28.106 1.00 95.19 327 LEU A C 1
ATOM 2690 O O . LEU A 1 327 ? 22.521 5.854 -26.928 1.00 95.19 327 LEU A O 1
ATOM 2694 N N . VAL A 1 328 ? 22.675 5.335 -29.112 1.00 96.25 328 VAL A N 1
ATOM 2695 C CA . VAL A 1 328 ? 23.087 3.926 -28.932 1.00 96.25 328 VAL A CA 1
ATOM 2696 C C . VAL A 1 328 ? 24.268 3.801 -27.977 1.00 96.25 328 VAL A C 1
ATOM 2698 O O . VAL A 1 328 ? 24.137 3.178 -26.922 1.00 96.25 328 VAL A O 1
ATOM 2701 N N . ARG A 1 329 ? 25.377 4.484 -28.276 1.00 96.06 329 ARG A N 1
ATOM 2702 C CA . ARG A 1 329 ? 26.566 4.510 -27.415 1.00 96.06 329 ARG A CA 1
ATOM 2703 C C . ARG A 1 329 ? 26.226 4.928 -25.986 1.00 96.06 329 ARG A C 1
ATOM 2705 O O . ARG A 1 329 ? 26.563 4.247 -25.023 1.00 96.06 329 ARG A O 1
ATOM 2712 N N . LYS A 1 330 ? 25.480 6.025 -25.836 1.00 95.38 330 LYS A N 1
ATOM 2713 C CA . LYS A 1 330 ? 25.097 6.562 -24.523 1.00 95.38 330 LYS A CA 1
ATOM 2714 C C . LYS A 1 330 ? 24.221 5.588 -23.733 1.00 95.38 330 LYS A C 1
ATOM 2716 O O . LYS A 1 330 ? 24.384 5.474 -22.520 1.00 95.38 330 LYS A O 1
ATOM 2721 N N . MET A 1 331 ? 23.289 4.912 -24.400 1.00 95.81 331 MET A N 1
ATOM 2722 C CA . MET A 1 331 ? 22.412 3.905 -23.810 1.00 95.81 331 MET A CA 1
ATOM 2723 C C . MET A 1 331 ? 23.234 2.727 -23.282 1.00 95.81 331 MET A C 1
ATOM 2725 O O . MET A 1 331 ? 23.117 2.392 -22.105 1.00 95.81 331 MET A O 1
ATOM 2729 N N . VAL A 1 332 ? 24.122 2.171 -24.111 1.00 97.00 332 VAL A N 1
ATOM 2730 C CA . VAL A 1 332 ? 25.004 1.052 -23.743 1.00 97.00 332 VAL A CA 1
ATOM 2731 C C . VAL A 1 332 ? 25.955 1.434 -22.602 1.00 97.00 332 VAL A C 1
ATOM 2733 O O . VAL A 1 332 ? 26.130 0.674 -21.653 1.00 97.00 332 VAL A O 1
ATOM 2736 N N . GLU A 1 333 ? 26.527 2.638 -22.628 1.00 95.94 333 GLU A N 1
ATOM 2737 C CA . GLU A 1 333 ? 27.430 3.112 -21.574 1.00 95.94 333 GLU A CA 1
ATOM 2738 C C . GLU A 1 333 ? 26.717 3.380 -20.237 1.00 95.94 333 GLU A C 1
ATOM 2740 O O . GLU A 1 333 ? 27.301 3.180 -19.166 1.00 95.94 333 GLU A O 1
ATOM 2745 N N . CYS A 1 334 ? 25.481 3.889 -20.274 1.00 95.88 334 CYS A N 1
ATOM 2746 C CA . CYS A 1 334 ? 24.792 4.405 -19.088 1.00 95.88 334 CYS A CA 1
ATOM 2747 C C . CYS A 1 334 ? 23.768 3.443 -18.477 1.00 95.88 334 CYS A C 1
ATOM 2749 O O . CYS A 1 334 ? 23.366 3.678 -17.335 1.00 95.88 334 CYS A O 1
ATOM 2751 N N . VAL A 1 335 ? 23.342 2.402 -19.197 1.00 96.81 335 VAL A N 1
ATOM 2752 C CA . VAL A 1 335 ? 22.337 1.423 -18.755 1.00 96.81 335 VAL A CA 1
ATOM 2753 C C . VAL A 1 335 ? 22.994 0.042 -18.643 1.00 96.81 335 VAL A C 1
ATOM 2755 O O . VAL A 1 335 ? 22.991 -0.714 -19.609 1.00 96.81 335 VAL A O 1
ATOM 2758 N N . PRO A 1 336 ? 23.544 -0.338 -17.472 1.00 94.69 336 PRO A N 1
ATOM 2759 C CA . PRO A 1 336 ? 24.295 -1.586 -17.332 1.00 94.69 336 PRO A CA 1
ATOM 2760 C C . PRO A 1 336 ? 23.503 -2.844 -17.689 1.00 94.69 336 PRO A C 1
ATOM 2762 O O . PRO A 1 336 ? 24.067 -3.798 -18.211 1.00 94.69 336 PRO A O 1
ATOM 2765 N N . SER A 1 337 ? 22.192 -2.855 -17.435 1.00 95.81 337 SER A N 1
ATOM 2766 C CA . SER A 1 337 ? 21.306 -3.975 -17.781 1.00 95.81 337 SER A CA 1
ATOM 2767 C C . SER A 1 337 ? 21.050 -4.115 -19.285 1.00 95.81 337 SER A C 1
ATOM 2769 O O . SER A 1 337 ? 20.447 -5.095 -19.710 1.00 95.81 337 SER A O 1
ATOM 2771 N N . PHE A 1 338 ? 21.513 -3.172 -20.110 1.00 96.25 338 PHE A N 1
ATOM 2772 C CA . PHE A 1 338 ? 21.309 -3.219 -21.555 1.00 96.25 338 PHE A CA 1
ATOM 2773 C C . PHE A 1 338 ? 22.208 -4.243 -22.260 1.00 96.25 338 PHE A C 1
ATOM 2775 O O . PHE A 1 338 ? 21.964 -4.551 -23.420 1.00 96.25 338 PHE A O 1
ATOM 2782 N N . HIS A 1 339 ? 23.172 -4.857 -21.559 1.00 94.88 339 HIS A N 1
ATOM 2783 C CA . HIS A 1 339 ? 23.914 -6.022 -22.064 1.00 94.88 339 HIS A CA 1
ATOM 2784 C C . HIS A 1 339 ? 22.986 -7.167 -22.515 1.00 94.88 339 HIS A C 1
ATOM 2786 O O . HIS A 1 339 ? 23.309 -7.891 -23.453 1.00 94.88 339 HIS A O 1
ATOM 2792 N N . LEU A 1 340 ? 21.795 -7.283 -21.909 1.00 94.62 340 LEU A N 1
ATOM 2793 C CA . LEU A 1 340 ? 20.754 -8.249 -22.279 1.00 94.62 340 LEU A CA 1
ATOM 2794 C C . LEU A 1 340 ? 20.247 -8.077 -23.725 1.00 94.62 340 LEU A C 1
ATOM 2796 O O . LEU A 1 340 ? 19.618 -8.980 -24.271 1.00 94.62 340 LEU A O 1
ATOM 2800 N N . ALA A 1 341 ? 20.502 -6.928 -24.360 1.00 96.62 341 ALA A N 1
ATOM 2801 C CA . ALA A 1 341 ? 20.102 -6.660 -25.738 1.00 96.62 341 ALA A CA 1
ATOM 2802 C C . ALA A 1 341 ? 20.960 -7.404 -26.770 1.00 96.62 341 ALA A C 1
ATOM 2804 O O . ALA A 1 341 ? 20.539 -7.512 -27.922 1.00 96.62 341 ALA A O 1
ATOM 2805 N N . TYR A 1 342 ? 22.149 -7.887 -26.390 1.00 96.75 342 TYR A N 1
ATOM 2806 C CA . TYR A 1 342 ? 23.176 -8.332 -27.333 1.00 96.75 342 TYR A CA 1
ATOM 2807 C C . TYR A 1 342 ? 22.701 -9.451 -28.261 1.00 96.75 342 TYR A C 1
ATOM 2809 O O . TYR A 1 342 ? 22.692 -9.273 -29.477 1.00 96.75 342 TYR A O 1
ATOM 2817 N N . GLU A 1 343 ? 22.235 -10.569 -27.705 1.00 94.88 343 GLU A N 1
ATOM 2818 C CA . GLU A 1 343 ? 21.833 -11.728 -28.509 1.00 94.88 343 GLU A CA 1
ATOM 2819 C C . GLU A 1 343 ? 20.673 -11.410 -29.453 1.00 94.88 343 GLU A C 1
ATOM 2821 O O . GLU A 1 343 ? 20.677 -11.811 -30.616 1.00 94.88 343 GLU A O 1
ATOM 2826 N N . LEU A 1 344 ? 19.684 -10.657 -28.963 1.00 96.69 344 LEU A N 1
ATOM 2827 C CA . LEU A 1 344 ? 18.545 -10.242 -29.772 1.00 96.69 344 LEU A CA 1
ATOM 2828 C C . LEU A 1 344 ? 18.990 -9.325 -30.915 1.00 96.69 344 LEU A C 1
ATOM 2830 O O . LEU A 1 344 ? 18.558 -9.517 -32.049 1.00 96.69 344 LEU A O 1
ATOM 2834 N N . SER A 1 345 ? 19.853 -8.355 -30.619 1.00 96.88 345 SER A N 1
ATOM 2835 C CA . SER A 1 345 ? 20.347 -7.388 -31.603 1.00 96.88 345 SER A CA 1
ATOM 2836 C C . SER A 1 345 ? 21.190 -8.078 -32.671 1.00 96.88 345 SER A C 1
ATOM 2838 O O . SER A 1 345 ? 20.956 -7.861 -33.856 1.00 96.88 345 SER A O 1
ATOM 2840 N N . LEU A 1 346 ? 22.087 -8.985 -32.267 1.00 96.62 346 LEU A N 1
ATOM 2841 C CA . LEU A 1 346 ? 22.892 -9.792 -33.182 1.00 96.62 346 LEU A CA 1
ATOM 2842 C C . LEU A 1 346 ? 22.004 -10.659 -34.079 1.00 96.62 346 LEU A C 1
ATOM 2844 O O . LEU A 1 346 ? 22.186 -10.680 -35.293 1.00 96.62 346 LEU A O 1
ATOM 2848 N N . LYS A 1 347 ? 20.995 -11.327 -33.506 1.00 96.38 347 LYS A N 1
ATOM 2849 C CA . LYS A 1 347 ? 20.049 -12.152 -34.268 1.00 96.38 347 LYS A CA 1
ATOM 2850 C C . LYS A 1 347 ? 19.266 -11.341 -35.301 1.00 96.38 347 LYS A C 1
ATOM 2852 O O . LYS A 1 347 ? 18.992 -11.855 -36.384 1.00 96.38 347 LYS A O 1
ATOM 2857 N N . ILE A 1 348 ? 18.867 -10.111 -34.972 1.00 96.25 348 ILE A N 1
ATOM 2858 C CA . ILE A 1 348 ? 18.168 -9.233 -35.918 1.00 96.25 348 ILE A CA 1
ATOM 2859 C C . ILE A 1 348 ? 19.133 -8.747 -37.007 1.00 96.25 348 ILE A C 1
ATOM 2861 O O . ILE A 1 348 ? 18.776 -8.814 -38.180 1.00 96.25 348 ILE A O 1
ATOM 2865 N N . LEU A 1 349 ? 20.361 -8.359 -36.647 1.00 95.81 349 LEU A N 1
ATOM 2866 C CA . LEU A 1 349 ? 21.390 -7.952 -37.609 1.00 95.81 349 LEU A CA 1
ATOM 2867 C C . LEU A 1 349 ? 21.726 -9.074 -38.600 1.00 95.81 349 LEU A C 1
ATOM 2869 O O . LEU A 1 349 ? 21.798 -8.826 -39.793 1.00 95.81 349 LEU A O 1
ATOM 2873 N N . CYS A 1 350 ? 21.832 -10.328 -38.150 1.00 95.00 350 CYS A N 1
ATOM 2874 C CA . CYS A 1 350 ? 22.061 -11.470 -39.049 1.00 95.00 350 CYS A CA 1
ATOM 2875 C C . CYS A 1 350 ? 20.953 -11.634 -40.103 1.00 95.00 350 CYS A C 1
ATOM 2877 O O . CYS A 1 350 ? 21.209 -12.132 -41.193 1.00 95.00 350 CYS A O 1
ATOM 2879 N N . LYS A 1 351 ? 19.713 -11.239 -39.779 1.00 94.75 351 LYS A N 1
ATOM 2880 C CA . LYS A 1 351 ? 18.581 -11.279 -40.717 1.00 94.75 351 LYS A CA 1
ATOM 2881 C C . LYS A 1 351 ? 18.533 -10.069 -41.644 1.00 94.75 351 LYS A C 1
ATOM 2883 O O . LYS A 1 351 ? 17.979 -10.177 -42.731 1.00 94.75 351 LYS A O 1
ATOM 2888 N N . ASN A 1 352 ? 19.057 -8.928 -41.203 1.00 92.75 352 ASN A N 1
ATOM 2889 C CA . ASN A 1 352 ? 19.131 -7.706 -41.993 1.00 92.75 352 ASN A CA 1
ATOM 2890 C C . ASN A 1 352 ? 20.510 -7.040 -41.820 1.00 92.75 352 ASN A C 1
ATOM 2892 O O . ASN A 1 352 ? 20.629 -6.088 -41.042 1.00 92.75 352 ASN A O 1
ATOM 2896 N N . PRO A 1 353 ? 21.551 -7.534 -42.519 1.00 90.00 353 PRO A N 1
ATOM 2897 C CA . PRO A 1 353 ? 22.935 -7.116 -42.278 1.00 90.00 353 PRO A CA 1
ATOM 2898 C C . PRO A 1 353 ? 23.242 -5.649 -42.580 1.00 90.00 353 PRO A C 1
ATOM 2900 O O . PRO A 1 353 ? 24.253 -5.138 -42.114 1.00 90.00 353 PRO A O 1
ATOM 2903 N N . ASN A 1 354 ? 22.372 -4.971 -43.331 1.00 87.25 354 ASN A N 1
ATOM 2904 C CA . ASN A 1 354 ? 22.535 -3.567 -43.713 1.00 87.25 354 ASN A CA 1
ATOM 2905 C C . ASN A 1 354 ? 21.799 -2.599 -42.765 1.00 87.25 354 ASN A C 1
ATOM 2907 O O . ASN A 1 354 ? 21.670 -1.411 -43.066 1.00 87.25 354 ASN A O 1
ATOM 2911 N N . ASP A 1 355 ? 21.253 -3.084 -41.645 1.00 93.69 355 ASP A N 1
ATOM 2912 C CA . ASP A 1 355 ? 20.519 -2.242 -40.703 1.00 93.69 355 ASP A CA 1
ATOM 2913 C C . ASP A 1 355 ? 21.471 -1.455 -39.790 1.00 93.69 355 ASP A C 1
ATOM 2915 O O . ASP A 1 355 ? 21.994 -1.971 -38.798 1.00 93.69 355 ASP A O 1
ATOM 2919 N N . SER A 1 356 ? 21.654 -0.172 -40.109 1.00 93.31 356 SER A N 1
ATOM 2920 C CA . SER A 1 356 ? 22.599 0.720 -39.424 1.00 93.31 356 SER A CA 1
ATOM 2921 C C . SER A 1 356 ? 22.343 0.877 -37.921 1.00 93.31 356 SER A C 1
ATOM 2923 O O . SER A 1 356 ? 23.285 1.098 -37.159 1.00 93.31 356 SER A O 1
ATOM 2925 N N . PHE A 1 357 ? 21.093 0.736 -37.462 1.00 96.50 357 PHE A N 1
ATOM 2926 C CA . PHE A 1 357 ? 20.778 0.781 -36.034 1.00 96.50 357 PHE A CA 1
ATOM 2927 C C . PHE A 1 357 ? 21.318 -0.456 -35.310 1.00 96.50 357 PHE A C 1
ATOM 2929 O O . PHE A 1 357 ? 21.968 -0.325 -34.271 1.00 96.50 357 PHE A O 1
ATOM 2936 N N . TYR A 1 358 ? 21.058 -1.653 -35.847 1.00 96.62 358 TYR A N 1
ATOM 2937 C CA . TYR A 1 358 ? 21.512 -2.897 -35.222 1.00 96.62 358 TYR A CA 1
ATOM 2938 C C . TYR A 1 358 ? 23.019 -3.103 -35.379 1.00 96.62 358 TYR A C 1
ATOM 2940 O O . TYR A 1 358 ? 23.631 -3.633 -34.455 1.00 96.62 358 TYR A O 1
ATOM 2948 N N . GLU A 1 359 ? 23.623 -2.624 -36.471 1.00 95.56 359 GLU A N 1
ATOM 2949 C CA . GLU A 1 359 ? 25.080 -2.569 -36.627 1.00 95.56 359 GLU A CA 1
ATOM 2950 C C . GLU A 1 359 ? 25.712 -1.751 -35.493 1.00 95.56 359 GLU A C 1
ATOM 2952 O O . GLU A 1 359 ? 26.522 -2.279 -34.729 1.00 95.56 359 GLU A O 1
ATOM 2957 N N . ALA A 1 360 ? 25.268 -0.501 -35.309 1.00 96.50 360 ALA A N 1
ATOM 2958 C CA . ALA A 1 360 ? 25.777 0.369 -34.250 1.00 96.50 360 ALA A CA 1
ATOM 2959 C C . ALA A 1 360 ? 25.537 -0.220 -32.850 1.00 96.50 360 ALA A C 1
ATOM 2961 O O . ALA A 1 360 ? 26.385 -0.114 -31.965 1.00 96.50 360 ALA A O 1
ATOM 2962 N N . LEU A 1 361 ? 24.380 -0.851 -32.629 1.00 97.44 361 LEU A N 1
ATOM 2963 C CA . LEU A 1 361 ? 24.033 -1.438 -31.337 1.00 97.44 361 LEU A CA 1
ATOM 2964 C C . LEU A 1 361 ? 24.891 -2.660 -30.999 1.00 97.44 361 LEU A C 1
ATOM 2966 O O . LEU A 1 361 ? 25.373 -2.764 -29.871 1.00 97.44 361 LEU A O 1
ATOM 2970 N N . VAL A 1 362 ? 25.097 -3.572 -31.952 1.00 96.75 362 VAL A N 1
ATOM 2971 C CA . VAL A 1 362 ? 25.973 -4.740 -31.771 1.00 96.75 362 VAL A CA 1
ATOM 2972 C C . VAL A 1 362 ? 27.416 -4.293 -31.556 1.00 96.75 362 VAL A C 1
ATOM 2974 O O . VAL A 1 362 ? 28.065 -4.799 -30.641 1.00 96.75 362 VAL A O 1
ATOM 2977 N N . GLU A 1 363 ? 27.890 -3.320 -32.339 1.00 95.88 363 GLU A N 1
ATOM 2978 C CA . GLU A 1 363 ? 29.234 -2.757 -32.209 1.00 95.88 363 GLU A CA 1
ATOM 2979 C C . GLU A 1 363 ? 29.477 -2.191 -30.803 1.00 95.88 363 GLU A C 1
ATOM 2981 O O . GLU A 1 363 ? 30.424 -2.593 -30.124 1.00 95.88 363 GLU A O 1
ATOM 2986 N N . GLU A 1 364 ? 28.601 -1.307 -30.323 1.00 97.56 364 GLU A N 1
ATOM 2987 C CA . GLU A 1 364 ? 28.753 -0.680 -29.007 1.00 97.56 364 GLU A CA 1
ATOM 2988 C C . GLU A 1 364 ? 28.597 -1.686 -27.855 1.00 97.56 364 GLU A C 1
ATOM 2990 O O . GLU A 1 364 ? 29.330 -1.616 -26.865 1.00 97.56 364 GLU A O 1
ATOM 2995 N N . LEU A 1 365 ? 27.690 -2.665 -27.973 1.00 96.75 365 LEU A N 1
ATOM 2996 C CA . LEU A 1 365 ? 27.538 -3.725 -26.971 1.00 96.75 365 LEU A CA 1
ATOM 2997 C C . LEU A 1 365 ? 28.773 -4.622 -26.891 1.00 96.75 365 LEU A C 1
ATOM 2999 O O . LEU A 1 365 ? 29.195 -4.955 -25.784 1.00 96.75 365 LEU A O 1
ATOM 3003 N N . LEU A 1 366 ? 29.367 -4.991 -28.029 1.00 95.12 366 LEU A N 1
ATOM 3004 C CA . LEU A 1 366 ? 30.552 -5.844 -28.055 1.00 95.12 366 LEU A CA 1
ATOM 3005 C C . LEU A 1 366 ? 31.788 -5.100 -27.535 1.00 95.12 366 LEU A C 1
ATOM 3007 O O . LEU A 1 366 ? 32.532 -5.653 -26.729 1.00 95.12 366 LEU A O 1
ATOM 3011 N N . LYS A 1 367 ? 31.951 -3.818 -27.896 1.00 94.75 367 LYS A N 1
ATOM 3012 C CA . LYS A 1 367 ? 32.985 -2.938 -27.325 1.00 94.75 367 LYS A CA 1
ATOM 3013 C C . LYS A 1 367 ? 32.868 -2.823 -25.807 1.00 94.75 367 LYS A C 1
ATOM 3015 O O . LYS A 1 367 ? 33.878 -2.817 -25.106 1.00 94.75 367 LYS A O 1
ATOM 3020 N N . LYS A 1 368 ? 31.641 -2.706 -25.288 1.00 95.69 368 LYS A N 1
ATOM 3021 C CA . LYS A 1 368 ? 31.397 -2.529 -23.852 1.00 95.69 368 LYS A CA 1
ATOM 3022 C C . LYS A 1 368 ? 31.479 -3.834 -23.056 1.00 95.69 368 LYS A C 1
ATOM 3024 O O . LYS A 1 368 ? 31.900 -3.799 -21.899 1.00 95.69 368 LYS A O 1
ATOM 3029 N N . TYR A 1 369 ? 31.068 -4.952 -23.653 1.00 94.25 369 TYR A N 1
ATOM 3030 C CA . TYR A 1 369 ? 30.963 -6.267 -23.017 1.00 94.25 369 TYR A CA 1
ATOM 3031 C C . TYR A 1 369 ? 31.621 -7.370 -23.874 1.00 94.25 369 TYR A C 1
ATOM 3033 O O . TYR A 1 369 ? 30.917 -8.265 -24.362 1.00 94.25 369 TYR A O 1
ATOM 3041 N N . PRO A 1 370 ? 32.959 -7.348 -24.046 1.00 92.50 370 PRO A N 1
ATOM 3042 C CA . PRO A 1 370 ? 33.691 -8.311 -24.870 1.00 92.50 370 PRO A CA 1
ATOM 3043 C C . PRO A 1 370 ? 33.905 -9.636 -24.122 1.00 92.50 370 PRO A C 1
ATOM 3045 O O . PRO A 1 370 ? 35.026 -10.037 -23.827 1.00 92.50 370 PRO A O 1
ATOM 3048 N N . THR A 1 371 ? 32.822 -10.309 -23.739 1.00 92.31 371 THR A N 1
ATOM 3049 C CA . THR A 1 371 ? 32.923 -11.646 -23.141 1.00 92.31 371 THR A CA 1
ATOM 3050 C C . THR A 1 371 ? 33.259 -12.672 -24.219 1.00 92.31 371 THR A C 1
ATOM 3052 O O . THR A 1 371 ? 32.811 -12.542 -25.358 1.00 92.31 371 THR A O 1
ATOM 3055 N N . GLU A 1 372 ? 33.978 -13.735 -23.858 1.00 90.50 372 GLU A N 1
ATOM 3056 C CA . GLU A 1 372 ? 34.309 -14.843 -24.768 1.00 90.50 372 GLU A CA 1
ATOM 3057 C C . GLU A 1 372 ? 33.057 -15.403 -25.473 1.00 90.50 372 GLU A C 1
ATOM 3059 O O . GLU A 1 372 ? 33.058 -15.651 -26.677 1.00 90.50 372 GLU A O 1
ATOM 3064 N N . SER A 1 373 ? 31.942 -15.516 -24.741 1.00 92.44 373 SER A N 1
ATOM 3065 C CA . SER A 1 373 ? 30.642 -15.930 -25.288 1.00 92.44 373 SER A CA 1
ATOM 3066 C C . SER A 1 373 ? 30.118 -14.966 -26.357 1.00 92.44 373 SER A C 1
ATOM 3068 O O . SER A 1 373 ? 29.662 -15.409 -27.413 1.00 92.44 373 SER A O 1
ATOM 3070 N N . ASN A 1 374 ? 30.196 -13.654 -26.115 1.00 93.25 374 ASN A N 1
ATOM 3071 C CA . ASN A 1 374 ? 29.749 -12.648 -27.077 1.00 93.25 374 ASN A CA 1
ATOM 3072 C C . ASN A 1 374 ? 30.647 -12.639 -28.320 1.00 93.25 374 ASN A C 1
ATOM 3074 O O . ASN A 1 374 ? 30.140 -12.685 -29.437 1.00 93.25 374 ASN A O 1
ATOM 3078 N N . VAL A 1 375 ? 31.970 -12.664 -28.141 1.00 93.31 375 VAL A N 1
ATOM 3079 C CA . VAL A 1 375 ? 32.930 -12.686 -29.257 1.00 93.31 375 VAL A CA 1
ATOM 3080 C C . VAL A 1 375 ? 32.726 -13.925 -30.133 1.00 93.31 375 VAL A C 1
ATOM 3082 O O . VAL A 1 375 ? 32.622 -13.795 -31.351 1.00 93.31 375 VAL A O 1
ATOM 3085 N N . ARG A 1 376 ? 32.558 -15.115 -29.537 1.00 92.56 376 ARG A N 1
ATOM 3086 C CA . ARG A 1 376 ? 32.264 -16.353 -30.283 1.00 92.56 376 ARG A CA 1
ATOM 3087 C C . ARG A 1 376 ? 30.968 -16.266 -31.086 1.00 92.56 376 ARG A C 1
ATOM 3089 O O . ARG A 1 376 ? 30.946 -16.662 -32.249 1.00 92.56 376 ARG A O 1
ATOM 3096 N N . LYS A 1 377 ? 29.893 -15.732 -30.494 1.00 94.31 377 LYS A N 1
ATOM 3097 C CA . LYS A 1 377 ? 28.602 -15.547 -31.183 1.00 94.31 377 LYS A CA 1
ATOM 3098 C C . LYS A 1 377 ? 28.721 -14.584 -32.361 1.00 94.31 377 LYS A C 1
ATOM 3100 O O . LYS A 1 377 ? 28.166 -14.865 -33.418 1.00 94.31 377 LYS A O 1
ATOM 3105 N N . PHE A 1 378 ? 29.454 -13.483 -32.197 1.00 93.94 378 PHE A N 1
ATOM 3106 C CA . PHE A 1 378 ? 29.737 -12.558 -33.293 1.00 93.94 378 PHE A CA 1
ATOM 3107 C C . PHE A 1 378 ? 30.537 -13.238 -34.411 1.00 93.94 378 PHE A C 1
ATOM 3109 O O . PHE A 1 378 ? 30.129 -13.186 -35.569 1.00 93.94 378 PHE A O 1
ATOM 3116 N N . GLY A 1 379 ? 31.630 -13.926 -34.058 1.00 90.56 379 GLY A N 1
ATOM 3117 C CA . GLY A 1 379 ? 32.499 -14.631 -35.003 1.00 90.56 379 GLY A CA 1
ATOM 3118 C C . GLY A 1 379 ? 31.757 -15.680 -35.833 1.00 90.56 379 GLY A C 1
ATOM 3119 O O . GLY A 1 379 ? 31.929 -15.734 -37.048 1.00 90.56 379 GLY A O 1
ATOM 3120 N N . ALA A 1 380 ? 30.846 -16.438 -35.213 1.00 91.19 380 ALA A N 1
ATOM 3121 C CA . ALA A 1 380 ? 30.019 -17.432 -35.903 1.00 91.19 380 ALA A CA 1
ATOM 3122 C C . ALA A 1 380 ? 29.147 -16.835 -37.027 1.00 91.19 380 ALA A C 1
ATOM 3124 O O . ALA A 1 380 ? 28.802 -17.527 -37.985 1.00 91.19 380 ALA A O 1
ATOM 3125 N N . CYS A 1 381 ? 28.810 -15.547 -36.938 1.00 92.25 381 CYS A N 1
ATOM 3126 C CA . CYS A 1 381 ? 27.981 -14.843 -37.914 1.00 92.25 381 CYS A CA 1
ATOM 3127 C C . CYS A 1 381 ? 28.762 -13.825 -38.760 1.00 92.25 381 CYS A C 1
ATOM 3129 O O . CYS A 1 381 ? 28.161 -13.163 -39.601 1.00 92.25 381 CYS A O 1
ATOM 3131 N N . ALA A 1 382 ? 30.085 -13.708 -38.585 1.00 87.94 382 ALA A N 1
ATOM 3132 C CA . ALA A 1 382 ? 30.903 -12.662 -39.205 1.00 87.94 382 ALA A CA 1
ATOM 3133 C C . ALA A 1 382 ? 30.823 -12.642 -40.742 1.00 87.94 382 ALA A C 1
ATOM 3135 O O . ALA A 1 382 ? 30.860 -11.576 -41.350 1.00 87.94 382 ALA A O 1
ATOM 3136 N N . HIS A 1 383 ? 30.636 -13.810 -41.364 1.00 89.19 383 HIS A N 1
ATOM 3137 C CA . HIS A 1 383 ? 30.472 -13.970 -42.812 1.00 89.19 383 HIS A CA 1
ATOM 3138 C C . HIS A 1 383 ? 29.234 -13.257 -43.391 1.00 89.19 383 HIS A C 1
ATOM 3140 O O . HIS A 1 383 ? 29.154 -13.077 -44.603 1.00 89.19 383 HIS A O 1
ATOM 3146 N N . LEU A 1 384 ? 28.273 -12.862 -42.548 1.00 89.94 384 LEU A N 1
ATOM 3147 C CA . LEU A 1 384 ? 27.052 -12.164 -42.956 1.00 89.94 384 LEU A CA 1
ATOM 3148 C C . LEU A 1 384 ? 27.203 -10.637 -42.966 1.00 89.94 384 LEU A C 1
ATOM 3150 O O . LEU A 1 384 ? 26.316 -9.956 -43.473 1.00 89.94 384 LEU A O 1
ATOM 3154 N N . PHE A 1 385 ? 28.271 -10.083 -42.383 1.00 89.69 385 PHE A N 1
ATOM 3155 C CA . PHE A 1 385 ? 28.392 -8.646 -42.122 1.00 89.69 385 PHE A CA 1
ATOM 3156 C C . PHE A 1 385 ? 29.302 -7.925 -43.125 1.00 89.69 385 PHE A C 1
ATOM 3158 O O . PHE A 1 385 ? 30.203 -8.510 -43.725 1.00 89.69 385 PHE A O 1
ATOM 3165 N N . GLY A 1 386 ? 29.086 -6.615 -43.289 1.00 85.69 386 GLY A N 1
ATOM 3166 C CA . GLY A 1 386 ? 29.916 -5.776 -44.152 1.00 85.69 386 GLY A CA 1
ATOM 3167 C C . GLY A 1 386 ? 31.355 -5.625 -43.642 1.00 85.69 386 GLY A C 1
ATOM 3168 O O . GLY A 1 386 ? 31.596 -5.527 -42.436 1.00 85.69 386 GLY A O 1
ATOM 3169 N N . LYS A 1 387 ? 32.317 -5.523 -44.574 1.00 84.88 387 LYS A N 1
ATOM 3170 C CA . LYS A 1 387 ? 33.749 -5.317 -44.272 1.00 84.88 387 LYS A CA 1
ATOM 3171 C C . LYS A 1 387 ? 34.027 -4.171 -43.279 1.00 84.88 387 LYS A C 1
ATOM 3173 O O . LYS A 1 387 ? 34.813 -4.404 -42.364 1.00 84.88 387 LYS A O 1
ATOM 3178 N N . PRO A 1 388 ? 33.363 -2.995 -43.356 1.00 89.31 388 PRO A N 1
ATOM 3179 C CA . PRO A 1 388 ? 33.638 -1.898 -42.427 1.00 89.31 388 PRO A CA 1
ATOM 3180 C C . PRO A 1 388 ? 33.375 -2.243 -40.956 1.00 89.31 388 PRO A C 1
ATOM 3182 O O . PRO A 1 388 ? 34.120 -1.800 -40.086 1.00 89.31 388 PRO A O 1
ATOM 3185 N N . LEU A 1 389 ? 32.327 -3.018 -40.654 1.00 88.25 389 LEU A N 1
ATOM 3186 C CA . LEU A 1 389 ? 32.023 -3.440 -39.282 1.00 88.25 389 LEU A CA 1
ATOM 3187 C C . LEU A 1 389 ? 33.076 -4.428 -38.766 1.00 88.25 389 LEU A C 1
ATOM 3189 O O . LEU A 1 389 ? 33.556 -4.295 -37.640 1.00 88.25 389 LEU A O 1
ATOM 3193 N N . LEU A 1 390 ? 33.443 -5.402 -39.604 1.00 89.25 390 LEU A N 1
ATOM 3194 C CA . LEU A 1 390 ? 34.449 -6.415 -39.284 1.00 89.25 390 LEU A CA 1
ATOM 3195 C C . LEU A 1 390 ? 35.813 -5.777 -39.004 1.00 89.25 390 LEU A C 1
ATOM 3197 O O . LEU A 1 390 ? 36.453 -6.117 -38.016 1.00 89.25 390 LEU A O 1
ATOM 3201 N N . GLU A 1 391 ? 36.225 -4.803 -39.816 1.00 88.44 391 GLU A N 1
ATOM 3202 C CA . GLU A 1 391 ? 37.472 -4.059 -39.614 1.00 88.44 391 GLU A CA 1
ATOM 3203 C C . GLU A 1 391 ? 37.480 -3.290 -38.286 1.00 88.44 391 GLU A C 1
ATOM 3205 O O . GLU A 1 391 ? 38.461 -3.361 -37.545 1.00 88.44 391 GLU A O 1
ATOM 3210 N N . ARG A 1 392 ? 36.375 -2.614 -37.932 1.00 90.69 392 ARG A N 1
ATOM 3211 C CA . ARG A 1 392 ? 36.265 -1.873 -36.660 1.00 90.69 392 ARG A CA 1
ATOM 3212 C C . ARG A 1 392 ? 36.304 -2.773 -35.424 1.00 90.69 392 ARG A C 1
ATOM 3214 O O . ARG A 1 392 ? 36.701 -2.305 -34.359 1.00 90.69 392 ARG A O 1
ATOM 3221 N N . LEU A 1 393 ? 35.890 -4.036 -35.543 1.00 89.38 393 LEU A N 1
ATOM 3222 C CA . LEU A 1 393 ? 35.818 -4.998 -34.434 1.00 89.38 393 LEU A CA 1
ATOM 3223 C C . LEU A 1 393 ? 36.930 -6.057 -34.459 1.00 89.38 393 LEU A C 1
ATOM 3225 O O . LEU A 1 393 ? 36.990 -6.893 -33.558 1.00 89.38 393 LEU A O 1
ATOM 3229 N N . ARG A 1 394 ? 37.838 -5.996 -35.438 1.00 85.44 394 ARG A N 1
ATOM 3230 C CA . ARG A 1 394 ? 38.892 -6.992 -35.672 1.00 85.44 394 ARG A CA 1
ATOM 3231 C C . ARG A 1 394 ? 39.764 -7.270 -34.445 1.00 85.44 394 ARG A C 1
ATOM 3233 O O . ARG A 1 394 ? 40.081 -8.415 -34.148 1.00 85.44 394 ARG A O 1
ATOM 3240 N N . TYR A 1 395 ? 40.092 -6.235 -33.675 1.00 83.88 395 TYR A N 1
ATOM 3241 C CA . TYR A 1 395 ? 40.911 -6.372 -32.466 1.00 83.88 395 TYR A CA 1
ATOM 3242 C C . TYR A 1 395 ? 40.256 -7.228 -31.364 1.00 83.88 395 TYR A C 1
ATOM 3244 O O . TYR A 1 395 ? 40.954 -7.718 -30.481 1.00 83.88 395 TYR A O 1
ATOM 3252 N N . LEU A 1 396 ? 38.928 -7.403 -31.391 1.00 81.25 396 LEU A N 1
ATOM 3253 C CA . LEU A 1 396 ? 38.204 -8.268 -30.454 1.00 81.25 396 LEU A CA 1
ATOM 3254 C C . LEU A 1 396 ? 38.133 -9.715 -30.943 1.00 81.25 396 LEU A C 1
ATOM 3256 O O . LEU A 1 396 ? 38.085 -10.623 -30.120 1.00 81.25 396 LEU A O 1
ATOM 3260 N N . THR A 1 397 ? 38.116 -9.933 -32.260 1.00 68.25 397 THR A N 1
ATOM 3261 C CA . THR A 1 397 ? 38.072 -11.277 -32.850 1.00 68.25 397 THR A CA 1
ATOM 3262 C C . THR A 1 397 ? 39.450 -11.929 -32.890 1.00 68.25 397 THR A C 1
ATOM 3264 O O . THR A 1 397 ? 39.546 -13.120 -32.616 1.00 68.25 397 THR A O 1
ATOM 3267 N N . ASP A 1 398 ? 40.507 -11.147 -33.129 1.00 69.06 398 ASP A N 1
ATOM 3268 C CA . ASP A 1 398 ? 41.895 -11.632 -33.209 1.00 69.06 398 ASP A CA 1
ATOM 3269 C C . ASP A 1 398 ? 42.484 -11.958 -31.814 1.00 69.06 398 ASP A C 1
ATOM 3271 O O . ASP A 1 398 ? 43.459 -12.691 -31.696 1.00 69.06 398 ASP A O 1
ATOM 3275 N N . ALA A 1 399 ? 41.885 -11.443 -30.731 1.00 57.84 399 ALA A N 1
ATOM 3276 C CA . ALA A 1 399 ? 42.317 -11.690 -29.349 1.00 57.84 399 ALA A CA 1
ATOM 3277 C C . ALA A 1 399 ? 41.756 -12.991 -28.730 1.00 57.84 399 ALA A C 1
ATOM 3279 O O . ALA A 1 399 ? 42.079 -13.314 -27.588 1.00 57.84 399 ALA A O 1
ATOM 3280 N N . CYS A 1 400 ? 40.876 -13.707 -29.440 1.00 48.41 400 CYS A N 1
ATOM 3281 C CA . CYS A 1 400 ? 40.215 -14.940 -28.982 1.00 48.41 400 CYS A CA 1
ATOM 3282 C C . CYS A 1 400 ? 40.535 -16.169 -29.855 1.00 48.41 400 CYS A C 1
ATOM 3284 O O . CYS A 1 400 ? 39.964 -17.236 -29.612 1.00 48.41 400 CYS A O 1
ATOM 3286 N N . SER A 1 401 ? 41.382 -16.001 -30.875 1.00 43.25 401 SER A N 1
ATOM 3287 C CA . SER A 1 401 ? 41.861 -17.044 -31.794 1.00 43.25 401 SER A CA 1
ATOM 3288 C C . SER A 1 401 ? 43.149 -17.704 -31.330 1.00 43.25 401 SER A C 1
ATOM 3290 O O . SER A 1 401 ? 44.014 -16.971 -30.801 1.00 43.25 401 SER A O 1
#

Foldseek 3Di:
DPPPPDLVVLLVLLVCLPVPDPVSLVVLVVQVVVPDLVSVLLSCQRPVVSCVPDDRDLLSVLVSVDNQLSLVVNCVRNHVPRDGDDDDDPPPDDPVPDAQVSLLVNLLVLLVVCVVVQCSCPRDVVSLVVSLVRHDLQSLLVSPVPDQDGSSNLSSLVVHDLVSDDDLSNLVNQLVVLVVDDLVVSLVSNVVVVRDLVSLLCSLCVDPHVVSVVCNVVSCSSVVLVVQPDPDDDNVVVVCLVPVVPQPLDLSRQSRSLVSSLSNCLSN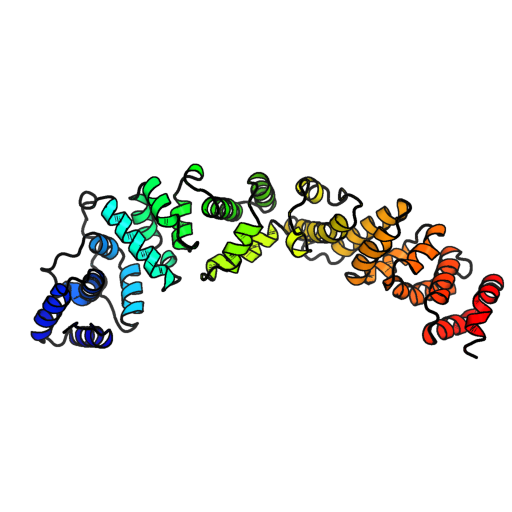DVVCVPPPCSSVVSLLSVVQVCLVPVHDLCCLQRPVLVSCVVPVCNLVVDLVVDGPLVCLLSNVVRRVSNLSNQVVLLVVCLVPVPPPSSLSNNLNSCVSDVDLVSLVSCVVSVVSHDPVSCVSCVVSNVVND